Protein AF-0000000078820337 (afdb_homodimer)

Secondary structure (DSSP, 8-state):
-EE-GGGGGGGSEEE-EEEEEE-TT--EEEEEE-SEEE-STT--EEEEEE-SS-HHHHHHHHHSEEEEEE-BGGGHHHHHHHTS---TTS-HHHHHTPPEEPPSSSSS-EETT-SEEEEEEEEEEEE-SS-EEEEEEEEEEEE-TTTB-TT--B-HHHH-B-EEEE-SSEEEEEEEEEEEEEEEGGGGSSSSS-TTS---/-EE-GGGGGGGSEEE-EEEEEE-TT--EEEEEE-SEEE-STT--EEEEEE-SS-HHHHHHHHH-EEEEEE-BGGGHHHHHHHTS---TTS-HHHHHTPPEEPPSSSSS-EETT-SEEEEEEEEEEEE-SS-EEEEEEEEEEEE-TTTB-TT--B-HHHH-B-EEEE-SSEEEEEEEEEEEEEEEGGGGSSSSS-TTS---

Nearest PDB structures (foldseek):
  1eje-assembly1_A-2  TM=9.311E-01  e=1.108E-16  Methanothermobacter thermautotrophicus
  2d5m-assembly1_A-2  TM=8.773E-01  e=3.850E-13  Nitratidesulfovibrio vulgaris str. 'Miyazaki F'
  3fge-assembly1_A-2  TM=8.783E-01  e=2.725E-12  Shewanella frigidimarina NCIMB 400
  3e4v-assembly1_B  TM=7.863E-01  e=1.521E-10  Methylobacillus flagellatus KT
  5zyr-assembly1_B  TM=7.378E-01  e=4.127E-11  Acinetobacter baumannii

Solvent-accessible surface area (backbone atoms only — not comparable to full-atom values): 20440 Å² total; per-residue (Å²): 80,79,51,62,30,41,52,60,58,28,74,42,56,31,31,40,30,37,40,18,21,33,36,97,88,63,48,39,39,41,34,62,45,47,32,48,31,48,38,61,84,69,43,37,36,33,40,33,52,35,65,78,90,36,64,62,54,53,19,30,74,73,65,32,34,34,15,48,23,31,33,26,54,87,43,50,66,40,46,48,54,22,41,33,71,68,60,80,87,52,41,32,37,68,78,36,69,51,49,75,26,86,48,87,90,55,82,28,36,34,52,53,84,33,49,30,38,34,36,26,36,62,72,44,75,51,77,55,96,77,35,29,40,38,32,29,34,38,77,40,27,38,36,39,59,91,36,32,52,98,66,43,36,55,43,44,81,80,47,25,47,24,22,31,38,36,38,74,66,27,37,37,38,16,20,57,34,83,66,86,46,69,47,49,57,69,64,32,40,75,65,90,68,76,75,84,54,74,77,131,81,78,50,64,30,42,53,59,57,27,73,42,55,32,30,40,30,37,40,18,23,34,37,96,88,63,48,40,39,41,35,62,45,46,32,49,32,48,38,63,83,71,43,38,36,33,40,33,52,37,64,78,90,36,64,64,54,53,20,31,72,73,65,31,33,34,14,47,22,30,34,26,54,88,42,50,64,40,46,46,55,24,41,32,71,68,61,80,87,52,42,31,38,69,78,36,71,50,49,75,26,86,46,87,89,57,83,29,34,35,53,53,84,35,49,30,36,33,36,27,37,61,73,44,74,51,77,53,97,76,34,28,39,39,32,28,34,38,77,40,28,37,38,41,59,90,36,32,50,96,68,43,36,55,42,42,81,80,47,26,49,24,23,31,39,38,39,74,66,27,36,35,37,18,21,58,34,81,65,85,45,68,47,49,57,68,66,32,39,74,63,91,67,76,75,82,56,74,76,131

pLDDT: mean 93.09, std 14.71, range [26.23, 99.0]

InterPro domains:
  IPR002563 Flavin reductase like domain [PF01613] (12-146)
  IPR002563 Flavin reductase like domain [SM00903] (12-157)
  IPR012349 FMN-binding split barrel [G3DSA:2.30.110.10] (7-179)

Foldseek 3Di:
DDDDPVCVLQVDWFAKWWKWAAAPVGAIAIAIFGQKDADDPPFQKIKGKFFPPDLSVVRCVHFQKMKIFFAAPVLVQLNVQRHDDDDNNDRSCVSSVWDFAQDDPGHTTDTPRTFKIFIWGWPDWDDDDGIIMTMIGGPDIDGDCVAAPPVGDGVQVVRQTWIWRADDVGIDIGGDDDPVDDDDPCVVPPDNDDVPDPPD/DDDDPVCVLQVDWFAKWWKWAAAPVGAIAIAIFGQKDADDPPFQKIKGKFFPPDLSVVRCVHFQKMKIFFAAPVLVQLNVQRHDDDDNNDRSCVSSVWDFAQDDPGHTTDTPRTFKIFIWGWPDWDDDDGIIMTMIGGPDIDGDCVAAPPVGDGVQVVRQTWIWRADDVGIDIGGDDDPVDDDDPCVVPPDNDPVVPPPD

Structure (mmCIF, N/CA/C/O backbone):
data_AF-0000000078820337-model_v1
#
loop_
_entity.id
_entity.type
_entity.pdbx_description
1 polymer 'Flavin reductase like domain-containing protein'
#
loop_
_atom_site.group_PDB
_atom_site.id
_atom_site.type_symbol
_atom_site.label_atom_id
_atom_site.label_alt_id
_atom_site.label_comp_id
_atom_site.label_asym_id
_atom_site.label_entity_id
_atom_site.label_seq_id
_atom_site.pdbx_PDB_ins_code
_atom_site.Cartn_x
_atom_site.Cartn_y
_atom_site.Cartn_z
_atom_site.occupancy
_atom_site.B_iso_or_equiv
_atom_site.auth_seq_id
_atom_site.auth_comp_id
_atom_site.auth_asym_id
_atom_site.auth_atom_id
_atom_site.pdbx_PDB_model_num
ATOM 1 N N . MET A 1 1 ? -0.952 -4.316 -23.922 1 96.19 1 MET A N 1
ATOM 2 C CA . MET A 1 1 ? -0.194 -3.109 -24.234 1 96.19 1 MET A CA 1
ATOM 3 C C . MET A 1 1 ? 0.92 -2.885 -23.219 1 96.19 1 MET A C 1
ATOM 5 O O . MET A 1 1 ? 0.763 -3.203 -22.031 1 96.19 1 MET A O 1
ATOM 9 N N . LYS A 1 2 ? 1.989 -2.338 -23.719 1 97.56 2 LYS A N 1
ATOM 10 C CA . LYS A 1 2 ? 3.129 -2.082 -22.844 1 97.56 2 LYS A CA 1
ATOM 11 C C . LYS A 1 2 ? 3.121 -0.643 -22.328 1 97.56 2 LYS A C 1
ATOM 13 O O . LYS A 1 2 ? 2.832 0.286 -23.094 1 97.56 2 LYS A O 1
ATOM 18 N N . LEU A 1 3 ? 3.361 -0.486 -21.078 1 97.38 3 LEU A N 1
ATOM 19 C CA . LEU A 1 3 ? 3.605 0.818 -20.484 1 97.38 3 LEU A CA 1
ATOM 20 C C . LEU A 1 3 ? 5.051 0.937 -20 1 97.38 3 LEU A C 1
ATOM 22 O O . LEU A 1 3 ? 5.73 -0.074 -19.812 1 97.38 3 LEU A O 1
ATOM 26 N N . LYS A 1 4 ? 5.492 2.238 -19.859 1 97.06 4 LYS A N 1
ATOM 27 C CA . LYS A 1 4 ? 6.789 2.441 -19.219 1 97.06 4 LYS A CA 1
ATOM 28 C C . LYS A 1 4 ? 6.781 1.9 -17.797 1 97.06 4 LYS A C 1
ATOM 30 O O . LYS A 1 4 ? 5.809 2.08 -17.062 1 97.06 4 LYS A O 1
ATOM 35 N N . PRO A 1 5 ? 7.871 1.256 -17.406 1 98 5 PRO A N 1
ATOM 36 C CA . PRO A 1 5 ? 7.961 0.722 -16.047 1 98 5 PRO A CA 1
ATOM 37 C C . PRO A 1 5 ? 7.73 1.789 -14.977 1 98 5 PRO A C 1
ATOM 39 O O . PRO A 1 5 ? 7.215 1.486 -13.891 1 98 5 PRO A O 1
ATOM 42 N N . SER A 1 6 ? 8.062 2.996 -15.297 1 96.81 6 SER A N 1
ATOM 43 C CA . SER A 1 6 ? 7.902 4.098 -14.352 1 96.81 6 SER A CA 1
ATOM 44 C C . SER A 1 6 ? 6.43 4.395 -14.094 1 96.81 6 SER A C 1
ATOM 46 O O . SER A 1 6 ? 6.094 5.117 -13.156 1 96.81 6 SER A O 1
ATOM 48 N N . LYS A 1 7 ? 5.496 3.791 -14.852 1 97.06 7 LYS A N 1
ATOM 49 C CA . LYS A 1 7 ? 4.062 3.986 -14.672 1 97.06 7 LYS A CA 1
ATOM 50 C C . LYS A 1 7 ? 3.451 2.852 -13.859 1 97.06 7 LYS A C 1
ATOM 52 O O . LYS A 1 7 ? 2.23 2.672 -13.852 1 97.06 7 LYS A O 1
ATOM 57 N N . ARG A 1 8 ? 4.262 2.049 -13.117 1 97.88 8 ARG A N 1
ATOM 58 C CA . ARG A 1 8 ? 3.801 0.884 -12.367 1 97.88 8 ARG A CA 1
ATOM 59 C C . ARG A 1 8 ? 2.779 1.284 -11.305 1 97.88 8 ARG A C 1
ATOM 61 O O . ARG A 1 8 ? 1.923 0.482 -10.93 1 97.88 8 ARG A O 1
ATOM 68 N N . GLU A 1 9 ? 2.85 2.545 -10.836 1 96.69 9 GLU A N 1
ATOM 69 C CA . GLU A 1 9 ? 1.928 3.006 -9.805 1 96.69 9 GLU A CA 1
ATOM 70 C C . GLU A 1 9 ? 0.494 3.051 -10.328 1 96.69 9 GLU A C 1
ATOM 72 O O . GLU A 1 9 ? -0.457 3.072 -9.539 1 96.69 9 GLU A O 1
ATOM 77 N N . GLN A 1 10 ? 0.311 3.064 -11.664 1 97.5 10 GLN A N 1
ATOM 78 C CA . GLN A 1 10 ? -1.001 3.25 -12.273 1 97.5 10 GLN A CA 1
ATOM 79 C C . GLN A 1 10 ? -1.804 1.952 -12.258 1 97.5 10 GLN A C 1
ATOM 81 O O . GLN A 1 10 ? -3.004 1.955 -12.539 1 97.5 10 GLN A O 1
ATOM 86 N N . ILE A 1 11 ? -1.188 0.802 -11.836 1 98.5 11 ILE A N 1
ATOM 87 C CA . ILE A 1 11 ? -1.906 -0.461 -11.961 1 98.5 11 ILE A CA 1
ATOM 88 C C . ILE A 1 11 ? -2.561 -0.813 -10.625 1 98.5 11 ILE A C 1
ATOM 90 O O . ILE A 1 11 ? -3.369 -1.74 -10.547 1 98.5 11 ILE A O 1
ATOM 94 N N . PHE A 1 12 ? -2.264 -0.011 -9.539 1 98 12 PHE A N 1
ATOM 95 C CA . PHE A 1 12 ? -2.734 -0.323 -8.195 1 98 12 PHE A CA 1
ATOM 96 C C . PHE A 1 12 ? -3.891 0.589 -7.801 1 98 12 PHE A C 1
ATOM 98 O O . PHE A 1 12 ? -3.871 1.786 -8.094 1 98 12 PHE A O 1
ATOM 105 N N . PRO A 1 13 ? -4.902 0.045 -7.152 1 98.38 13 PRO A N 1
ATOM 106 C CA . PRO A 1 13 ? -5.664 0.89 -6.23 1 98.38 13 PRO A CA 1
ATOM 107 C C . PRO A 1 13 ? -4.941 1.118 -4.906 1 98.38 13 PRO A C 1
ATOM 109 O O . PRO A 1 13 ? -4.668 0.163 -4.176 1 98.38 13 PRO A O 1
ATOM 112 N N . LEU A 1 14 ? -4.621 2.322 -4.586 1 98.56 14 LEU A N 1
ATOM 113 C CA . LEU A 1 14 ? -3.77 2.598 -3.434 1 98.56 14 LEU A CA 1
ATOM 114 C C . LEU A 1 14 ? -4.551 3.316 -2.34 1 98.56 14 LEU A C 1
ATOM 116 O O . LEU A 1 14 ? -5.48 4.074 -2.629 1 98.56 14 LEU A O 1
ATOM 120 N N . PRO A 1 15 ? -4.191 3.088 -1.1 1 98.62 15 PRO A N 1
ATOM 121 C CA . PRO A 1 15 ? -4.77 3.912 -0.034 1 98.62 15 PRO A CA 1
ATOM 122 C C . PRO A 1 15 ? -4.289 5.359 -0.083 1 98.62 15 PRO A C 1
ATOM 124 O O . PRO A 1 15 ? -3.285 5.66 -0.737 1 98.62 15 PRO A O 1
ATOM 127 N N . VAL A 1 16 ? -5.039 6.223 0.475 1 98.38 16 VAL A N 1
ATOM 128 C CA . VAL A 1 16 ? -4.609 7.594 0.724 1 98.38 16 VAL A CA 1
ATOM 129 C C . VAL A 1 16 ? -4.617 7.875 2.225 1 98.38 16 VAL A C 1
ATOM 131 O O . VAL A 1 16 ? -5.652 7.738 2.883 1 98.38 16 VAL A O 1
ATOM 134 N N . ALA A 1 17 ? -3.502 8.219 2.74 1 98.62 17 ALA A N 1
ATOM 135 C CA . ALA A 1 17 ? -3.367 8.641 4.133 1 98.62 17 ALA A CA 1
ATOM 136 C C . ALA A 1 17 ? -2.869 10.078 4.219 1 98.62 17 ALA A C 1
ATOM 138 O O . ALA A 1 17 ? -2.158 10.555 3.33 1 98.62 17 ALA A O 1
ATOM 139 N N . LEU A 1 18 ? -3.266 10.781 5.234 1 98.56 18 LEU A N 1
ATOM 140 C CA . LEU A 1 18 ? -2.605 12.008 5.648 1 98.56 18 LEU A CA 1
ATOM 141 C C . LEU A 1 18 ? -1.616 11.742 6.781 1 98.56 18 LEU A C 1
ATOM 143 O O . LEU A 1 18 ? -2.002 11.258 7.848 1 98.56 18 LEU A O 1
ATOM 147 N N . VAL A 1 19 ? -0.414 11.977 6.477 1 98.81 19 VAL A N 1
ATOM 148 C CA . VAL A 1 19 ? 0.592 11.836 7.523 1 98.81 19 VAL A CA 1
ATOM 149 C C . VAL A 1 19 ? 0.848 13.188 8.188 1 98.81 19 VAL A C 1
ATOM 151 O O . VAL A 1 19 ? 1.217 14.148 7.512 1 98.81 19 VAL A O 1
ATOM 154 N N . SER A 1 20 ? 0.625 13.258 9.469 1 98.88 20 SER A N 1
ATOM 155 C CA . SER A 1 20 ? 0.834 14.5 10.203 1 98.88 20 SER A CA 1
ATOM 156 C C . SER A 1 20 ? 2.039 14.398 11.133 1 98.88 20 SER A C 1
ATOM 158 O O . SER A 1 20 ? 2.295 13.344 11.711 1 98.88 20 SER A O 1
ATOM 160 N N . THR A 1 21 ? 2.752 15.422 11.227 1 98.75 21 THR A N 1
ATOM 161 C CA . THR A 1 21 ? 3.941 15.562 12.062 1 98.75 21 THR A CA 1
ATOM 162 C C . THR A 1 21 ? 3.994 16.953 12.695 1 98.75 21 THR A C 1
ATOM 164 O O . THR A 1 21 ? 3.139 17.797 12.422 1 98.75 21 THR A O 1
ATOM 167 N N . VAL A 1 22 ? 4.926 17.141 13.602 1 98.38 22 VAL A N 1
ATOM 168 C CA . VAL A 1 22 ? 5.23 18.438 14.188 1 98.38 22 VAL A CA 1
ATOM 169 C C . VAL A 1 22 ? 6.742 18.656 14.227 1 98.38 22 VAL A C 1
ATOM 171 O O . VAL A 1 22 ? 7.5 17.719 14.516 1 98.38 22 VAL A O 1
ATOM 174 N N . SER A 1 23 ? 7.168 19.844 13.828 1 97.88 23 SER A N 1
ATOM 175 C CA . SER A 1 23 ? 8.586 20.156 13.906 1 97.88 23 SER A CA 1
ATOM 176 C C . SER A 1 23 ? 9.023 20.406 15.352 1 97.88 23 SER A C 1
ATOM 178 O O . SER A 1 23 ? 8.18 20.484 16.25 1 97.88 23 SER A O 1
ATOM 180 N N . ASN A 1 24 ? 10.344 20.5 15.555 1 96.94 24 ASN A N 1
ATOM 181 C CA . ASN A 1 24 ? 10.859 20.812 16.891 1 96.94 24 ASN A CA 1
ATOM 182 C C . ASN A 1 24 ? 10.398 22.188 17.344 1 96.94 24 ASN A C 1
ATOM 184 O O . ASN A 1 24 ? 10.32 22.453 18.547 1 96.94 24 ASN A O 1
ATOM 188 N N . GLU A 1 25 ? 10.062 23.094 16.422 1 96.56 25 GLU A N 1
ATOM 189 C CA . GLU A 1 25 ? 9.602 24.438 16.734 1 96.56 25 GLU A CA 1
ATOM 190 C C . GLU A 1 25 ? 8.086 24.453 16.969 1 96.56 25 GLU A C 1
ATOM 192 O O . GLU A 1 25 ? 7.512 25.516 17.25 1 96.56 25 GLU A O 1
ATOM 197 N N . GLY A 1 26 ? 7.473 23.312 16.766 1 96.88 26 GLY A N 1
ATOM 198 C CA . GLY A 1 26 ? 6.055 23.203 17.047 1 96.88 26 GLY A CA 1
ATOM 199 C C . GLY A 1 26 ? 5.176 23.469 15.844 1 96.88 26 GLY A C 1
ATOM 200 O O . GLY A 1 26 ? 3.959 23.625 15.977 1 96.88 26 GLY A O 1
ATOM 201 N N . ILE A 1 27 ? 5.766 23.578 14.68 1 97.25 27 ILE A N 1
ATOM 202 C CA . ILE A 1 27 ? 5 23.812 13.461 1 97.25 27 ILE A CA 1
ATOM 203 C C . ILE A 1 27 ? 4.406 22.484 12.969 1 97.25 27 ILE A C 1
ATOM 205 O O . ILE A 1 27 ? 5.133 21.531 12.719 1 97.25 27 ILE A O 1
ATOM 209 N N . ARG A 1 28 ? 3.064 22.453 12.805 1 98.06 28 ARG A N 1
ATOM 210 C CA . ARG A 1 28 ? 2.385 21.25 12.359 1 98.06 28 ARG A CA 1
ATOM 211 C C . ARG A 1 28 ? 2.488 21.094 10.844 1 98.06 28 ARG A C 1
ATOM 213 O O . ARG A 1 28 ? 2.492 22.078 10.109 1 98.06 28 ARG A O 1
ATOM 220 N N . ASN A 1 29 ? 2.658 19.875 10.438 1 97.94 29 ASN A N 1
ATOM 221 C CA . ASN A 1 29 ? 2.715 19.5 9.031 1 97.94 29 ASN A CA 1
ATOM 222 C C . ASN A 1 29 ? 1.744 18.359 8.719 1 97.94 29 ASN A C 1
ATOM 224 O O . ASN A 1 29 ? 1.524 17.484 9.555 1 97.94 29 ASN A O 1
ATOM 228 N N . ALA A 1 30 ? 1.043 18.406 7.609 1 98.06 30 ALA A N 1
ATOM 229 C CA . ALA A 1 30 ? 0.206 17.328 7.07 1 98.06 30 ALA A CA 1
ATOM 230 C C . ALA A 1 30 ? 0.429 17.156 5.57 1 98.06 30 ALA A C 1
ATOM 232 O O . ALA A 1 30 ? 0.452 18.141 4.824 1 98.06 30 ALA A O 1
ATOM 233 N N . ALA A 1 31 ? 0.631 15.961 5.164 1 97.25 31 ALA A N 1
ATOM 234 C CA . ALA A 1 31 ? 0.838 15.672 3.746 1 97.25 31 ALA A CA 1
ATOM 235 C C . ALA A 1 31 ? 0.221 14.336 3.359 1 97.25 31 ALA A C 1
ATOM 237 O O . ALA A 1 31 ? 0.233 13.391 4.152 1 97.25 31 ALA A O 1
ATOM 238 N N . PRO A 1 32 ? -0.291 14.266 2.193 1 97 32 PRO A N 1
ATOM 239 C CA . PRO A 1 32 ? -0.89 13 1.752 1 97 32 PRO A CA 1
ATOM 240 C C . PRO A 1 32 ? 0.152 11.984 1.294 1 97 32 PRO A C 1
ATOM 242 O O . PRO A 1 32 ? 1.18 12.359 0.725 1 97 32 PRO A O 1
ATOM 245 N N . TRP A 1 33 ? -0.129 10.727 1.542 1 96.94 33 TRP A N 1
ATOM 246 C CA . TRP A 1 33 ? 0.704 9.586 1.153 1 96.94 33 TRP A CA 1
ATOM 247 C C . TRP A 1 33 ? -0.147 8.461 0.587 1 96.94 33 TRP A C 1
ATOM 249 O O . TRP A 1 33 ? -1.182 8.109 1.157 1 96.94 33 TRP A O 1
ATOM 259 N N . SER A 1 34 ? 0.338 7.902 -0.526 1 97.62 34 SER A N 1
ATOM 260 C CA . SER A 1 34 ? -0.266 6.68 -1.038 1 97.62 34 SER A CA 1
ATOM 261 C C . SER A 1 34 ? 0.734 5.527 -1.038 1 97.62 34 SER A C 1
ATOM 263 O O . SER A 1 34 ? 0.345 4.359 -1.117 1 97.62 34 SER A O 1
ATOM 265 N N . ASN A 1 35 ? 1.981 5.809 -1.016 1 97.94 35 ASN A N 1
ATOM 266 C CA . ASN A 1 35 ? 3.035 4.801 -0.961 1 97.94 35 ASN A CA 1
ATOM 267 C C . ASN A 1 35 ? 3.285 4.328 0.469 1 97.94 35 ASN A C 1
ATOM 269 O O . ASN A 1 35 ? 4.363 4.555 1.022 1 97.94 35 ASN A O 1
ATOM 273 N N . ILE A 1 36 ? 2.307 3.688 0.977 1 98.69 36 ILE A N 1
ATOM 274 C CA . ILE A 1 36 ? 2.279 3.25 2.367 1 98.69 36 ILE A CA 1
ATOM 275 C C . ILE A 1 36 ? 1.596 1.888 2.467 1 98.69 36 ILE A C 1
ATOM 277 O O . ILE A 1 36 ? 0.615 1.627 1.767 1 98.69 36 ILE A O 1
ATOM 281 N N . THR A 1 37 ? 2.111 1.024 3.307 1 98.75 37 THR A N 1
ATOM 282 C CA . THR A 1 37 ? 1.474 -0.265 3.547 1 98.75 37 THR A CA 1
ATOM 283 C C . THR A 1 37 ? 1.854 -0.807 4.922 1 98.75 37 THR A C 1
ATOM 285 O O . THR A 1 37 ? 2.941 -0.525 5.43 1 98.75 37 THR A O 1
ATOM 288 N N . PRO A 1 38 ? 0.911 -1.535 5.594 1 98.56 38 PRO A N 1
ATOM 289 C CA . PRO A 1 38 ? 1.304 -2.242 6.812 1 98.56 38 PRO A CA 1
ATOM 290 C C . PRO A 1 38 ? 2.312 -3.357 6.551 1 98.56 38 PRO A C 1
ATOM 292 O O . PRO A 1 38 ? 2.453 -3.814 5.414 1 98.56 38 PRO A O 1
ATOM 295 N N . ILE A 1 39 ? 3.066 -3.703 7.605 1 98.31 39 ILE A N 1
ATOM 296 C CA . ILE A 1 39 ? 4.004 -4.82 7.52 1 98.31 39 ILE A CA 1
ATOM 297 C C . ILE A 1 39 ? 3.441 -6.027 8.266 1 98.31 39 ILE A C 1
ATOM 299 O O . ILE A 1 39 ? 3.516 -6.094 9.492 1 98.31 39 ILE A O 1
ATOM 303 N N . LEU A 1 40 ? 2.871 -6.957 7.66 1 94.19 40 LEU A N 1
ATOM 304 C CA . LEU A 1 40 ? 2.404 -8.273 8.07 1 94.19 40 LEU A CA 1
ATOM 305 C C . LEU A 1 40 ? 1.571 -8.188 9.344 1 94.19 40 LEU A C 1
ATOM 307 O O . LEU A 1 40 ? 1.803 -7.309 10.18 1 94.19 40 LEU A O 1
ATOM 311 N N . ARG A 1 41 ? 0.633 -8.977 9.422 1 88.25 41 ARG A N 1
ATOM 312 C CA . ARG A 1 41 ? -0.046 -9.258 10.688 1 88.25 41 ARG A CA 1
ATOM 313 C C . ARG A 1 41 ? 0.699 -10.328 11.484 1 88.25 41 ARG A C 1
ATOM 315 O O . ARG A 1 41 ? 1.287 -11.242 10.906 1 88.25 41 ARG A O 1
ATOM 322 N N . PRO A 1 42 ? 0.712 -10.289 12.789 1 90.75 42 PRO A N 1
ATOM 323 C CA . PRO A 1 42 ? 0.108 -9.289 13.672 1 90.75 42 PRO A CA 1
ATOM 324 C C . PRO A 1 42 ? 1.111 -8.242 14.148 1 90.75 42 PRO A C 1
ATOM 326 O O . PRO A 1 42 ? 1.062 -7.812 15.305 1 90.75 42 PRO A O 1
ATOM 329 N N . LEU A 1 43 ? 2.098 -7.973 13.305 1 94.38 43 LEU A N 1
ATOM 330 C CA . LEU A 1 43 ? 3.107 -6.996 13.695 1 94.38 43 LEU A CA 1
ATOM 331 C C . LEU A 1 43 ? 2.49 -5.609 13.844 1 94.38 43 LEU A C 1
ATOM 333 O O . LEU A 1 43 ? 1.287 -5.434 13.641 1 94.38 43 LEU A O 1
ATOM 337 N N . GLU A 1 44 ? 3.268 -4.672 14.289 1 98.5 44 GLU A N 1
ATOM 338 C CA . GLU A 1 44 ? 2.756 -3.34 14.594 1 98.5 44 GLU A CA 1
ATOM 339 C C . GLU A 1 44 ? 3.396 -2.283 13.695 1 98.5 44 GLU A C 1
ATOM 341 O O . GLU A 1 44 ? 3.248 -1.084 13.938 1 98.5 44 GLU A O 1
ATOM 346 N N . GLU A 1 45 ? 4.102 -2.705 12.688 1 98.69 45 GLU A N 1
ATOM 347 C CA . GLU A 1 45 ? 4.914 -1.78 11.906 1 98.69 45 GLU A CA 1
ATOM 348 C C . GLU A 1 45 ? 4.258 -1.465 10.562 1 98.69 45 GLU A C 1
ATOM 350 O O . GLU A 1 45 ? 3.418 -2.23 10.086 1 98.69 45 GLU A O 1
ATOM 355 N N . VAL A 1 46 ? 4.594 -0.355 10.039 1 98.81 46 VAL A N 1
ATOM 356 C CA . VAL A 1 46 ? 4.227 0.123 8.711 1 98.81 46 VAL A CA 1
ATOM 357 C C . VAL A 1 46 ? 5.48 0.576 7.965 1 98.81 46 VAL A C 1
ATOM 359 O O . VAL A 1 46 ? 6.523 0.818 8.578 1 98.81 46 VAL A O 1
ATOM 362 N N . VAL A 1 47 ? 5.375 0.614 6.66 1 98.88 47 VAL A N 1
ATOM 363 C CA . VAL A 1 47 ? 6.445 1.186 5.848 1 98.88 47 VAL A CA 1
ATOM 364 C C . VAL A 1 47 ? 5.863 2.205 4.871 1 98.88 47 VAL A C 1
ATOM 366 O O . VAL A 1 47 ? 4.797 1.984 4.293 1 98.88 47 VAL A O 1
ATOM 369 N N . LEU A 1 48 ? 6.438 3.344 4.75 1 98.38 48 LEU A N 1
ATOM 370 C CA . LEU A 1 48 ? 6.078 4.352 3.758 1 98.38 48 LEU A CA 1
ATOM 371 C C . LEU A 1 48 ? 7.305 4.797 2.967 1 98.38 48 LEU A C 1
ATOM 373 O O . LEU A 1 48 ? 8.406 4.875 3.514 1 98.38 48 LEU A O 1
ATOM 377 N N . ALA A 1 49 ? 7.148 5.031 1.694 1 98.62 49 ALA A N 1
ATOM 378 C CA . ALA A 1 49 ? 8.195 5.57 0.834 1 98.62 49 ALA A CA 1
ATOM 379 C C . ALA A 1 49 ? 8.109 7.094 0.751 1 98.62 49 ALA A C 1
ATOM 381 O O . ALA A 1 49 ? 7.031 7.645 0.522 1 98.62 49 ALA A O 1
ATOM 382 N N . SER A 1 50 ? 9.258 7.746 0.923 1 97.88 50 SER A N 1
ATOM 383 C CA . SER A 1 50 ? 9.281 9.203 0.937 1 97.88 50 SER A CA 1
ATOM 384 C C . SER A 1 50 ? 10.312 9.75 -0.042 1 97.88 50 SER A C 1
ATOM 386 O O . SER A 1 50 ? 11.422 9.219 -0.145 1 97.88 50 SER A O 1
ATOM 388 N N . TRP A 1 51 ? 9.852 10.828 -0.709 1 96 51 TRP A N 1
ATOM 389 C CA . TRP A 1 51 ? 10.852 11.703 -1.325 1 96 51 TRP A CA 1
ATOM 390 C C . TRP A 1 51 ? 11.773 12.305 -0.271 1 96 51 TRP A C 1
ATOM 392 O O . TRP A 1 51 ? 11.367 12.492 0.88 1 96 51 TRP A O 1
ATOM 402 N N . LEU A 1 52 ? 12.984 12.641 -0.663 1 95.25 52 LEU A N 1
ATOM 403 C CA . LEU A 1 52 ? 14.016 13.031 0.292 1 95.25 52 LEU A CA 1
ATOM 404 C C . LEU A 1 52 ? 13.805 14.469 0.763 1 95.25 52 LEU A C 1
ATOM 406 O O . LEU A 1 52 ? 14.312 14.859 1.817 1 95.25 52 LEU A O 1
ATOM 410 N N . LYS A 1 53 ? 13.117 15.266 -0.026 1 91.38 53 LYS A N 1
ATOM 411 C CA . LYS A 1 53 ? 12.969 16.688 0.281 1 91.38 53 LYS A CA 1
ATOM 412 C C . LYS A 1 53 ? 11.562 17 0.772 1 91.38 53 LYS A C 1
ATOM 414 O O . LYS A 1 53 ? 10.852 17.797 0.165 1 91.38 53 LYS A O 1
ATOM 419 N N . ARG A 1 54 ? 11.055 16.312 1.743 1 92.56 54 ARG A N 1
ATOM 420 C CA . ARG A 1 54 ? 9.742 16.562 2.33 1 92.56 54 ARG A CA 1
ATOM 421 C C . ARG A 1 54 ? 9.867 17.062 3.766 1 92.56 54 ARG A C 1
ATOM 423 O O . ARG A 1 54 ? 10.703 16.562 4.527 1 92.56 54 ARG A O 1
ATOM 430 N N . ASP A 1 55 ? 9.016 18.047 4.094 1 95.62 55 ASP A N 1
ATOM 431 C CA . ASP A 1 55 ? 8.945 18.516 5.477 1 95.62 55 ASP A CA 1
ATOM 432 C C . ASP A 1 55 ? 8.555 17.375 6.414 1 95.62 55 ASP A C 1
ATOM 434 O O . ASP A 1 55 ? 9.055 17.281 7.535 1 95.62 55 ASP A O 1
ATOM 438 N N . THR A 1 56 ? 7.641 16.547 6.012 1 97.5 56 THR A N 1
ATOM 439 C CA . THR A 1 56 ? 7.223 15.391 6.789 1 97.5 56 THR A CA 1
ATOM 440 C C . THR A 1 56 ? 8.422 14.539 7.184 1 97.5 56 THR A C 1
ATOM 442 O O . THR A 1 56 ? 8.578 14.18 8.352 1 97.5 56 THR A O 1
ATOM 445 N N . LEU A 1 57 ? 9.273 14.219 6.176 1 98 57 LEU A N 1
ATOM 446 C CA . LEU A 1 57 ? 10.453 13.406 6.445 1 98 57 LEU A CA 1
ATOM 447 C C . LEU A 1 57 ? 11.398 14.117 7.41 1 98 57 LEU A C 1
ATOM 449 O O . LEU A 1 57 ? 11.914 13.5 8.344 1 98 57 LEU A O 1
ATOM 453 N N . THR A 1 58 ? 11.625 15.383 7.191 1 98 58 THR A N 1
ATOM 454 C CA . THR A 1 58 ? 12.477 16.172 8.078 1 98 58 THR A CA 1
ATOM 455 C C . THR A 1 58 ? 11.969 16.094 9.516 1 98 58 THR A C 1
ATOM 457 O O . THR A 1 58 ? 12.742 15.836 10.445 1 98 58 THR A O 1
ATOM 460 N N . ASN A 1 59 ? 10.68 16.328 9.688 1 98.62 59 ASN A N 1
ATOM 461 C CA . ASN A 1 59 ? 10.078 16.266 11.016 1 98.62 59 ASN A CA 1
ATOM 462 C C . ASN A 1 59 ? 10.25 14.875 11.641 1 98.62 59 ASN A C 1
ATOM 464 O O . ASN A 1 59 ? 10.562 14.766 12.828 1 98.62 59 ASN A O 1
ATOM 468 N N . ILE A 1 60 ? 10 13.812 10.844 1 98.75 60 ILE A N 1
ATOM 469 C CA . ILE A 1 60 ? 10.125 12.453 11.352 1 98.75 60 ILE A CA 1
ATOM 470 C C . ILE A 1 60 ? 11.562 12.203 11.805 1 98.75 60 ILE A C 1
ATOM 472 O O . ILE A 1 60 ? 11.789 11.594 12.852 1 98.75 60 ILE A O 1
ATOM 476 N N . ARG A 1 61 ? 12.531 12.633 11.016 1 98.31 61 ARG A N 1
ATOM 477 C CA . ARG A 1 61 ? 13.938 12.492 11.375 1 98.31 61 ARG A CA 1
ATOM 478 C C . ARG A 1 61 ? 14.242 13.18 12.695 1 98.31 61 ARG A C 1
ATOM 480 O O . ARG A 1 61 ? 14.977 12.641 13.531 1 98.31 61 ARG A O 1
ATOM 487 N N . GLU A 1 62 ? 13.672 14.336 12.891 1 98.12 62 GLU A N 1
ATOM 488 C CA . GLU A 1 62 ? 13.984 15.172 14.039 1 98.12 62 GLU A CA 1
ATOM 489 C C . GLU A 1 62 ? 13.258 14.695 15.297 1 98.12 62 GLU A C 1
ATOM 491 O O . GLU A 1 62 ? 13.828 14.703 16.391 1 98.12 62 GLU A O 1
ATOM 496 N N . THR A 1 63 ? 12.031 14.305 15.18 1 98.5 63 THR A N 1
ATOM 497 C CA . THR A 1 63 ? 11.203 14.062 16.359 1 98.5 63 THR A CA 1
ATOM 498 C C . THR A 1 63 ? 11 12.57 16.578 1 98.5 63 THR A C 1
ATOM 500 O O . THR A 1 63 ? 10.641 12.141 17.672 1 98.5 63 THR A O 1
ATOM 503 N N . GLY A 1 64 ? 11.109 11.797 15.484 1 98.75 64 GLY A N 1
ATOM 504 C CA . GLY A 1 64 ? 10.867 10.367 15.547 1 98.75 64 GLY A CA 1
ATOM 505 C C . GLY A 1 64 ? 9.391 10.016 15.609 1 98.75 64 GLY A C 1
ATOM 506 O O . GLY A 1 64 ? 9.031 8.883 15.945 1 98.75 64 GLY A O 1
ATOM 507 N N . GLU A 1 65 ? 8.531 11 15.32 1 98.88 65 GLU A N 1
ATOM 508 C CA . GLU A 1 65 ? 7.102 10.797 15.555 1 98.88 65 GLU A CA 1
ATOM 509 C C . GLU A 1 65 ? 6.277 11.211 14.336 1 98.88 65 GLU A C 1
ATOM 511 O O . GLU A 1 65 ? 6.594 12.195 13.672 1 98.88 65 GLU A O 1
ATOM 516 N N . PHE A 1 66 ? 5.215 10.492 14.047 1 98.94 66 PHE A N 1
ATOM 517 C CA . PHE A 1 66 ? 4.23 10.891 13.047 1 98.94 66 PHE A CA 1
ATOM 518 C C . PHE A 1 66 ? 2.904 10.172 13.273 1 98.94 66 PHE A C 1
ATOM 520 O O . PHE A 1 66 ? 2.852 9.172 13.984 1 98.94 66 PHE A O 1
ATOM 527 N N . VAL A 1 67 ? 1.864 10.703 12.797 1 98.94 67 VAL A N 1
ATOM 528 C CA . VAL A 1 67 ? 0.548 10.07 12.859 1 98.94 67 VAL A CA 1
ATOM 529 C C . VAL A 1 67 ? 0.072 9.734 11.445 1 98.94 67 VAL A C 1
ATOM 531 O O . VAL A 1 67 ? 0.176 10.555 10.539 1 98.94 67 VAL A O 1
ATOM 534 N N . ILE A 1 68 ? -0.363 8.547 11.211 1 98.94 68 ILE A N 1
ATOM 535 C CA . ILE A 1 68 ? -1.072 8.164 9.992 1 98.94 68 ILE A CA 1
ATOM 536 C C . ILE A 1 68 ? -2.574 8.352 10.195 1 98.94 68 ILE A C 1
ATOM 538 O O . ILE A 1 68 ? -3.186 7.688 11.031 1 98.94 68 ILE A O 1
ATOM 542 N N . ASN A 1 69 ? -3.141 9.297 9.484 1 98.94 69 ASN A N 1
ATOM 543 C CA . ASN A 1 69 ? -4.574 9.57 9.5 1 98.94 69 ASN A CA 1
ATOM 544 C C . ASN A 1 69 ? -5.27 9.023 8.258 1 98.94 69 ASN A C 1
ATOM 546 O O . ASN A 1 69 ? -4.805 9.242 7.137 1 98.94 69 ASN A O 1
ATOM 550 N N . ILE A 1 70 ? -6.375 8.32 8.438 1 98.94 70 ILE A N 1
ATOM 551 C CA . ILE A 1 70 ? -7.141 7.809 7.305 1 98.94 70 ILE A CA 1
ATOM 552 C C . ILE A 1 70 ? -8.328 8.727 7.027 1 98.94 70 ILE A C 1
ATOM 554 O O . ILE A 1 70 ? -9.32 8.703 7.758 1 98.94 70 ILE A O 1
ATOM 558 N N . PRO A 1 71 ? -8.219 9.5 5.965 1 98.81 71 PRO A N 1
ATOM 559 C CA . PRO A 1 71 ? -9.328 10.406 5.672 1 98.81 71 PRO A CA 1
ATOM 560 C C . PRO A 1 71 ? -10.469 9.727 4.914 1 98.81 71 PRO A C 1
ATOM 562 O O . PRO A 1 71 ? -10.219 8.836 4.094 1 98.81 71 PRO A O 1
ATOM 565 N N . PRO A 1 72 ? -11.711 10.148 5.191 1 98.75 72 PRO A N 1
ATOM 566 C CA . PRO A 1 72 ? -12.805 9.789 4.285 1 98.75 72 PRO A CA 1
ATOM 567 C C . PRO A 1 72 ? -12.773 10.57 2.977 1 98.75 72 PRO A C 1
ATOM 569 O O . PRO A 1 72 ? -12.094 11.602 2.885 1 98.75 72 PRO A O 1
ATOM 572 N N . VAL A 1 73 ? -13.539 10.172 1.986 1 98.19 73 VAL A N 1
ATOM 573 C CA . VAL A 1 73 ? -13.539 10.805 0.671 1 98.19 73 VAL A CA 1
ATOM 574 C C . VAL A 1 73 ? -14.039 12.242 0.79 1 98.19 73 VAL A C 1
ATOM 576 O O . VAL A 1 73 ? -13.703 13.094 -0.038 1 98.19 73 VAL A O 1
ATOM 579 N N . GLU A 1 74 ? -14.742 12.555 1.792 1 97.5 74 GLU A N 1
ATOM 580 C CA . GLU A 1 74 ? -15.297 13.891 1.993 1 97.5 74 GLU A CA 1
ATOM 581 C C . GLU A 1 74 ? -14.203 14.906 2.299 1 97.5 74 GLU A C 1
ATOM 583 O O . GLU A 1 74 ? -14.422 16.109 2.203 1 97.5 74 GLU A O 1
ATOM 588 N N . MET A 1 75 ? -13.047 14.43 2.588 1 97.81 75 MET A N 1
ATOM 589 C CA . MET A 1 75 ? -11.953 15.32 2.965 1 97.81 75 MET A CA 1
ATOM 590 C C . MET A 1 75 ? -11.023 15.562 1.782 1 97.81 75 MET A C 1
ATOM 592 O O . MET A 1 75 ? -9.898 16.047 1.96 1 97.81 75 MET A O 1
ATOM 596 N N . VAL A 1 76 ? -11.461 15.281 0.556 1 97 76 VAL A N 1
ATOM 597 C CA . VAL A 1 76 ? -10.625 15.375 -0.64 1 97 76 VAL A CA 1
ATOM 598 C C . VAL A 1 76 ? -10.062 16.781 -0.764 1 97 76 VAL A C 1
ATOM 600 O O . VAL A 1 76 ? -8.883 16.969 -1.079 1 97 76 VAL A O 1
ATOM 603 N N . GLU A 1 77 ? -10.836 17.797 -0.49 1 95.25 77 GLU A N 1
ATOM 604 C CA . GLU A 1 77 ? -10.367 19.172 -0.619 1 95.25 77 GLU A CA 1
ATOM 605 C C . GLU A 1 77 ? -9.227 19.453 0.348 1 95.25 77 GLU A C 1
ATOM 607 O O . GLU A 1 77 ? -8.219 20.047 -0.037 1 95.25 77 GLU A O 1
ATOM 612 N N . ALA A 1 78 ? -9.398 19.062 1.548 1 96.25 78 ALA A N 1
ATOM 613 C CA . ALA A 1 78 ? -8.344 19.266 2.547 1 96.25 78 ALA A CA 1
ATOM 614 C C . ALA A 1 78 ? -7.074 18.516 2.158 1 96.25 78 ALA A C 1
ATOM 616 O O . ALA A 1 78 ? -5.969 19.031 2.314 1 96.25 78 ALA A O 1
ATOM 617 N N . VAL A 1 79 ? -7.262 17.281 1.645 1 96 79 VAL A N 1
ATOM 618 C CA . VAL A 1 79 ? -6.133 16.469 1.215 1 96 79 VAL A CA 1
ATOM 619 C C . VAL A 1 79 ? -5.371 17.172 0.099 1 96 79 VAL A C 1
ATOM 621 O O . VAL A 1 79 ? -4.141 17.234 0.119 1 96 79 VAL A O 1
ATOM 624 N N . MET A 1 80 ? -6.047 17.766 -0.794 1 94.44 80 MET A N 1
ATOM 625 C CA . MET A 1 80 ? -5.434 18.453 -1.921 1 94.44 80 MET A CA 1
ATOM 626 C C . MET A 1 80 ? -4.703 19.719 -1.453 1 94.44 80 MET A C 1
ATOM 628 O O . MET A 1 80 ? -3.621 20.031 -1.949 1 94.44 80 MET A O 1
ATOM 632 N N . VAL A 1 81 ? -5.285 20.438 -0.521 1 94.31 81 VAL A N 1
ATOM 633 C CA . VAL A 1 81 ? -4.621 21.609 0.033 1 94.31 81 VAL A CA 1
ATOM 634 C C . VAL A 1 81 ? -3.303 21.203 0.688 1 94.31 81 VAL A C 1
ATOM 636 O O . VAL A 1 81 ? -2.279 21.859 0.512 1 94.31 81 VAL A O 1
ATOM 639 N N . CYS A 1 82 ? -3.289 20.062 1.365 1 94.56 82 CYS A N 1
ATOM 640 C CA . CYS A 1 82 ? -2.107 19.594 2.07 1 94.56 82 CYS A CA 1
ATOM 641 C C . CYS A 1 82 ? -1.051 19.094 1.088 1 94.56 82 CYS A C 1
ATOM 643 O O . CYS A 1 82 ? 0.113 18.922 1.455 1 94.56 82 CYS A O 1
ATOM 645 N N . SER A 1 83 ? -1.437 18.797 -0.11 1 92.06 83 SER A N 1
ATOM 646 C CA . SER A 1 83 ? -0.524 18.219 -1.086 1 92.06 83 SER A CA 1
ATOM 647 C C . SER A 1 83 ? 0.35 19.281 -1.736 1 92.06 83 SER A C 1
ATOM 649 O O . SER A 1 83 ? 1.309 18.953 -2.441 1 92.06 83 SER A O 1
ATOM 651 N N . ARG A 1 84 ? 0.069 20.484 -1.421 1 89 84 ARG A N 1
ATOM 652 C CA . ARG A 1 84 ? 0.82 21.578 -2.031 1 89 84 ARG A CA 1
ATOM 653 C C . ARG A 1 84 ? 2.199 21.703 -1.397 1 89 84 ARG A C 1
ATOM 655 O O . ARG A 1 84 ? 2.4 21.328 -0.244 1 89 84 ARG A O 1
ATOM 662 N N . ASN A 1 85 ? 3.125 22.141 -2.154 1 87.88 85 ASN A N 1
ATOM 663 C CA . ASN A 1 85 ? 4.504 22.281 -1.698 1 87.88 85 ASN A CA 1
ATOM 664 C C . ASN A 1 85 ? 4.703 23.547 -0.872 1 87.88 85 ASN A C 1
ATOM 666 O O . ASN A 1 85 ? 5.371 24.484 -1.314 1 87.88 85 ASN A O 1
ATOM 670 N N . TYR A 1 86 ? 4.387 23.562 0.34 1 89.12 86 TYR A N 1
ATOM 671 C CA . TYR A 1 86 ? 4.551 24.703 1.24 1 89.12 86 TYR A CA 1
ATOM 672 C C . TYR A 1 86 ? 5.957 24.734 1.822 1 89.12 86 TYR A C 1
ATOM 674 O O . TYR A 1 86 ? 6.582 23.688 2.021 1 89.12 86 TYR A O 1
ATOM 682 N N . PRO A 1 87 ? 6.422 25.922 2.074 1 91.5 87 PRO A N 1
ATOM 683 C CA . PRO A 1 87 ? 7.664 26 2.848 1 91.5 87 PRO A CA 1
ATOM 684 C C . PRO A 1 87 ? 7.52 25.438 4.258 1 91.5 87 PRO A C 1
ATOM 686 O O . PRO A 1 87 ? 6.398 25.297 4.758 1 91.5 87 PRO A O 1
ATOM 689 N N . PRO A 1 88 ? 8.641 25.078 4.887 1 91.69 88 PRO A N 1
ATOM 690 C CA . PRO A 1 88 ? 8.609 24.391 6.176 1 91.69 88 PRO A CA 1
ATOM 691 C C . PRO A 1 88 ? 7.965 25.219 7.281 1 91.69 88 PRO A C 1
ATOM 693 O O . PRO A 1 88 ? 7.535 24.672 8.297 1 91.69 88 PRO A O 1
ATOM 696 N N . GLU A 1 89 ? 7.883 26.5 7.105 1 92.75 89 GLU A N 1
ATOM 697 C CA . GLU A 1 89 ? 7.359 27.375 8.148 1 92.75 89 GLU A CA 1
ATOM 698 C C . GLU A 1 89 ? 5.836 27.453 8.086 1 92.75 89 GLU A C 1
ATOM 700 O O . GLU A 1 89 ? 5.203 27.984 9 1 92.75 89 GLU A O 1
ATOM 705 N N . VAL A 1 90 ? 5.262 26.922 7.02 1 92.31 90 VAL A N 1
ATOM 706 C CA . VAL A 1 90 ? 3.812 26.984 6.844 1 92.31 90 VAL A CA 1
ATOM 707 C C . VAL A 1 90 ? 3.156 25.812 7.582 1 92.31 90 VAL A C 1
ATOM 709 O O . VAL A 1 90 ? 3.641 24.688 7.523 1 92.31 90 VAL A O 1
ATOM 712 N N . ASP A 1 91 ? 2.076 26.125 8.297 1 95.12 91 ASP A N 1
ATOM 713 C CA . ASP A 1 91 ? 1.238 25.156 8.992 1 95.12 91 ASP A CA 1
ATOM 714 C C . ASP A 1 91 ? 0.121 24.641 8.078 1 95.12 91 ASP A C 1
ATOM 716 O O . ASP A 1 91 ? -0.863 25.344 7.848 1 95.12 91 ASP A O 1
ATOM 720 N N . GLU A 1 92 ? 0.216 23.406 7.645 1 94 92 GLU A N 1
ATOM 721 C CA . GLU A 1 92 ? -0.746 22.859 6.691 1 94 92 GLU A CA 1
ATOM 722 C C . GLU A 1 92 ? -2.107 22.641 7.344 1 94 92 GLU A C 1
ATOM 724 O O . GLU A 1 92 ? -3.131 22.609 6.656 1 94 92 GLU A O 1
ATOM 729 N N . PHE A 1 93 ? -2.182 22.484 8.688 1 96.44 93 PHE A N 1
ATOM 730 C CA . PHE A 1 93 ? -3.467 22.406 9.375 1 96.44 93 PHE A CA 1
ATOM 731 C C . PHE A 1 93 ? -4.266 23.688 9.172 1 96.44 93 PHE A C 1
ATOM 733 O O . PHE A 1 93 ? -5.457 23.656 8.867 1 96.44 93 PHE A O 1
ATOM 740 N N . GLU A 1 94 ? -3.561 24.781 9.359 1 95.75 94 GLU A N 1
ATOM 741 C CA . GLU A 1 94 ? -4.211 26.078 9.188 1 95.75 94 GLU A CA 1
ATOM 742 C C . GLU A 1 94 ? -4.633 26.297 7.738 1 95.75 94 GLU A C 1
ATOM 744 O O . GLU A 1 94 ? -5.754 26.734 7.473 1 95.75 94 GLU A O 1
ATOM 749 N N . MET A 1 95 ? -3.74 26 6.789 1 94.69 95 MET A N 1
ATOM 750 C CA . MET A 1 95 ? -4.008 26.219 5.371 1 94.69 95 MET A CA 1
ATOM 751 C C . MET A 1 95 ? -5.215 25.391 4.91 1 94.69 95 MET A C 1
ATOM 753 O O . MET A 1 95 ? -6.012 25.859 4.098 1 94.69 95 MET A O 1
ATOM 757 N N . ALA A 1 96 ? -5.344 24.141 5.48 1 96.12 96 ALA A N 1
ATOM 758 C CA . ALA A 1 96 ? -6.383 23.219 5.027 1 96.12 96 ALA A CA 1
ATOM 759 C C . ALA A 1 96 ? -7.617 23.297 5.922 1 96.12 96 ALA A C 1
ATOM 761 O O . ALA A 1 96 ? -8.594 22.578 5.707 1 96.12 96 ALA A O 1
ATOM 762 N N . GLY A 1 97 ? -7.578 24.172 6.949 1 96.94 97 GLY A N 1
ATOM 763 C CA . GLY A 1 97 ? -8.703 24.281 7.863 1 96.94 97 GLY A CA 1
ATOM 764 C C . GLY A 1 97 ? -8.914 23.031 8.703 1 96.94 97 GLY A C 1
ATOM 765 O O . GLY A 1 97 ? -10.047 22.641 8.969 1 96.94 97 GLY A O 1
ATOM 766 N N . LEU A 1 98 ? -7.867 22.391 8.992 1 97.88 98 LEU A N 1
ATOM 767 C CA . LEU A 1 98 ? -7.934 21.141 9.758 1 97.88 98 LEU A CA 1
ATOM 768 C C . LEU A 1 98 ? -7.793 21.422 11.25 1 97.88 98 LEU A C 1
ATOM 770 O O . LEU A 1 98 ? -7.027 22.297 11.656 1 97.88 98 LEU A O 1
ATOM 774 N N . LYS A 1 99 ? -8.539 20.703 12.023 1 98.19 99 LYS A N 1
ATOM 775 C CA . LYS A 1 99 ? -8.383 20.703 13.477 1 98.19 99 LYS A CA 1
ATOM 776 C C . LYS A 1 99 ? -7.547 19.516 13.945 1 98.19 99 LYS A C 1
ATOM 778 O O . LYS A 1 99 ? -7.629 18.438 13.375 1 98.19 99 LYS A O 1
ATOM 783 N N . SER A 1 100 ? -6.801 19.766 15.008 1 98.44 100 SER A N 1
ATOM 784 C CA . SER A 1 100 ? -5.957 18.703 15.562 1 98.44 100 SER A CA 1
ATOM 785 C C . SER A 1 100 ? -6.785 17.688 16.344 1 98.44 100 SER A C 1
ATOM 787 O O . SER A 1 100 ? -7.734 18.047 17.031 1 98.44 100 SER A O 1
ATOM 789 N N . HIS A 1 101 ? -6.504 16.469 16.141 1 98.44 101 HIS A N 1
ATOM 790 C CA . HIS A 1 101 ? -6.883 15.383 17.031 1 98.44 101 HIS A CA 1
ATOM 791 C C . HIS A 1 101 ? -5.762 15.047 18.016 1 98.44 101 HIS A C 1
ATOM 793 O O . HIS A 1 101 ? -4.664 14.672 17.594 1 98.44 101 HIS A O 1
ATOM 799 N N . ILE A 1 102 ? -5.984 15.164 19.25 1 97.88 102 ILE A N 1
ATOM 800 C CA . ILE A 1 102 ? -4.93 15.047 20.25 1 97.88 102 ILE A CA 1
ATOM 801 C C . ILE A 1 102 ? -4.406 13.617 20.281 1 97.88 102 ILE A C 1
ATOM 803 O O . ILE A 1 102 ? -5.188 12.664 20.344 1 97.88 102 ILE A O 1
ATOM 807 N N . SER A 1 103 ? -3.074 13.5 20.234 1 98.5 103 SER A N 1
ATOM 808 C CA . SER A 1 103 ? -2.414 12.203 20.375 1 98.5 103 SER A CA 1
ATOM 809 C C . SER A 1 103 ? -2.166 11.867 21.844 1 98.5 103 SER A C 1
ATOM 811 O O . SER A 1 103 ? -2.066 12.766 22.688 1 98.5 103 SER A O 1
ATOM 813 N N . GLU A 1 104 ? -2.033 10.641 22.125 1 98.44 104 GLU A N 1
ATOM 814 C CA . GLU A 1 104 ? -1.859 10.203 23.516 1 98.44 104 GLU A CA 1
ATOM 815 C C . GLU A 1 104 ? -0.407 9.828 23.797 1 98.44 104 GLU A C 1
ATOM 817 O O . GLU A 1 104 ? 0.122 10.125 24.859 1 98.44 104 GLU A O 1
ATOM 822 N N . GLU A 1 105 ? 0.274 9.164 22.906 1 98.62 105 GLU A N 1
ATOM 823 C CA . GLU A 1 105 ? 1.57 8.547 23.172 1 98.62 105 GLU A CA 1
ATOM 824 C C . GLU A 1 105 ? 2.707 9.375 22.578 1 98.62 105 GLU A C 1
ATOM 826 O O . GLU A 1 105 ? 3.875 9.172 22.906 1 98.62 105 GLU A O 1
ATOM 831 N N . ILE A 1 106 ? 2.393 10.266 21.656 1 98.69 106 ILE A N 1
ATOM 832 C CA . ILE A 1 106 ? 3.41 11.078 21 1 98.69 106 ILE A CA 1
ATOM 833 C C . ILE A 1 106 ? 2.945 12.531 20.938 1 98.69 106 ILE A C 1
ATOM 835 O O . ILE A 1 106 ? 1.825 12.852 21.344 1 98.69 106 ILE A O 1
ATOM 839 N N . ARG A 1 107 ? 3.783 13.445 20.422 1 98.38 107 ARG A N 1
ATOM 840 C CA . ARG A 1 107 ? 3.49 14.875 20.391 1 98.38 107 ARG A CA 1
ATOM 841 C C . ARG A 1 107 ? 2.715 15.258 19.141 1 98.38 107 ARG A C 1
ATOM 843 O O . ARG A 1 107 ? 1.838 16.125 19.188 1 98.38 107 ARG A O 1
ATOM 850 N N . ALA A 1 108 ? 3.119 14.625 18 1 98.69 108 ALA A N 1
ATOM 851 C CA . ALA A 1 108 ? 2.465 14.961 16.734 1 98.69 108 ALA A CA 1
ATOM 852 C C . ALA A 1 108 ? 0.957 14.742 16.828 1 98.69 108 ALA A C 1
ATOM 854 O O . ALA A 1 108 ? 0.5 13.68 17.25 1 98.69 108 ALA A O 1
ATOM 855 N N . PRO A 1 109 ? 0.184 15.68 16.453 1 98.75 109 PRO A N 1
ATOM 856 C CA . PRO A 1 109 ? -1.271 15.516 16.5 1 98.75 109 PRO A CA 1
ATOM 857 C C . PRO A 1 109 ? -1.82 14.742 15.305 1 98.75 109 PRO A C 1
ATOM 859 O O . PRO A 1 109 ? -1.212 14.75 14.227 1 98.75 109 PRO A O 1
ATOM 862 N N . GLY A 1 110 ? -2.939 14.078 15.539 1 98.81 110 GLY A N 1
ATOM 863 C CA . GLY A 1 110 ? -3.74 13.617 14.422 1 98.81 110 GLY A CA 1
ATOM 864 C C . GLY A 1 110 ? -4.59 14.703 13.797 1 98.81 110 GLY A C 1
ATOM 865 O O . GLY A 1 110 ? -4.398 15.891 14.094 1 98.81 110 GLY A O 1
ATOM 866 N N . ILE A 1 111 ? -5.453 14.297 12.938 1 98.88 111 ILE A N 1
ATOM 867 C CA . ILE A 1 111 ? -6.316 15.234 12.219 1 98.88 111 ILE A CA 1
ATOM 868 C C . ILE A 1 111 ? -7.781 14.891 12.484 1 98.88 111 ILE A C 1
ATOM 870 O O . ILE A 1 111 ? -8.234 13.789 12.156 1 98.88 111 ILE A O 1
ATOM 874 N N . GLU A 1 112 ? -8.531 15.852 13.008 1 98.56 112 GLU A N 1
ATOM 875 C CA . GLU A 1 112 ? -9.961 15.641 13.258 1 98.56 112 GLU A CA 1
ATOM 876 C C . GLU A 1 112 ? -10.711 15.367 11.961 1 98.56 112 GLU A C 1
ATOM 878 O O . GLU A 1 112 ? -10.383 15.938 10.914 1 98.56 112 GLU A O 1
ATOM 883 N N . GLY A 1 113 ? -11.703 14.547 12.086 1 98.38 113 GLY A N 1
ATOM 884 C CA . GLY A 1 113 ? -12.5 14.227 10.914 1 98.38 113 GLY A CA 1
ATOM 885 C C . GLY A 1 113 ? -12.055 12.961 10.211 1 98.38 113 GLY A C 1
ATOM 886 O O . GLY A 1 113 ? -12.789 12.398 9.398 1 98.38 113 GLY A O 1
ATOM 887 N N . CYS A 1 114 ? -10.836 12.523 10.508 1 98.81 114 CYS A N 1
ATOM 888 C CA . CYS A 1 114 ? -10.359 11.266 9.938 1 98.81 114 CYS A CA 1
ATOM 889 C C . CYS A 1 114 ? -11.016 10.07 10.617 1 98.81 114 CYS A C 1
ATOM 891 O O . CYS A 1 114 ? -11.617 10.211 11.68 1 98.81 114 CYS A O 1
ATOM 893 N N . LEU A 1 115 ? -10.914 8.977 9.977 1 98.88 115 LEU A N 1
ATOM 894 C CA . LEU A 1 115 ? -11.586 7.746 10.398 1 98.88 115 LEU A CA 1
ATOM 895 C C . LEU A 1 115 ? -10.742 7 11.43 1 98.88 115 LEU A C 1
ATOM 897 O O . LEU A 1 115 ? -11.273 6.227 12.227 1 98.88 115 LEU A O 1
ATOM 901 N N . ALA A 1 116 ? -9.492 7.176 11.391 1 98.94 116 ALA A N 1
ATOM 902 C CA . ALA A 1 116 ? -8.531 6.477 12.25 1 98.94 116 ALA A CA 1
ATOM 903 C C . ALA A 1 116 ? -7.262 7.297 12.43 1 98.94 116 ALA A C 1
ATOM 905 O O . ALA A 1 116 ? -6.906 8.102 11.562 1 98.94 116 ALA A O 1
ATOM 906 N N . TRP A 1 117 ? -6.598 7.09 13.508 1 98.94 117 TRP A N 1
ATOM 907 C CA . TRP A 1 117 ? -5.359 7.762 13.883 1 98.94 117 TRP A CA 1
ATOM 908 C C . TRP A 1 117 ? -4.344 6.762 14.438 1 98.94 117 TRP A C 1
ATOM 910 O O . TRP A 1 117 ? -4.496 6.27 15.555 1 98.94 117 TRP A O 1
ATOM 920 N N . ALA A 1 118 ? -3.342 6.457 13.664 1 98.94 118 ALA A N 1
ATOM 921 C CA . ALA A 1 118 ? -2.252 5.602 14.125 1 98.94 118 ALA A CA 1
ATOM 922 C C . ALA A 1 118 ? -1.037 6.43 14.531 1 98.94 118 ALA A C 1
ATOM 924 O O . ALA A 1 118 ? -0.34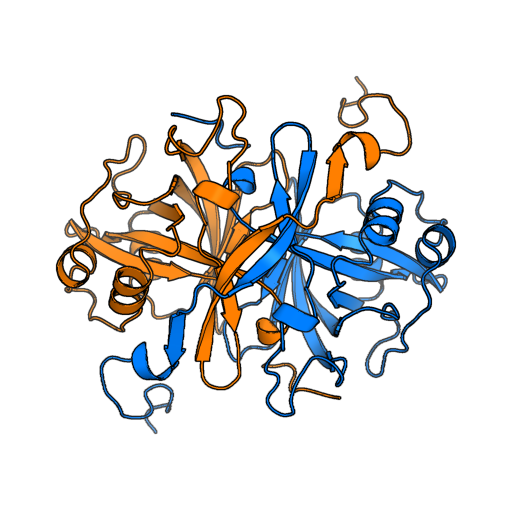9 6.996 13.68 1 98.94 118 ALA A O 1
ATOM 925 N N . GLU A 1 119 ? -0.823 6.555 15.805 1 99 119 GLU A N 1
ATOM 926 C CA . GLU A 1 119 ? 0.389 7.191 16.312 1 99 119 GLU A CA 1
ATOM 927 C C . GLU A 1 119 ? 1.605 6.289 16.125 1 99 119 GLU A C 1
ATOM 929 O O . GLU A 1 119 ? 1.595 5.129 16.547 1 99 119 GLU A O 1
ATOM 934 N N . CYS A 1 120 ? 2.631 6.871 15.508 1 98.94 120 CYS A N 1
ATOM 935 C CA . CYS A 1 120 ? 3.785 6.047 15.164 1 98.94 120 CYS A CA 1
ATOM 936 C C . CYS A 1 120 ? 5.074 6.664 15.688 1 98.94 120 CYS A C 1
ATOM 938 O O . CYS A 1 120 ? 5.207 7.887 15.734 1 98.94 120 CYS A O 1
ATOM 940 N N . THR A 1 121 ? 5.973 5.793 16.047 1 98.94 121 THR A N 1
ATOM 941 C CA . THR A 1 121 ? 7.359 6.172 16.297 1 98.94 121 THR A CA 1
ATOM 942 C C . THR A 1 121 ? 8.281 5.578 15.242 1 98.94 121 THR A C 1
ATOM 944 O O . THR A 1 121 ? 8.023 4.492 14.719 1 98.94 121 THR A O 1
ATOM 947 N N . LEU A 1 122 ? 9.305 6.324 14.938 1 98.88 122 LEU A N 1
ATOM 948 C CA . LEU A 1 122 ? 10.266 5.875 13.938 1 98.88 122 LEU A CA 1
ATOM 949 C C . LEU A 1 122 ? 11.062 4.68 14.445 1 98.88 122 LEU A C 1
ATOM 951 O O . LEU A 1 122 ? 11.695 4.754 15.5 1 98.88 122 LEU A O 1
ATOM 955 N N . VAL A 1 123 ? 11.023 3.604 13.75 1 98.69 123 VAL A N 1
ATOM 956 C CA . VAL A 1 123 ? 11.859 2.443 14.047 1 98.69 123 VAL A CA 1
ATOM 957 C C . VAL A 1 123 ? 13.18 2.549 13.289 1 98.69 123 VAL A C 1
ATOM 959 O O . VAL A 1 123 ? 14.25 2.33 13.859 1 98.69 123 VAL A O 1
ATOM 962 N N . GLU A 1 124 ? 12.984 2.832 11.945 1 98.19 124 GLU A N 1
ATOM 963 C CA . GLU A 1 124 ? 14.172 2.902 11.102 1 98.19 124 GLU A CA 1
ATOM 964 C C . GLU A 1 124 ? 13.891 3.672 9.812 1 98.19 124 GLU A C 1
ATOM 966 O O . GLU A 1 124 ? 12.781 3.594 9.273 1 98.19 124 GLU A O 1
ATOM 971 N N . GLU A 1 125 ? 14.875 4.488 9.414 1 98.62 125 GLU A N 1
ATOM 972 C CA . GLU A 1 125 ? 14.906 5.016 8.055 1 98.62 125 GLU A CA 1
ATOM 973 C C . GLU A 1 125 ? 15.883 4.242 7.18 1 98.62 125 GLU A C 1
ATOM 975 O O . GLU A 1 125 ? 17.047 4.066 7.543 1 98.62 125 GLU A O 1
ATOM 980 N N . ILE A 1 126 ? 15.453 3.713 6.117 1 98.56 126 ILE A N 1
ATOM 981 C CA . ILE A 1 126 ? 16.297 3.08 5.113 1 98.56 126 ILE A CA 1
ATOM 982 C C . ILE A 1 126 ? 16.5 4.035 3.938 1 98.56 126 ILE A C 1
ATOM 984 O O . ILE A 1 126 ? 15.695 4.07 3.008 1 98.56 126 ILE A O 1
ATOM 988 N N . LEU A 1 127 ? 17.641 4.777 4.027 1 98.12 127 LEU A N 1
ATOM 989 C CA . LEU A 1 127 ? 17.938 5.836 3.07 1 98.12 127 LEU A CA 1
ATOM 990 C C . LEU A 1 127 ? 18.562 5.266 1.8 1 98.12 127 LEU A C 1
ATOM 992 O O . LEU A 1 127 ? 19.438 4.406 1.866 1 98.12 127 LEU A O 1
ATOM 996 N N . ARG A 1 128 ? 17.984 5.59 0.694 1 97.75 128 ARG A N 1
ATOM 997 C CA . ARG A 1 128 ? 18.562 5.32 -0.617 1 97.75 128 ARG A CA 1
ATOM 998 C C . ARG A 1 128 ? 18.828 6.617 -1.375 1 97.75 128 ARG A C 1
ATOM 1000 O O . ARG A 1 128 ? 18.594 7.707 -0.852 1 97.75 128 ARG A O 1
ATOM 1007 N N . GLU A 1 129 ? 19.359 6.531 -2.574 1 96.5 129 GLU A N 1
ATOM 1008 C CA . GLU A 1 129 ? 19.781 7.691 -3.342 1 96.5 129 GLU A CA 1
ATOM 1009 C C . GLU A 1 129 ? 18.609 8.609 -3.672 1 96.5 129 GLU A C 1
ATOM 1011 O O . GLU A 1 129 ? 18.703 9.828 -3.541 1 96.5 129 GLU A O 1
ATOM 1016 N N . LYS A 1 130 ? 17.5 7.996 -3.998 1 95.62 130 LYS A N 1
ATOM 1017 C CA . LYS A 1 130 ? 16.406 8.789 -4.562 1 95.62 130 LYS A CA 1
ATOM 1018 C C . LYS A 1 130 ? 15.203 8.82 -3.627 1 95.62 130 LYS A C 1
ATOM 1020 O O . LYS A 1 130 ? 14.273 9.602 -3.836 1 95.62 130 LYS A O 1
ATOM 1025 N N . PHE A 1 131 ? 15.227 8.008 -2.658 1 97.69 131 PHE A N 1
ATOM 1026 C CA . PHE A 1 131 ? 14.07 7.902 -1.776 1 97.69 131 PHE A CA 1
ATOM 1027 C C . PHE A 1 131 ? 14.484 7.383 -0.404 1 97.69 131 PHE A C 1
ATOM 1029 O O . PHE A 1 131 ? 15.617 6.945 -0.215 1 97.69 131 PHE A O 1
ATOM 1036 N N . SER A 1 132 ? 13.594 7.48 0.574 1 98.19 132 SER A N 1
ATOM 1037 C CA . SER A 1 132 ? 13.727 6.871 1.896 1 98.19 132 SER A CA 1
ATOM 1038 C C . SER A 1 132 ? 12.523 5.988 2.217 1 98.19 132 SER A C 1
ATOM 1040 O O . SER A 1 132 ? 11.383 6.352 1.918 1 98.19 132 SER A O 1
ATOM 1042 N N . LEU A 1 133 ? 12.82 4.773 2.688 1 98.75 133 LEU A N 1
ATOM 1043 C CA . LEU A 1 133 ? 11.773 3.988 3.33 1 98.75 133 LEU A CA 1
ATOM 1044 C C . LEU A 1 133 ? 11.75 4.234 4.836 1 98.75 133 LEU A C 1
ATOM 1046 O O . LEU A 1 133 ? 12.789 4.133 5.5 1 98.75 133 LEU A O 1
ATOM 1050 N N . ILE A 1 134 ? 10.578 4.617 5.352 1 98.88 134 ILE A N 1
ATOM 1051 C CA . ILE A 1 134 ? 10.383 4.848 6.777 1 98.88 134 ILE A CA 1
ATOM 1052 C C . ILE A 1 134 ? 9.617 3.678 7.391 1 98.88 134 ILE A C 1
ATOM 1054 O O . ILE A 1 134 ? 8.484 3.398 6.996 1 98.88 134 ILE A O 1
ATOM 1058 N N . ILE A 1 135 ? 10.258 2.996 8.266 1 98.88 135 ILE A N 1
ATOM 1059 C CA . ILE A 1 135 ? 9.555 1.991 9.055 1 98.88 135 ILE A CA 1
ATOM 1060 C C . ILE A 1 135 ? 9.109 2.6 10.383 1 98.88 135 ILE A C 1
ATOM 1062 O O . ILE A 1 135 ? 9.938 3.084 11.164 1 98.88 135 ILE A O 1
ATOM 1066 N N . GLY A 1 136 ? 7.863 2.631 10.562 1 98.81 136 GLY A N 1
ATOM 1067 C CA . GLY A 1 136 ? 7.289 3.107 11.812 1 98.81 136 GLY A CA 1
ATOM 1068 C C . GLY A 1 136 ? 6.605 2.014 12.609 1 98.81 136 GLY A C 1
ATOM 1069 O O . GLY A 1 136 ? 6.074 1.061 12.039 1 98.81 136 GLY A O 1
ATOM 1070 N N . LYS A 1 137 ? 6.621 2.184 13.898 1 98.88 137 LYS A N 1
ATOM 1071 C CA . LYS A 1 137 ? 5.859 1.328 14.805 1 98.88 137 LYS A CA 1
ATOM 1072 C C . LYS A 1 137 ? 4.621 2.051 15.336 1 98.88 137 LYS A C 1
ATOM 1074 O O . LYS A 1 137 ? 4.723 3.162 15.859 1 98.88 137 LYS A O 1
ATOM 1079 N N . VAL A 1 138 ? 3.48 1.426 15.164 1 98.94 138 VAL A N 1
ATOM 1080 C CA . VAL A 1 138 ? 2.262 1.982 15.734 1 98.94 138 VAL A CA 1
ATOM 1081 C C . VAL A 1 138 ? 2.256 1.762 17.25 1 98.94 138 VAL A C 1
ATOM 1083 O O . VAL A 1 138 ? 2.305 0.622 17.719 1 98.94 138 VAL A O 1
ATOM 1086 N N . VAL A 1 139 ? 2.15 2.855 17.969 1 98.88 139 VAL A N 1
ATOM 1087 C CA . VAL A 1 139 ? 2.234 2.75 19.422 1 98.88 139 VAL A CA 1
ATOM 1088 C C . VAL A 1 139 ? 0.866 3.025 20.031 1 98.88 139 VAL A C 1
ATOM 1090 O O . VAL A 1 139 ? 0.631 2.705 21.203 1 98.88 139 VAL A O 1
ATOM 1093 N N . ASN A 1 140 ? 0.056 3.625 19.359 1 98.88 140 ASN A N 1
ATOM 1094 C CA . ASN A 1 140 ? -1.342 3.85 19.719 1 98.88 140 ASN A CA 1
ATOM 1095 C C . ASN A 1 140 ? -2.234 3.883 18.469 1 98.88 140 ASN A C 1
ATOM 1097 O O . ASN A 1 140 ? -1.879 4.492 17.469 1 98.88 140 ASN A O 1
ATOM 1101 N N . LEU A 1 141 ? -3.33 3.24 18.531 1 98.81 141 LEU A N 1
ATOM 1102 C CA . LEU A 1 141 ? -4.273 3.184 17.422 1 98.81 141 LEU A CA 1
ATOM 1103 C C . LEU A 1 141 ? -5.684 3.525 17.891 1 98.81 141 LEU A C 1
ATOM 1105 O O . LEU A 1 141 ? -6.273 2.795 18.688 1 98.81 141 LEU A O 1
ATOM 1109 N N . GLU A 1 142 ? -6.176 4.621 17.406 1 98.75 142 GLU A N 1
ATOM 1110 C CA . GLU A 1 142 ? -7.543 5.047 17.672 1 98.75 142 GLU A CA 1
ATOM 1111 C C . GLU A 1 142 ? -8.375 5.07 16.391 1 98.75 142 GLU A C 1
ATOM 1113 O O . GLU A 1 142 ? -7.863 5.418 15.32 1 98.75 142 GLU A O 1
ATOM 1118 N N . VAL A 1 143 ? -9.648 4.699 16.516 1 98.75 143 VAL A N 1
ATOM 1119 C CA . VAL A 1 143 ? -10.539 4.719 15.367 1 98.75 143 VAL A CA 1
ATOM 1120 C C . VAL A 1 143 ? -11.859 5.379 15.742 1 98.75 143 VAL A C 1
ATOM 1122 O O . VAL A 1 143 ? -12.219 5.438 16.922 1 98.75 143 VAL A O 1
ATOM 1125 N N . ASP A 1 144 ? -12.523 5.98 14.789 1 98.62 144 ASP A N 1
ATOM 1126 C CA . ASP A 1 144 ? -13.836 6.578 15 1 98.62 144 ASP A CA 1
ATOM 1127 C C . ASP A 1 144 ? -14.906 5.504 15.211 1 98.62 144 ASP A C 1
ATOM 1129 O O . ASP A 1 144 ? -15.258 4.781 14.273 1 98.62 144 ASP A O 1
ATOM 1133 N N . GLU A 1 145 ? -15.445 5.461 16.281 1 97.88 145 GLU A N 1
ATOM 1134 C CA . GLU A 1 145 ? -16.375 4.414 16.688 1 97.88 145 GLU A CA 1
ATOM 1135 C C . GLU A 1 145 ? -17.641 4.441 15.852 1 97.88 145 GLU A C 1
ATOM 1137 O O . GLU A 1 145 ? -18.422 3.479 15.852 1 97.88 145 GLU A O 1
ATOM 1142 N N . LYS A 1 146 ? -17.891 5.504 15.203 1 98.19 146 LYS A N 1
ATOM 1143 C CA . LYS A 1 146 ? -19.047 5.582 14.328 1 98.19 146 LYS A CA 1
ATOM 1144 C C . LYS A 1 146 ? -18.906 4.629 13.141 1 98.19 146 LYS A C 1
ATOM 1146 O O . LYS A 1 146 ? -19.906 4.242 12.531 1 98.19 146 LYS A O 1
ATOM 1151 N N . PHE A 1 147 ? -17.641 4.258 12.805 1 98.38 147 PHE A N 1
ATOM 1152 C CA . PHE A 1 147 ? -17.422 3.533 11.562 1 98.38 147 PHE A CA 1
ATOM 1153 C C . PHE A 1 147 ? -16.766 2.188 11.828 1 98.38 147 PHE A C 1
ATOM 1155 O O . PHE A 1 147 ? -16.594 1.376 10.914 1 98.38 147 PHE A O 1
ATOM 1162 N N . PHE A 1 148 ? -16.281 1.964 13.055 1 98 148 PHE A N 1
ATOM 1163 C CA . PHE A 1 148 ? -15.633 0.715 13.43 1 98 148 PHE A CA 1
ATOM 1164 C C . PHE A 1 148 ? -16.391 0.021 14.555 1 98 148 PHE A C 1
ATOM 1166 O O . PHE A 1 148 ? -16.938 0.681 15.445 1 98 148 PHE A O 1
ATOM 1173 N N . ASP A 1 149 ? -16.359 -1.292 14.555 1 96.25 149 ASP A N 1
ATOM 1174 C CA . ASP A 1 149 ? -16.891 -2.016 15.703 1 96.25 149 ASP A CA 1
ATOM 1175 C C . ASP A 1 149 ? -15.781 -2.359 16.703 1 96.25 149 ASP A C 1
ATOM 1177 O O . ASP A 1 149 ? -14.625 -1.985 16.5 1 96.25 149 ASP A O 1
ATOM 1181 N N . GLU A 1 150 ? -16.094 -3.061 17.719 1 94.25 150 GLU A N 1
ATOM 1182 C CA . GLU A 1 150 ? -15.172 -3.311 18.812 1 94.25 150 GLU A CA 1
ATOM 1183 C C . GLU A 1 150 ? -14.016 -4.199 18.391 1 94.25 150 GLU A C 1
ATOM 1185 O O . GLU A 1 150 ? -12.945 -4.184 19 1 94.25 150 GLU A O 1
ATOM 1190 N N . GLU A 1 151 ? -14.25 -4.922 17.344 1 93.56 151 GLU A N 1
ATOM 1191 C CA . GLU A 1 151 ? -13.211 -5.82 16.844 1 93.56 151 GLU A CA 1
ATOM 1192 C C . GLU A 1 151 ? -12.359 -5.145 15.773 1 93.56 151 GLU A C 1
ATOM 1194 O O . GLU A 1 151 ? -11.383 -5.723 15.297 1 93.56 151 GLU A O 1
ATOM 1199 N N . GLY A 1 152 ? -12.633 -3.934 15.445 1 95.19 152 GLY A N 1
ATOM 1200 C CA . GLY A 1 152 ? -11.844 -3.17 14.484 1 95.19 152 GLY A CA 1
ATOM 1201 C C . GLY A 1 152 ? -12.305 -3.354 13.055 1 95.19 152 GLY A C 1
ATOM 1202 O O . GLY A 1 152 ? -11.578 -3.021 12.117 1 95.19 152 GLY A O 1
ATOM 1203 N N . GLN A 1 153 ? -13.492 -3.979 12.938 1 95.75 153 GLN A N 1
ATOM 1204 C CA . GLN A 1 153 ? -14.07 -4.078 11.602 1 95.75 153 GLN A CA 1
ATOM 1205 C C . GLN A 1 153 ? -14.633 -2.736 11.141 1 95.75 153 GLN A C 1
ATOM 1207 O O . GLN A 1 153 ? -15.477 -2.146 11.812 1 95.75 153 GLN A O 1
ATOM 1212 N N . MET A 1 154 ? -14.172 -2.287 10.016 1 98.06 154 MET A N 1
ATOM 1213 C CA . MET A 1 154 ? -14.617 -1.013 9.461 1 98.06 154 MET A CA 1
ATOM 1214 C C . MET A 1 154 ? -15.891 -1.192 8.641 1 98.06 154 MET A C 1
ATOM 1216 O O . MET A 1 154 ? -15.969 -2.1 7.809 1 98.06 154 MET A O 1
ATOM 1220 N N . ASP A 1 155 ? -16.906 -0.424 8.898 1 97.88 155 ASP A N 1
ATOM 1221 C CA . ASP A 1 155 ? -18.016 -0.259 7.949 1 97.88 155 ASP A CA 1
ATOM 1222 C C . ASP A 1 155 ? -17.609 0.667 6.805 1 97.88 155 ASP A C 1
ATOM 1224 O O . ASP A 1 155 ? -17.984 1.842 6.789 1 97.88 155 ASP A O 1
ATOM 1228 N N . PHE A 1 156 ? -16.906 0.084 5.805 1 98.06 156 PHE A N 1
ATOM 1229 C CA . PHE A 1 156 ? -16.25 0.905 4.793 1 98.06 156 PHE A CA 1
ATOM 1230 C C . PHE A 1 156 ? -17.281 1.496 3.832 1 98.06 156 PHE A C 1
ATOM 1232 O O . PHE A 1 156 ? -16.984 2.459 3.119 1 98.06 156 PHE A O 1
ATOM 1239 N N . GLU A 1 157 ? -18.438 0.93 3.695 1 97.25 157 GLU A N 1
ATOM 1240 C CA . GLU A 1 157 ? -19.469 1.52 2.848 1 97.25 157 GLU A CA 1
ATOM 1241 C C . GLU A 1 157 ? -19.969 2.846 3.422 1 97.25 157 GLU A C 1
ATOM 1243 O O . GLU A 1 157 ? -20.297 3.768 2.672 1 97.25 157 GLU A O 1
ATOM 1248 N N . LYS A 1 158 ? -20.016 2.912 4.746 1 97.81 158 LYS A N 1
ATOM 1249 C CA . LYS A 1 158 ? -20.406 4.145 5.422 1 97.81 158 LYS A CA 1
ATOM 1250 C C . LYS A 1 158 ? -19.219 5.082 5.586 1 97.81 158 LYS A C 1
ATOM 1252 O O . LYS A 1 158 ? -19.344 6.297 5.395 1 97.81 158 LYS A O 1
ATOM 1257 N N . ALA A 1 159 ? -18.047 4.555 5.934 1 98.56 159 ALA A N 1
ATOM 1258 C CA . ALA A 1 159 ? -16.844 5.332 6.262 1 98.56 159 ALA A CA 1
ATOM 1259 C C . ALA A 1 159 ? -16.25 5.965 5.012 1 98.56 159 ALA A C 1
ATOM 1261 O O . ALA A 1 159 ? -15.648 7.043 5.078 1 98.56 159 ALA A O 1
ATOM 1262 N N . LYS A 1 160 ? -16.281 5.215 3.912 1 98.5 160 LYS A N 1
ATOM 1263 C CA . LYS A 1 160 ? -15.734 5.621 2.623 1 98.5 160 LYS A CA 1
ATOM 1264 C C . LYS A 1 160 ? -14.281 6.074 2.766 1 98.5 160 LYS A C 1
ATOM 1266 O O . LYS A 1 160 ? -13.93 7.184 2.354 1 98.5 160 LYS A O 1
ATOM 1271 N N . PRO A 1 161 ? -13.445 5.164 3.32 1 98.81 161 PRO A N 1
ATOM 1272 C CA . PRO A 1 161 ? -12.031 5.539 3.404 1 98.81 161 PRO A CA 1
ATOM 1273 C C . PRO A 1 161 ? -11.438 5.891 2.045 1 98.81 161 PRO A C 1
ATOM 1275 O O . PRO A 1 161 ? -11.68 5.191 1.058 1 98.81 161 PRO A O 1
ATOM 1278 N N . MET A 1 162 ? -10.664 6.918 1.995 1 98.69 162 MET A N 1
ATOM 1279 C CA . MET A 1 162 ? -10.156 7.461 0.739 1 98.69 162 MET A CA 1
ATOM 1280 C C . MET A 1 162 ? -9.078 6.559 0.148 1 98.69 162 MET A C 1
ATOM 1282 O O . MET A 1 162 ? -8.211 6.062 0.87 1 98.69 162 MET A O 1
ATOM 1286 N N . SER A 1 163 ? -9.148 6.242 -1.047 1 98.69 163 SER A N 1
ATOM 1287 C CA . SER A 1 163 ? -8.164 5.586 -1.899 1 98.69 163 SER A CA 1
ATOM 1288 C C . SER A 1 163 ? -8.023 6.305 -3.238 1 98.69 163 SER A C 1
ATOM 1290 O O . SER A 1 163 ? -8.672 7.332 -3.467 1 98.69 163 SER A O 1
ATOM 1292 N N . CYS A 1 164 ? -7.074 5.824 -4.082 1 98.44 164 CYS A N 1
ATOM 1293 C CA . CYS A 1 164 ? -6.918 6.5 -5.367 1 98.44 164 CYS A CA 1
ATOM 1294 C C . CYS A 1 164 ? -6.406 5.539 -6.434 1 98.44 164 CYS A C 1
ATOM 1296 O O . CYS A 1 164 ? -5.859 4.484 -6.113 1 98.44 164 CYS A O 1
ATOM 1298 N N . VAL A 1 165 ? -6.711 5.879 -7.582 1 98.12 165 VAL A N 1
ATOM 1299 C CA . VAL A 1 165 ? -6.121 5.289 -8.781 1 98.12 165 VAL A CA 1
ATOM 1300 C C . VAL A 1 165 ? -5.391 6.363 -9.578 1 98.12 165 VAL A C 1
ATOM 1302 O O . VAL A 1 165 ? -5.984 7.371 -9.969 1 98.12 165 VAL A O 1
ATOM 1305 N N . LEU A 1 166 ? -4.066 6.082 -9.734 1 96.38 166 LEU A N 1
ATOM 1306 C CA . LEU A 1 166 ? -3.242 7.078 -10.414 1 96.38 166 LEU A CA 1
ATOM 1307 C C . LEU A 1 166 ? -3.326 6.91 -11.922 1 96.38 166 LEU A C 1
ATOM 1309 O O . LEU A 1 166 ? -3.564 5.805 -12.422 1 96.38 166 LEU A O 1
ATOM 1313 N N . GLY A 1 167 ? -3.168 7.996 -12.602 1 92.81 167 GLY A N 1
ATOM 1314 C CA . GLY A 1 167 ? -3.102 8.039 -14.055 1 92.81 167 GLY A CA 1
ATOM 1315 C C . GLY A 1 167 ? -1.979 8.914 -14.57 1 92.81 167 GLY A C 1
ATOM 1316 O O . GLY A 1 167 ? -1.094 9.312 -13.812 1 92.81 167 GLY A O 1
ATOM 1317 N N . SER A 1 168 ? -1.96 9.109 -15.859 1 88.31 168 SER A N 1
ATOM 1318 C CA . SER A 1 168 ? -0.875 9.844 -16.5 1 88.31 168 SER A CA 1
ATOM 1319 C C . SER A 1 168 ? -0.945 11.328 -16.172 1 88.31 168 SER A C 1
ATOM 1321 O O . SER A 1 168 ? 0.087 11.984 -16.016 1 88.31 168 SER A O 1
ATOM 1323 N N . LYS A 1 169 ? -2.102 11.891 -16.016 1 88.19 169 LYS A N 1
ATOM 1324 C CA . LYS A 1 169 ? -2.258 13.336 -15.836 1 88.19 169 LYS A CA 1
ATOM 1325 C C . LYS A 1 169 ? -2.637 13.68 -14.398 1 88.19 169 LYS A C 1
ATOM 1327 O O . LYS A 1 169 ? -2.609 14.844 -14.008 1 88.19 169 LYS A O 1
ATOM 1332 N N . GLY A 1 170 ? -3.021 12.695 -13.727 1 92.75 170 GLY A N 1
ATOM 1333 C CA . GLY A 1 170 ? -3.488 12.898 -12.367 1 92.75 170 GLY A CA 1
ATOM 1334 C C . GLY A 1 170 ? -4.035 11.633 -11.727 1 92.75 170 GLY A C 1
ATOM 1335 O O . GLY A 1 170 ? -3.715 10.523 -12.164 1 92.75 170 GLY A O 1
ATOM 1336 N N . LEU A 1 171 ? -4.742 11.906 -10.656 1 94.19 171 LEU A N 1
ATOM 1337 C CA . LEU A 1 171 ? -5.297 10.758 -9.953 1 94.19 171 LEU A CA 1
ATOM 1338 C C . LEU A 1 171 ? -6.797 10.93 -9.734 1 94.19 171 LEU A C 1
ATOM 1340 O O . LEU A 1 171 ? -7.316 12.039 -9.812 1 94.19 171 LEU A O 1
ATOM 1344 N N . THR A 1 172 ? -7.473 9.836 -9.648 1 97.25 172 THR A N 1
ATOM 1345 C CA . THR A 1 172 ? -8.883 9.789 -9.266 1 97.25 172 THR A CA 1
ATOM 1346 C C . THR A 1 172 ? -9.039 9.281 -7.84 1 97.25 172 THR A C 1
ATOM 1348 O O . THR A 1 172 ? -8.469 8.25 -7.473 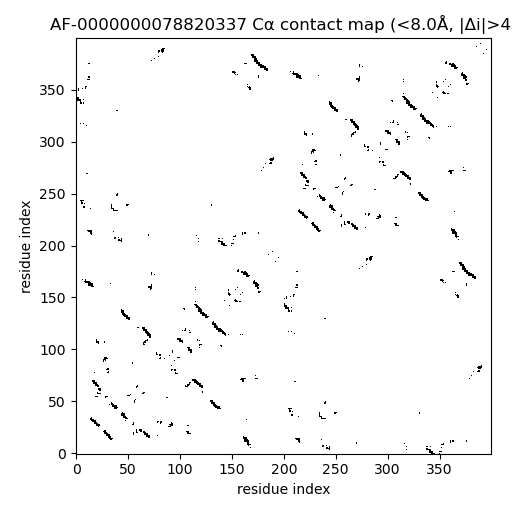1 97.25 172 THR A O 1
ATOM 1351 N N . PHE A 1 173 ? -9.789 10.078 -7.035 1 98.12 173 PHE A N 1
ATOM 1352 C CA . PHE A 1 173 ? -10.078 9.641 -5.676 1 98.12 173 PHE A CA 1
ATOM 1353 C C . PHE A 1 173 ? -11.211 8.617 -5.668 1 98.12 173 PHE A C 1
ATOM 1355 O O . PHE A 1 173 ? -12.195 8.773 -6.395 1 98.12 173 PHE A O 1
ATOM 1362 N N . THR A 1 174 ? -11 7.57 -4.914 1 98.62 174 THR A N 1
ATOM 1363 C CA . THR A 1 174 ? -11.945 6.457 -4.875 1 98.62 174 THR A CA 1
ATOM 1364 C C . THR A 1 174 ? -12.211 6.023 -3.436 1 98.62 174 THR A C 1
ATOM 1366 O O . THR A 1 174 ? -11.594 6.543 -2.502 1 98.62 174 THR A O 1
ATOM 1369 N N . CYS A 1 175 ? -13.125 5.148 -3.225 1 98.56 175 CYS A N 1
ATOM 1370 C CA . CYS A 1 175 ? -13.375 4.426 -1.982 1 98.56 175 CYS A CA 1
ATOM 1371 C C . CYS A 1 175 ? -13.758 2.977 -2.262 1 98.56 175 CYS A C 1
ATOM 1373 O O . CYS A 1 175 ? -14.148 2.639 -3.383 1 98.56 175 CYS A O 1
ATOM 1375 N N . PRO A 1 176 ? -13.562 2.109 -1.311 1 98.38 176 PRO A N 1
ATOM 1376 C CA . PRO A 1 176 ? -13.836 0.691 -1.554 1 98.38 176 PRO A CA 1
ATOM 1377 C C . PRO A 1 176 ? -15.328 0.396 -1.699 1 98.38 176 PRO A C 1
ATOM 1379 O O . PRO A 1 176 ? -16.141 0.903 -0.92 1 98.38 176 PRO A O 1
ATOM 1382 N N . LYS A 1 177 ? -15.609 -0.378 -2.662 1 97.94 177 LYS A N 1
ATOM 1383 C CA . LYS A 1 177 ? -16.938 -0.945 -2.867 1 97.94 177 LYS A CA 1
ATOM 1384 C C . LYS A 1 177 ? -16.938 -2.451 -2.617 1 97.94 177 LYS A C 1
ATOM 1386 O O . LYS A 1 177 ? -16.047 -3.164 -3.092 1 97.94 177 LYS A O 1
ATOM 1391 N N . ASP A 1 178 ? -17.969 -2.922 -1.961 1 97.56 178 ASP A N 1
ATOM 1392 C CA . ASP A 1 178 ? -18.078 -4.34 -1.631 1 97.56 178 ASP A CA 1
ATOM 1393 C C . ASP A 1 178 ? -18.234 -5.188 -2.891 1 97.56 178 ASP A C 1
ATOM 1395 O O . ASP A 1 178 ? -19.141 -4.941 -3.697 1 97.56 178 ASP A O 1
ATOM 1399 N N . SER A 1 179 ? -17.344 -6.141 -3.023 1 95.12 179 SER A N 1
ATOM 1400 C CA . SER A 1 179 ? -17.438 -7.027 -4.18 1 95.12 179 SER A CA 1
ATOM 1401 C C . SER A 1 179 ? -18.469 -8.133 -3.939 1 95.12 179 SER A C 1
ATOM 1403 O O . SER A 1 179 ? -18.875 -8.82 -4.875 1 95.12 179 SER A O 1
ATOM 1405 N N . GLY A 1 180 ? -18.875 -8.258 -2.697 1 94.5 180 GLY A N 1
ATOM 1406 C CA . GLY A 1 180 ? -19.766 -9.336 -2.297 1 94.5 180 GLY A CA 1
ATOM 1407 C C . GLY A 1 180 ? -19.031 -10.602 -1.883 1 94.5 180 GLY A C 1
ATOM 1408 O O . GLY A 1 180 ? -19.672 -11.625 -1.602 1 94.5 180 GLY A O 1
ATOM 1409 N N . LYS A 1 181 ? -17.719 -10.57 -1.857 1 93.62 181 LYS A N 1
ATOM 1410 C CA . LYS A 1 181 ? -16.906 -11.719 -1.496 1 93.62 181 LYS A CA 1
ATOM 1411 C C . LYS A 1 181 ? -16.062 -11.422 -0.258 1 93.62 181 LYS A C 1
ATOM 1413 O O . LYS A 1 181 ? -15.547 -10.312 -0.1 1 93.62 181 LYS A O 1
ATOM 1418 N N . SER A 1 182 ? -16.016 -12.398 0.573 1 93.88 182 SER A N 1
ATOM 1419 C CA . SER A 1 182 ? -15.203 -12.32 1.781 1 93.88 182 SER A CA 1
ATOM 1420 C C . SER A 1 182 ? -14.555 -13.664 2.1 1 93.88 182 SER A C 1
ATOM 1422 O O . SER A 1 182 ? -14.922 -14.688 1.518 1 93.88 182 SER A O 1
ATOM 1424 N N . ALA A 1 183 ? -13.531 -13.594 2.883 1 91.81 183 ALA A N 1
ATOM 1425 C CA . ALA A 1 183 ? -12.852 -14.828 3.277 1 91.81 183 ALA A CA 1
ATOM 1426 C C . ALA A 1 183 ? -12.438 -14.781 4.746 1 91.81 183 ALA A C 1
ATOM 1428 O O . ALA A 1 183 ? -12.008 -13.734 5.246 1 91.81 183 ALA A O 1
ATOM 1429 N N . ASP A 1 184 ? -12.562 -15.984 5.371 1 89.94 184 ASP A N 1
ATOM 1430 C CA . ASP A 1 184 ? -12.039 -16.156 6.723 1 89.94 184 ASP A CA 1
ATOM 1431 C C . ASP A 1 184 ? -10.547 -16.469 6.695 1 89.94 184 ASP A C 1
ATOM 1433 O O . ASP A 1 184 ? -10.086 -17.234 5.836 1 89.94 184 ASP A O 1
ATOM 1437 N N . TYR A 1 185 ? -9.82 -15.859 7.652 1 85.88 185 TYR A N 1
ATOM 1438 C CA . TYR A 1 185 ? -8.391 -16.156 7.711 1 85.88 185 TYR A CA 1
ATOM 1439 C C . TYR A 1 185 ? -8.141 -17.656 7.801 1 85.88 185 TYR A C 1
ATOM 1441 O O . TYR A 1 185 ? -7.125 -18.141 7.301 1 85.88 185 TYR A O 1
ATOM 1449 N N . SER A 1 186 ? -9 -18.359 8.422 1 81.75 186 SER A N 1
ATOM 1450 C CA . SER A 1 186 ? -8.867 -19.812 8.586 1 81.75 186 SER A CA 1
ATOM 1451 C C . SER A 1 186 ? -8.875 -20.516 7.238 1 81.75 186 SER A C 1
ATOM 1453 O O . SER A 1 186 ? -8.367 -21.641 7.117 1 81.75 186 SER A O 1
ATOM 1455 N N . GLU A 1 187 ? -9.453 -19.922 6.223 1 81.06 187 GLU A N 1
ATOM 1456 C CA . GLU A 1 187 ? -9.531 -20.516 4.887 1 81.06 187 GLU A CA 1
ATOM 1457 C C . GLU A 1 187 ? -8.172 -20.5 4.195 1 81.06 187 GLU A C 1
ATOM 1459 O O . GLU A 1 187 ? -7.961 -21.203 3.209 1 81.06 187 GLU A O 1
ATOM 1464 N N . MET A 1 188 ? -7.312 -19.703 4.629 1 72.19 188 MET A N 1
ATOM 1465 C CA . MET A 1 188 ? -6.004 -19.531 4.012 1 72.19 188 MET A CA 1
ATOM 1466 C C . MET A 1 188 ? -5.016 -20.578 4.527 1 72.19 188 MET A C 1
ATOM 1468 O O . MET A 1 188 ? -3.922 -20.719 3.975 1 72.19 188 MET A O 1
ATOM 1472 N N . PHE A 1 189 ? -5.359 -21.297 5.578 1 61.66 189 PHE A N 1
ATOM 1473 C CA . PHE A 1 189 ? -4.543 -22.359 6.125 1 61.66 189 PHE A CA 1
ATOM 1474 C C . PHE A 1 189 ? -5.098 -23.719 5.73 1 61.66 189 PHE A C 1
ATOM 1476 O O . PHE A 1 189 ? -6.305 -23.969 5.828 1 61.66 189 PHE A O 1
ATOM 1483 N N . LEU A 1 190 ? -4.539 -24.516 4.859 1 52.47 190 LEU A N 1
ATOM 1484 C CA . LEU A 1 190 ? -5.07 -25.812 4.477 1 52.47 190 LEU A CA 1
ATOM 1485 C C . LEU A 1 190 ? -5.633 -26.547 5.691 1 52.47 190 LEU A C 1
ATOM 1487 O O . LEU A 1 190 ? -6.648 -27.234 5.582 1 52.47 190 LEU A O 1
ATOM 1491 N N . GLY A 1 191 ? -4.742 -26.953 6.895 1 46.97 191 GLY A N 1
ATOM 1492 C CA . GLY A 1 191 ? -5.145 -27.719 8.062 1 46.97 191 GLY A CA 1
ATOM 1493 C C . GLY A 1 191 ? -6.047 -26.953 9 1 46.97 191 GLY A C 1
ATOM 1494 O O . GLY A 1 191 ? -5.84 -25.75 9.227 1 46.97 191 GLY A O 1
ATOM 1495 N N . GLY A 1 192 ? -7.402 -27.062 9.266 1 37 192 GLY A N 1
ATOM 1496 C CA . GLY A 1 192 ? -8.219 -26.469 10.312 1 37 192 GLY A CA 1
ATOM 1497 C C . GLY A 1 192 ? -7.402 -25.984 11.492 1 37 192 GLY A C 1
ATOM 1498 O O . GLY A 1 192 ? -7.961 -25.5 12.484 1 37 192 GLY A O 1
ATOM 1499 N N . LYS A 1 193 ? -6.426 -26.766 12.266 1 35.28 193 LYS A N 1
ATOM 1500 C CA . LYS A 1 193 ? -5.785 -26.438 13.539 1 35.28 193 LYS A CA 1
ATOM 1501 C C . LYS A 1 193 ? -4.844 -25.25 13.391 1 35.28 193 LYS A C 1
ATOM 1503 O O . LYS A 1 193 ? -4.348 -24.969 12.297 1 35.28 193 LYS A O 1
ATOM 1508 N N . GLU A 1 194 ? -4.449 -24.5 14.617 1 36.12 194 GLU A N 1
ATOM 1509 C CA . GLU A 1 194 ? -3.777 -23.266 14.984 1 36.12 194 GLU A CA 1
ATOM 1510 C C . GLU A 1 194 ? -2.379 -23.188 14.383 1 36.12 194 GLU A C 1
ATOM 1512 O O . GLU A 1 194 ? -1.434 -23.766 14.922 1 36.12 194 GLU A O 1
ATOM 1517 N N . ALA A 1 195 ? -2.104 -23.219 13.25 1 34.75 195 ALA A N 1
ATOM 1518 C CA . ALA A 1 195 ? -0.755 -23.25 12.688 1 34.75 195 ALA A CA 1
ATOM 1519 C C . ALA A 1 195 ? 0.122 -22.156 13.305 1 34.75 195 ALA A C 1
ATOM 1521 O O . ALA A 1 195 ? 1.305 -22.047 12.969 1 34.75 195 ALA A O 1
ATOM 1522 N N . LEU A 1 196 ? -0.363 -21.094 13.734 1 35.03 196 LEU A N 1
ATOM 1523 C CA . LEU A 1 196 ? 0.544 -20.094 14.281 1 35.03 196 LEU A CA 1
ATOM 1524 C C . LEU A 1 196 ? 1.052 -20.516 15.656 1 35.03 196 LEU A C 1
ATOM 1526 O O . LEU A 1 196 ? 1.47 -19.672 16.453 1 35.03 196 LEU A O 1
ATOM 1530 N N . SER A 1 197 ? 0.607 -21.672 16.141 1 27.47 197 SER A N 1
ATOM 1531 C CA . SER A 1 197 ? 1.138 -22 17.469 1 27.47 197 SER A CA 1
ATOM 1532 C C . SER A 1 197 ? 2.605 -22.406 17.391 1 27.47 197 SER A C 1
ATOM 1534 O O . SER A 1 197 ? 2.979 -23.234 16.562 1 27.47 197 SER A O 1
ATOM 1536 N N . PRO A 1 198 ? 3.57 -21.688 17.906 1 29.33 198 PRO A N 1
ATOM 1537 C CA . PRO A 1 198 ? 4.934 -22.188 18.062 1 29.33 198 PRO A CA 1
ATOM 1538 C C . PRO A 1 198 ? 4.977 -23.641 18.531 1 29.33 198 PRO A C 1
ATOM 1540 O O . PRO A 1 198 ? 4.145 -24.047 19.359 1 29.33 198 PRO A O 1
ATOM 1543 N N . LYS A 1 199 ? 5.141 -24.641 17.672 1 26.39 199 LYS A N 1
ATOM 1544 C CA . LYS A 1 199 ? 5.512 -25.859 18.375 1 26.39 199 LYS A CA 1
ATOM 1545 C C . LYS A 1 199 ? 6.246 -25.547 19.672 1 26.39 199 LYS A C 1
ATOM 1547 O O . LYS A 1 199 ? 7.137 -24.703 19.703 1 26.39 199 LYS A O 1
ATOM 1552 N N . PRO A 1 200 ? 5.758 -26.234 20.922 1 27.31 200 PRO A N 1
ATOM 1553 C CA . PRO A 1 200 ? 6.52 -26.016 22.156 1 27.31 200 PRO A CA 1
ATOM 1554 C C . PRO A 1 200 ? 8.023 -26.172 21.953 1 27.31 200 PRO A C 1
ATOM 1556 O O . PRO A 1 200 ? 8.461 -26.891 21.062 1 27.31 200 PRO A O 1
ATOM 1559 N N . MET B 1 1 ? -12.523 5.023 19.812 1 96.25 1 MET B N 1
ATOM 1560 C CA . MET B 1 1 ? -12.219 3.73 20.422 1 96.25 1 MET B CA 1
ATOM 1561 C C . MET B 1 1 ? -10.781 3.311 20.109 1 96.25 1 MET B C 1
ATOM 1563 O O . MET B 1 1 ? -10.258 3.609 19.031 1 96.25 1 MET B O 1
ATOM 1567 N N . LYS B 1 2 ? -10.211 2.639 21.078 1 97.56 2 LYS B N 1
ATOM 1568 C CA . LYS B 1 2 ? -8.836 2.189 20.906 1 97.56 2 LYS B CA 1
ATOM 1569 C C . LYS B 1 2 ? -8.781 0.746 20.422 1 97.56 2 LYS B C 1
ATOM 1571 O O . LYS B 1 2 ? -9.547 -0.101 20.875 1 97.56 2 LYS B O 1
ATOM 1576 N N . LEU B 1 3 ? -7.957 0.511 19.469 1 97.38 3 LEU B N 1
ATOM 1577 C CA . LEU B 1 3 ? -7.625 -0.838 19.016 1 97.38 3 LEU B CA 1
ATOM 1578 C C . LEU B 1 3 ? -6.176 -1.179 19.359 1 97.38 3 LEU B C 1
ATOM 1580 O O . LEU B 1 3 ? -5.363 -0.283 19.594 1 97.38 3 LEU B O 1
ATOM 1584 N N . LYS B 1 4 ? -5.91 -2.529 19.406 1 97.06 4 LYS B N 1
ATOM 1585 C CA . LYS B 1 4 ? -4.516 -2.939 19.531 1 97.06 4 LYS B CA 1
ATOM 1586 C C . LYS B 1 4 ? -3.703 -2.463 18.328 1 97.06 4 LYS B C 1
ATOM 1588 O O . LYS B 1 4 ? -4.172 -2.529 17.188 1 97.06 4 LYS B O 1
ATOM 1593 N N . PRO B 1 5 ? -2.494 -2.002 18.578 1 98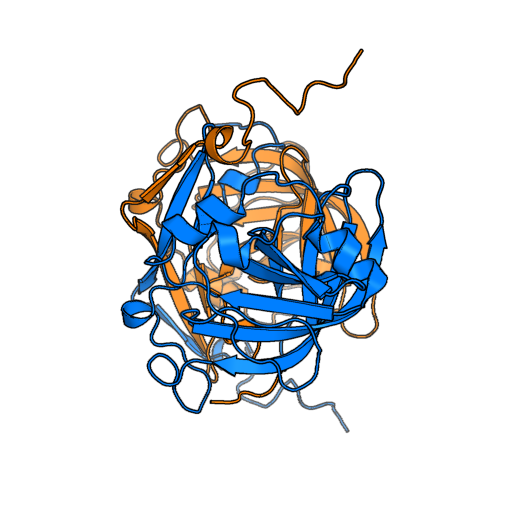 5 PRO B N 1
ATOM 1594 C CA . PRO B 1 5 ? -1.633 -1.548 17.484 1 98 5 PRO B CA 1
ATOM 1595 C C . PRO B 1 5 ? -1.427 -2.617 16.422 1 98 5 PRO B C 1
ATOM 1597 O O . PRO B 1 5 ? -1.256 -2.291 15.234 1 98 5 PRO B O 1
ATOM 1600 N N . SER B 1 6 ? -1.495 -3.84 16.828 1 96.88 6 SER B N 1
ATOM 1601 C CA . SER B 1 6 ? -1.298 -4.945 15.891 1 96.88 6 SER B CA 1
ATOM 1602 C C . SER B 1 6 ? -2.447 -5.043 14.898 1 96.88 6 SER B C 1
ATOM 1604 O O . SER B 1 6 ? -2.348 -5.75 13.891 1 96.88 6 SER B O 1
ATOM 1606 N N . LYS B 1 7 ? -3.533 -4.289 15.078 1 97.12 7 LYS B N 1
ATOM 1607 C CA . LYS B 1 7 ? -4.68 -4.285 14.172 1 97.12 7 LYS B CA 1
ATOM 1608 C C . LYS B 1 7 ? -4.609 -3.111 13.203 1 97.12 7 LYS B C 1
ATOM 1610 O O . LYS B 1 7 ? -5.609 -2.76 12.57 1 97.12 7 LYS B O 1
ATOM 1615 N N . ARG B 1 8 ? -3.428 -2.461 13.023 1 97.94 8 ARG B N 1
ATOM 1616 C CA . ARG B 1 8 ? -3.262 -1.274 12.188 1 97.94 8 ARG B CA 1
ATOM 1617 C C . ARG B 1 8 ? -3.637 -1.566 10.734 1 97.94 8 ARG B C 1
ATOM 1619 O O . ARG B 1 8 ? -4.051 -0.667 10.008 1 97.94 8 ARG B O 1
ATOM 1626 N N . GLU B 1 9 ? -3.514 -2.836 10.32 1 96.75 9 GLU B N 1
ATOM 1627 C CA . GLU B 1 9 ? -3.824 -3.197 8.938 1 96.75 9 GLU B CA 1
ATOM 1628 C C . GLU B 1 9 ? -5.309 -3.016 8.641 1 96.75 9 GLU B C 1
ATOM 1630 O O . GLU B 1 9 ? -5.707 -2.924 7.477 1 96.75 9 GLU B O 1
ATOM 1635 N N . GLN B 1 10 ? -6.152 -2.957 9.695 1 97.5 10 GLN B N 1
ATOM 1636 C CA . GLN B 1 10 ? -7.602 -2.928 9.531 1 97.5 10 GLN B CA 1
ATOM 1637 C C . GLN B 1 10 ? -8.086 -1.53 9.156 1 97.5 10 GLN B C 1
ATOM 1639 O O . GLN B 1 10 ? -9.25 -1.348 8.781 1 97.5 10 GLN B O 1
ATOM 1644 N N . ILE B 1 11 ? -7.18 -0.5 9.156 1 98.56 11 ILE B N 1
ATOM 1645 C CA . ILE B 1 11 ? -7.668 0.857 8.938 1 98.56 11 ILE B CA 1
ATOM 1646 C C . ILE B 1 11 ? -7.48 1.245 7.477 1 98.56 11 ILE B C 1
ATOM 1648 O O . ILE B 1 11 ? -7.977 2.281 7.031 1 98.56 11 ILE B O 1
ATOM 1652 N N . PHE B 1 12 ? -6.801 0.371 6.664 1 98.12 12 PHE B N 1
ATOM 1653 C CA . PHE B 1 12 ? -6.453 0.695 5.285 1 98.12 12 PHE B CA 1
ATOM 1654 C C . PHE B 1 12 ? -7.355 -0.056 4.312 1 98.12 12 PHE B C 1
ATOM 1656 O O . PHE B 1 12 ? -7.66 -1.231 4.523 1 98.12 12 PHE B O 1
ATOM 1663 N N . PRO B 1 13 ? -7.789 0.595 3.25 1 98.38 13 PRO B N 1
ATOM 1664 C CA . PRO B 1 13 ? -8.078 -0.167 2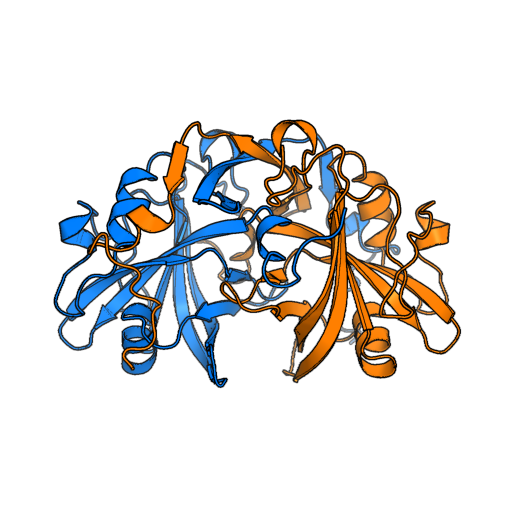.035 1 98.38 13 PRO B CA 1
ATOM 1665 C C . PRO B 1 13 ? -6.82 -0.558 1.268 1 98.38 13 PRO B C 1
ATOM 1667 O O . PRO B 1 13 ? -6.082 0.314 0.796 1 98.38 13 PRO B O 1
ATOM 1670 N N . LEU B 1 14 ? -6.551 -1.811 1.125 1 98.56 14 LEU B N 1
ATOM 1671 C CA . LEU B 1 14 ? -5.277 -2.256 0.574 1 98.56 14 LEU B CA 1
ATOM 1672 C C . LEU B 1 14 ? -5.473 -2.898 -0.796 1 98.56 14 LEU B C 1
ATOM 1674 O O . LEU B 1 14 ? -6.52 -3.494 -1.064 1 98.56 14 LEU B O 1
ATOM 1678 N N . PRO B 1 15 ? -4.488 -2.773 -1.654 1 98.62 15 PRO B N 1
ATOM 1679 C CA . PRO B 1 15 ? -4.543 -3.549 -2.896 1 98.62 15 PRO B CA 1
ATOM 1680 C C . PRO B 1 15 ? -4.371 -5.047 -2.664 1 98.62 15 PRO B C 1
ATOM 1682 O O . PRO B 1 15 ? -3.918 -5.461 -1.594 1 98.62 15 PRO B O 1
ATOM 1685 N N . VAL B 1 16 ? -4.828 -5.816 -3.576 1 98.44 16 VAL B N 1
ATOM 1686 C CA . VAL B 1 16 ? -4.531 -7.242 -3.623 1 98.44 16 VAL B CA 1
ATOM 1687 C C . VAL B 1 16 ? -3.801 -7.578 -4.922 1 98.44 16 VAL B C 1
ATOM 1689 O O . VAL B 1 16 ? -4.316 -7.32 -6.016 1 98.44 16 VAL B O 1
ATOM 1692 N N . ALA B 1 17 ? -2.646 -8.086 -4.801 1 98.62 17 ALA B N 1
ATOM 1693 C CA . ALA B 1 17 ? -1.874 -8.586 -5.938 1 98.62 17 ALA B CA 1
ATOM 1694 C C . ALA B 1 17 ? -1.619 -10.086 -5.812 1 98.62 17 ALA B C 1
ATOM 1696 O O . ALA B 1 17 ? -1.556 -10.617 -4.707 1 98.62 17 ALA B O 1
ATOM 1697 N N . LEU B 1 18 ? -1.52 -10.758 -6.91 1 98.56 18 LEU B N 1
ATOM 1698 C CA . LEU B 1 18 ? -0.921 -12.094 -6.977 1 98.56 18 LEU B CA 1
ATOM 1699 C C . LEU B 1 18 ? 0.536 -12.008 -7.418 1 98.56 18 LEU B C 1
ATOM 1701 O O . LEU B 1 18 ? 0.833 -11.508 -8.508 1 98.56 18 LEU B O 1
ATOM 1705 N N . VAL B 1 19 ? 1.364 -12.406 -6.539 1 98.81 19 VAL B N 1
ATOM 1706 C CA . VAL B 1 19 ? 2.775 -12.445 -6.906 1 98.81 19 VAL B CA 1
ATOM 1707 C C . VAL B 1 19 ? 3.141 -13.844 -7.391 1 98.81 19 VAL B C 1
ATOM 1709 O O . VAL B 1 19 ? 2.967 -14.828 -6.664 1 98.81 19 VAL B O 1
ATOM 1712 N N . SER B 1 20 ? 3.609 -13.93 -8.617 1 98.88 20 SER B N 1
ATOM 1713 C CA . SER B 1 20 ? 3.988 -15.219 -9.18 1 98.88 20 SER B CA 1
ATOM 1714 C C . SER B 1 20 ? 5.5 -15.328 -9.352 1 98.88 20 SER B C 1
ATOM 1716 O O . SER B 1 20 ? 6.164 -14.344 -9.672 1 98.88 20 SER B O 1
ATOM 1718 N N . THR B 1 21 ? 6.008 -16.453 -9.102 1 98.75 21 THR B N 1
ATOM 1719 C CA . THR B 1 21 ? 7.422 -16.781 -9.203 1 98.75 21 THR B CA 1
ATOM 1720 C C . THR B 1 21 ? 7.602 -18.188 -9.766 1 98.75 21 THR B C 1
ATOM 1722 O O . THR B 1 21 ? 6.621 -18.891 -10.016 1 98.75 21 THR B O 1
ATOM 1725 N N . VAL B 1 22 ? 8.828 -18.547 -10.078 1 98.31 22 VAL B N 1
ATOM 1726 C CA . VAL B 1 22 ? 9.211 -19.891 -10.477 1 98.31 22 VAL B CA 1
ATOM 1727 C C . VAL B 1 22 ? 10.469 -20.312 -9.719 1 98.31 22 VAL B C 1
ATOM 1729 O O . VAL B 1 22 ? 11.391 -19.516 -9.531 1 98.31 22 VAL B O 1
ATOM 1732 N N . SER B 1 23 ? 10.461 -21.547 -9.203 1 97.88 23 SER B N 1
ATOM 1733 C CA . SER B 1 23 ? 11.656 -22.078 -8.547 1 97.88 23 SER B CA 1
ATOM 1734 C C . SER B 1 23 ? 12.734 -22.422 -9.562 1 97.88 23 SER B C 1
ATOM 1736 O O . SER B 1 23 ? 12.484 -22.438 -10.773 1 97.88 23 SER B O 1
ATOM 1738 N N . ASN B 1 24 ? 13.938 -22.719 -9.062 1 96.88 24 ASN B N 1
ATOM 1739 C CA . ASN B 1 24 ? 15.023 -23.156 -9.938 1 96.88 24 ASN B CA 1
ATOM 1740 C C . ASN B 1 24 ? 14.68 -24.469 -10.641 1 96.88 24 ASN B C 1
ATOM 1742 O O . ASN B 1 24 ? 15.203 -24.75 -11.711 1 96.88 24 ASN B O 1
ATOM 1746 N N . GLU B 1 25 ? 13.789 -25.281 -10.062 1 96.62 25 GLU B N 1
ATOM 1747 C CA . GLU B 1 25 ? 13.367 -26.547 -10.633 1 96.62 25 GLU B CA 1
ATOM 1748 C C . GLU B 1 25 ? 12.203 -26.375 -11.609 1 96.62 25 GLU B C 1
ATOM 1750 O O . GLU B 1 25 ? 11.719 -27.344 -12.188 1 96.62 25 GLU B O 1
ATOM 1755 N N . GLY B 1 26 ? 11.758 -25.141 -11.711 1 96.81 26 GLY B N 1
ATOM 1756 C CA . GLY B 1 26 ? 10.727 -24.844 -12.688 1 96.81 26 GLY B CA 1
ATOM 1757 C C . GLY B 1 26 ? 9.32 -24.922 -12.133 1 96.81 26 GLY B C 1
ATOM 1758 O O . GLY B 1 26 ? 8.344 -24.906 -12.883 1 96.81 26 GLY B O 1
ATOM 1759 N N . ILE B 1 27 ? 9.188 -25.078 -10.836 1 97.19 27 ILE B N 1
ATOM 1760 C CA . ILE B 1 27 ? 7.879 -25.156 -10.195 1 97.19 27 ILE B CA 1
ATOM 1761 C C . ILE B 1 27 ? 7.309 -23.734 -10.031 1 97.19 27 ILE B C 1
ATOM 1763 O O . ILE B 1 27 ? 7.934 -22.875 -9.406 1 97.19 27 ILE B O 1
ATOM 1767 N N . ARG B 1 28 ? 6.098 -23.516 -10.578 1 98.06 28 ARG B N 1
ATOM 1768 C CA . ARG B 1 28 ? 5.461 -22.203 -10.5 1 98.06 28 ARG B CA 1
ATOM 1769 C C . ARG B 1 28 ? 4.789 -22 -9.148 1 98.06 28 ARG B C 1
ATOM 1771 O O . ARG B 1 28 ? 4.277 -22.953 -8.555 1 98.06 28 ARG B O 1
ATOM 1778 N N . ASN B 1 29 ? 4.895 -20.812 -8.672 1 97.94 29 ASN B N 1
ATOM 1779 C CA . ASN B 1 29 ? 4.27 -20.375 -7.426 1 97.94 29 ASN B CA 1
ATOM 1780 C C . ASN B 1 29 ? 3.453 -19.109 -7.613 1 97.94 29 ASN B C 1
ATOM 1782 O O . ASN B 1 29 ? 3.828 -18.234 -8.406 1 97.94 29 ASN B O 1
ATOM 1786 N N . ALA B 1 30 ? 2.275 -19.016 -7.027 1 98.06 30 ALA B N 1
ATOM 1787 C CA . ALA B 1 30 ? 1.444 -17.812 -6.957 1 98.06 30 ALA B CA 1
ATOM 1788 C C . ALA B 1 30 ? 0.879 -17.609 -5.555 1 98.06 30 ALA B C 1
ATOM 1790 O O . ALA B 1 30 ? 0.375 -18.562 -4.945 1 98.06 30 ALA B O 1
ATOM 1791 N N . ALA B 1 31 ? 1.011 -16.438 -5.043 1 97.31 31 ALA B N 1
ATOM 1792 C CA . ALA B 1 31 ? 0.493 -16.125 -3.713 1 97.31 31 ALA B CA 1
ATOM 1793 C C . ALA B 1 31 ? -0.034 -14.695 -3.648 1 97.31 31 ALA B C 1
ATOM 1795 O O . ALA B 1 31 ? 0.52 -13.797 -4.281 1 97.31 31 ALA B O 1
ATOM 1796 N N . PRO B 1 32 ? -1.063 -14.508 -2.916 1 97.06 32 PRO B N 1
ATOM 1797 C CA . PRO B 1 32 ? -1.616 -13.156 -2.799 1 97.06 32 PRO B CA 1
ATOM 1798 C C . PRO B 1 32 ? -0.829 -12.281 -1.828 1 97.06 32 PRO B C 1
ATOM 1800 O O . PRO B 1 32 ? -0.305 -12.781 -0.827 1 97.06 32 PRO B O 1
ATOM 1803 N N . TRP B 1 33 ? -0.76 -11 -2.127 1 97 33 TRP B N 1
ATOM 1804 C CA . TRP B 1 33 ? -0.094 -9.984 -1.322 1 97 33 TRP B CA 1
ATOM 1805 C C . TRP B 1 33 ? -0.944 -8.719 -1.231 1 97 33 TRP B C 1
ATOM 1807 O O . TRP B 1 33 ? -1.471 -8.242 -2.24 1 97 33 TRP B O 1
ATOM 1817 N N . SER B 1 34 ? -1.034 -8.203 -0.011 1 97.69 34 SER B N 1
ATOM 1818 C CA . SER B 1 34 ? -1.638 -6.883 0.161 1 97.69 34 SER B CA 1
ATOM 1819 C C . SER B 1 34 ? -0.634 -5.883 0.729 1 97.69 34 SER B C 1
ATOM 1821 O O . SER B 1 34 ? -0.834 -4.672 0.632 1 97.69 34 SER B O 1
ATOM 1823 N N . ASN B 1 35 ? 0.388 -6.34 1.357 1 98 35 ASN B N 1
ATOM 1824 C CA . ASN B 1 35 ? 1.447 -5.492 1.896 1 98 35 ASN B CA 1
ATOM 1825 C C . ASN B 1 35 ? 2.465 -5.117 0.823 1 98 35 ASN B C 1
ATOM 1827 O O . ASN B 1 35 ? 3.627 -5.516 0.895 1 98 35 ASN B O 1
ATOM 1831 N N . ILE B 1 36 ? 1.992 -4.359 -0.086 1 98.69 36 ILE B N 1
ATOM 1832 C CA . ILE B 1 36 ? 2.752 -3.979 -1.271 1 98.69 36 ILE B CA 1
ATOM 1833 C C . ILE B 1 36 ? 2.418 -2.539 -1.656 1 98.69 36 ILE B C 1
ATOM 1835 O O . ILE B 1 36 ? 1.267 -2.113 -1.553 1 98.69 36 ILE B O 1
ATOM 1839 N N . THR B 1 37 ? 3.406 -1.787 -2.076 1 98.75 37 THR B N 1
ATOM 1840 C CA . THR B 1 37 ? 3.174 -0.434 -2.568 1 98.75 37 THR B CA 1
ATOM 1841 C C . THR B 1 37 ? 4.285 -0.008 -3.523 1 98.75 37 THR B C 1
ATOM 1843 O O . THR B 1 37 ? 5.426 -0.457 -3.398 1 98.75 37 THR B O 1
ATOM 1846 N N . PRO B 1 38 ? 3.945 0.809 -4.562 1 98.56 38 PRO B N 1
ATOM 1847 C CA . PRO B 1 38 ? 5.008 1.404 -5.375 1 98.56 38 PRO B CA 1
ATOM 1848 C C . PRO B 1 38 ? 5.879 2.377 -4.586 1 98.56 38 PRO B C 1
ATOM 1850 O O . PRO B 1 38 ? 5.465 2.865 -3.529 1 98.56 38 PRO B O 1
ATOM 1853 N N . ILE B 1 39 ? 7.113 2.572 -5.078 1 98.31 39 ILE B N 1
ATOM 1854 C CA . ILE B 1 39 ? 8.016 3.545 -4.469 1 98.31 39 ILE B CA 1
ATOM 1855 C C . ILE B 1 39 ? 8.102 4.789 -5.352 1 98.31 39 ILE B C 1
ATOM 1857 O O . ILE B 1 39 ? 8.805 4.797 -6.359 1 98.31 39 ILE B O 1
ATOM 1861 N N . LEU B 1 40 ? 7.441 5.805 -5.098 1 94.25 40 LEU B N 1
ATOM 1862 C CA . LEU B 1 40 ? 7.449 7.16 -5.633 1 94.25 40 LEU B CA 1
ATOM 1863 C C . LEU B 1 40 ? 7.395 7.145 -7.156 1 94.25 40 LEU B C 1
ATOM 1865 O O . LEU B 1 40 ? 7.902 6.215 -7.789 1 94.25 40 LEU B O 1
ATOM 1869 N N . ARG B 1 41 ? 6.762 8.062 -7.668 1 88.44 41 ARG B N 1
ATOM 1870 C CA . ARG B 1 41 ? 6.887 8.391 -9.086 1 88.44 41 ARG B CA 1
ATOM 1871 C C . ARG B 1 41 ? 8.078 9.305 -9.328 1 88.44 41 ARG B C 1
ATOM 1873 O O . ARG B 1 41 ? 8.406 10.148 -8.492 1 88.44 41 ARG B O 1
ATOM 1880 N N . PRO B 1 42 ? 8.773 9.234 -10.469 1 90.94 42 PRO B N 1
ATOM 1881 C CA . PRO B 1 42 ? 8.57 8.289 -11.57 1 90.94 42 PRO B CA 1
ATOM 1882 C C . PRO B 1 42 ? 9.516 7.094 -11.5 1 90.94 42 PRO B C 1
ATOM 1884 O O . PRO B 1 42 ? 10.016 6.633 -12.523 1 90.94 42 PRO B O 1
ATOM 1887 N N . LEU B 1 43 ? 9.859 6.715 -10.273 1 94.5 43 LEU B N 1
ATOM 1888 C CA . LEU B 1 43 ? 10.773 5.59 -10.125 1 94.5 43 LEU B CA 1
ATOM 1889 C C . LEU B 1 43 ? 10.133 4.301 -10.625 1 94.5 43 LEU B C 1
ATOM 1891 O O . LEU B 1 43 ? 8.992 4.312 -11.102 1 94.5 43 LEU B O 1
ATOM 1895 N N . GLU B 1 44 ? 10.891 3.23 -10.633 1 98.44 44 GLU B N 1
ATOM 1896 C CA . GLU B 1 44 ? 10.422 1.976 -11.211 1 98.44 44 GLU B CA 1
ATOM 1897 C C . GLU B 1 44 ? 10.352 0.874 -10.156 1 98.44 44 GLU B C 1
ATOM 1899 O O . GLU B 1 44 ? 10.164 -0.299 -10.484 1 98.44 44 GLU B O 1
ATOM 1904 N N . GLU B 1 45 ? 10.484 1.236 -8.914 1 98.69 45 GLU B N 1
ATOM 1905 C CA . GLU B 1 45 ? 10.633 0.236 -7.859 1 98.69 45 GLU B CA 1
ATOM 1906 C C . GLU B 1 45 ? 9.336 0.07 -7.07 1 98.69 45 GLU B C 1
ATOM 1908 O O . GLU B 1 45 ? 8.492 0.968 -7.055 1 98.69 45 GLU B O 1
ATOM 1913 N N . VAL B 1 46 ? 9.188 -1.06 -6.5 1 98.81 46 VAL B N 1
ATOM 1914 C CA . VAL B 1 46 ? 8.125 -1.427 -5.57 1 98.81 46 VAL B CA 1
ATOM 1915 C C . VAL B 1 46 ? 8.727 -2.025 -4.301 1 98.81 46 VAL B C 1
ATOM 1917 O O . VAL B 1 46 ? 9.883 -2.441 -4.297 1 98.81 46 VAL B O 1
ATOM 1920 N N . VAL B 1 47 ? 7.953 -1.99 -3.238 1 98.88 47 VAL B N 1
ATOM 1921 C CA . VAL B 1 47 ? 8.352 -2.678 -2.014 1 98.88 47 VAL B CA 1
ATOM 1922 C C . VAL B 1 47 ? 7.211 -3.566 -1.524 1 98.88 47 VAL B C 1
ATOM 1924 O O . VAL B 1 47 ? 6.043 -3.172 -1.572 1 98.88 47 VAL B O 1
ATOM 1927 N N . LEU B 1 48 ? 7.473 -4.781 -1.173 1 98.38 48 LEU B N 1
ATOM 1928 C CA . LEU B 1 48 ? 6.512 -5.688 -0.549 1 98.38 48 LEU B CA 1
ATOM 1929 C C . LEU B 1 48 ? 7.074 -6.27 0.742 1 98.38 48 LEU B C 1
ATOM 1931 O O . LEU B 1 48 ? 8.273 -6.535 0.838 1 98.38 48 LEU B O 1
ATOM 1935 N N . ALA B 1 49 ? 6.246 -6.418 1.745 1 98.62 49 ALA B N 1
ATOM 1936 C CA . ALA B 1 49 ? 6.613 -7.074 3 1 98.62 49 ALA B CA 1
ATOM 1937 C C . ALA B 1 49 ? 6.277 -8.562 2.959 1 98.62 49 ALA B C 1
ATOM 1939 O O . ALA B 1 49 ? 5.176 -8.945 2.559 1 98.62 49 ALA B O 1
ATOM 1940 N N . SER B 1 50 ? 7.234 -9.375 3.389 1 97.88 50 SER B N 1
ATOM 1941 C CA . SER B 1 50 ? 7.051 -10.82 3.332 1 97.88 50 SER B CA 1
ATOM 1942 C C . SER B 1 50 ? 7.34 -11.469 4.684 1 97.88 50 SER B C 1
ATOM 1944 O O . SER B 1 50 ? 8.297 -11.094 5.363 1 97.88 50 SER B O 1
ATOM 1946 N N . TRP B 1 51 ? 6.453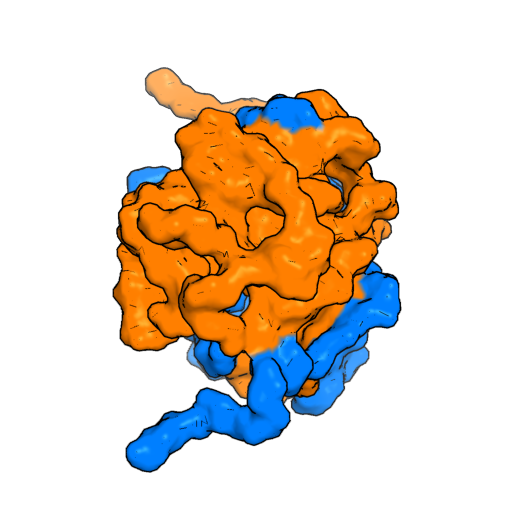 -12.445 4.961 1 96 51 TRP B N 1
ATOM 1947 C CA . TRP B 1 51 ? 6.852 -13.414 5.973 1 96 51 TRP B CA 1
ATOM 1948 C C . TRP B 1 51 ? 8.094 -14.188 5.527 1 96 51 TRP B C 1
ATOM 1950 O O . TRP B 1 51 ? 8.32 -14.359 4.328 1 96 51 TRP B O 1
ATOM 1960 N N . LEU B 1 52 ? 8.859 -14.688 6.484 1 95.19 52 LEU B N 1
ATOM 1961 C CA . LEU B 1 52 ? 10.164 -15.258 6.188 1 95.19 52 LEU B CA 1
ATOM 1962 C C . LEU B 1 52 ? 10.023 -16.656 5.617 1 95.19 52 LEU B C 1
ATOM 1964 O O . LEU B 1 52 ? 10.938 -17.156 4.949 1 95.19 52 LEU B O 1
ATOM 1968 N N . LYS B 1 53 ? 8.922 -17.312 5.926 1 91.38 53 LYS B N 1
ATOM 1969 C CA . LYS B 1 53 ? 8.742 -18.703 5.52 1 91.38 53 LYS B CA 1
ATOM 1970 C C . LYS B 1 53 ? 7.75 -18.812 4.367 1 91.38 53 LYS B C 1
ATOM 1972 O O . LYS B 1 53 ? 6.695 -19.438 4.508 1 91.38 53 LYS B O 1
ATOM 1977 N N . ARG B 1 54 ? 7.977 -18.156 3.273 1 92.62 54 ARG B N 1
ATOM 1978 C CA . ARG B 1 54 ? 7.137 -18.234 2.082 1 92.62 54 ARG B CA 1
ATOM 1979 C C . ARG B 1 54 ? 7.914 -18.797 0.898 1 92.62 54 ARG B C 1
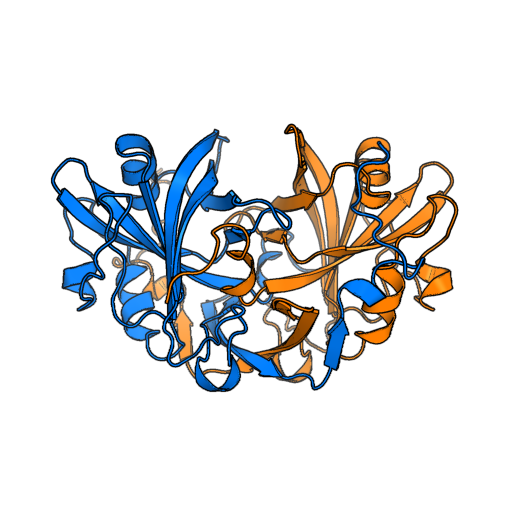ATOM 1981 O O . ARG B 1 54 ? 9.078 -18.453 0.698 1 92.62 54 ARG B O 1
ATOM 1988 N N . ASP B 1 55 ? 7.223 -19.656 0.131 1 95.62 55 ASP B N 1
ATOM 1989 C CA . ASP B 1 55 ? 7.805 -20.156 -1.109 1 95.62 55 ASP B CA 1
ATOM 1990 C C . ASP B 1 55 ? 8.133 -19.016 -2.066 1 95.62 55 ASP B C 1
ATOM 1992 O O . ASP B 1 55 ? 9.148 -19.047 -2.758 1 95.62 55 ASP B O 1
ATOM 1996 N N . THR B 1 56 ? 7.277 -18.047 -2.156 1 97.5 56 THR B N 1
ATOM 1997 C CA . THR B 1 56 ? 7.492 -16.875 -2.994 1 97.5 56 THR B CA 1
ATOM 1998 C C . THR B 1 56 ? 8.828 -16.219 -2.672 1 97.5 56 THR B C 1
ATOM 2000 O O . THR B 1 56 ? 9.617 -15.93 -3.574 1 97.5 56 THR B O 1
ATOM 2003 N N . LEU B 1 57 ? 9.062 -15.977 -1.35 1 98 57 LEU B N 1
ATOM 2004 C CA . LEU B 1 57 ? 10.312 -15.352 -0.936 1 98 57 LEU B CA 1
ATOM 2005 C C . LEU B 1 57 ? 11.508 -16.219 -1.304 1 98 57 LEU B C 1
ATOM 2007 O O . LEU B 1 57 ? 12.516 -15.727 -1.808 1 98 57 LEU B O 1
ATOM 2011 N N . THR B 1 58 ? 11.414 -17.5 -1.049 1 98 58 THR B N 1
ATOM 2012 C CA . THR B 1 58 ? 12.477 -18.438 -1.403 1 98 58 THR B CA 1
ATOM 2013 C C . THR B 1 58 ? 12.805 -18.344 -2.891 1 98 58 THR B C 1
ATOM 2015 O O . THR B 1 58 ? 13.977 -18.25 -3.27 1 98 58 THR B O 1
ATOM 2018 N N . ASN B 1 59 ? 11.781 -18.391 -3.717 1 98.62 59 ASN B N 1
ATOM 2019 C CA . ASN B 1 59 ? 11.969 -18.297 -5.16 1 98.62 59 ASN B CA 1
ATOM 2020 C C . ASN B 1 59 ? 12.633 -16.984 -5.551 1 98.62 59 ASN B C 1
ATOM 2022 O O . ASN B 1 59 ? 13.531 -16.969 -6.398 1 98.62 59 ASN B O 1
ATOM 2026 N N . ILE B 1 60 ? 12.164 -15.867 -4.957 1 98.75 60 ILE B N 1
ATOM 2027 C CA . ILE B 1 60 ? 12.719 -14.555 -5.27 1 98.75 60 ILE B CA 1
ATOM 2028 C C . ILE B 1 60 ? 14.203 -14.523 -4.902 1 98.75 60 ILE B C 1
ATOM 2030 O O . ILE B 1 60 ? 15.023 -13.992 -5.652 1 98.75 60 ILE B O 1
ATOM 2034 N N . ARG B 1 61 ? 14.547 -15.062 -3.742 1 98.31 61 ARG B N 1
ATOM 2035 C CA . ARG B 1 61 ? 15.945 -15.133 -3.311 1 98.31 61 ARG B CA 1
ATOM 2036 C C . ARG B 1 61 ? 16.781 -15.906 -4.316 1 98.31 61 ARG B C 1
ATOM 2038 O O . ARG B 1 61 ? 17.922 -15.508 -4.621 1 98.31 61 ARG B O 1
ATOM 2045 N N . GLU B 1 62 ? 16.234 -16.969 -4.828 1 98.12 62 GLU B N 1
ATOM 2046 C CA . GLU B 1 62 ? 16.984 -17.891 -5.68 1 98.12 62 GLU B CA 1
ATOM 2047 C C . GLU B 1 62 ? 17.094 -17.359 -7.109 1 98.12 62 GLU B C 1
ATOM 2049 O O . GLU B 1 62 ? 18.125 -17.484 -7.754 1 98.12 62 GLU B O 1
ATOM 2054 N N . THR B 1 63 ? 16.047 -16.812 -7.629 1 98.5 63 THR B N 1
ATOM 2055 C CA . THR B 1 63 ? 15.984 -16.5 -9.055 1 98.5 63 THR B CA 1
ATOM 2056 C C . THR B 1 63 ? 16.141 -15.008 -9.289 1 98.5 63 THR B C 1
ATOM 2058 O O . THR B 1 63 ? 16.469 -14.578 -10.398 1 98.5 63 THR B O 1
ATOM 2061 N N . GLY B 1 64 ? 15.781 -14.211 -8.266 1 98.75 64 GLY B N 1
ATOM 2062 C CA . GLY B 1 64 ? 15.812 -12.766 -8.391 1 98.75 64 GLY B CA 1
ATOM 2063 C C . GLY B 1 64 ? 14.648 -12.211 -9.195 1 98.75 64 GLY B C 1
ATOM 2064 O O . GLY B 1 64 ? 14.688 -11.055 -9.633 1 98.75 64 GLY B O 1
ATOM 2065 N N . GLU B 1 65 ? 13.633 -13.062 -9.422 1 98.88 65 GLU B N 1
ATOM 2066 C CA . GLU B 1 65 ? 12.578 -12.664 -10.352 1 98.88 65 GLU B CA 1
ATOM 2067 C C . GLU B 1 65 ? 11.195 -12.906 -9.758 1 98.88 65 GLU B C 1
ATOM 2069 O O . GLU B 1 65 ? 10.977 -13.906 -9.062 1 98.88 65 GLU B O 1
ATOM 2074 N N . PHE B 1 66 ? 10.25 -12.023 -10.031 1 98.94 66 PHE B N 1
ATOM 2075 C CA . PHE B 1 66 ? 8.844 -12.242 -9.703 1 98.94 66 PHE B CA 1
ATOM 2076 C C . PHE B 1 66 ? 7.945 -11.352 -10.562 1 98.94 66 PHE B C 1
ATOM 2078 O O . PHE B 1 66 ? 8.414 -10.375 -11.156 1 98.94 66 PHE B O 1
ATOM 2085 N N . VAL B 1 67 ? 6.746 -11.711 -10.711 1 98.94 67 VAL B N 1
ATOM 2086 C CA . VAL B 1 67 ? 5.754 -10.906 -11.422 1 98.94 67 VAL B CA 1
ATOM 2087 C C . VAL B 1 67 ? 4.668 -10.453 -10.453 1 98.94 67 VAL B C 1
ATOM 2089 O O . VAL B 1 67 ? 4.164 -11.242 -9.656 1 98.94 67 VAL B O 1
ATOM 2092 N N . ILE B 1 68 ? 4.348 -9.203 -10.422 1 98.94 68 ILE B N 1
ATOM 2093 C CA . ILE B 1 68 ? 3.174 -8.672 -9.734 1 98.94 68 ILE B CA 1
ATOM 2094 C C . ILE B 1 68 ? 1.982 -8.656 -10.688 1 98.94 68 ILE B C 1
ATOM 2096 O O . ILE B 1 68 ? 1.993 -7.938 -11.695 1 98.94 68 ILE B O 1
ATOM 2100 N N . ASN B 1 69 ? 1.003 -9.484 -10.414 1 98.94 69 ASN B N 1
ATOM 2101 C CA . ASN B 1 69 ? -0.233 -9.555 -11.188 1 98.94 69 ASN B CA 1
ATOM 2102 C C . ASN B 1 69 ? -1.386 -8.859 -10.461 1 98.94 69 ASN B C 1
ATOM 2104 O O . ASN B 1 69 ? -1.604 -9.094 -9.273 1 98.94 69 ASN B O 1
ATOM 2108 N N . ILE B 1 70 ? -2.129 -8.016 -11.164 1 98.94 70 ILE B N 1
ATOM 2109 C CA . ILE B 1 70 ? -3.289 -7.355 -10.57 1 98.94 70 ILE B CA 1
ATOM 2110 C C . ILE B 1 70 ? -4.566 -8.086 -10.984 1 98.94 70 ILE B C 1
ATOM 2112 O O . ILE B 1 70 ? -5.023 -7.949 -12.125 1 98.94 70 ILE B O 1
ATOM 2116 N N . PRO B 1 71 ? -5.125 -8.82 -10.062 1 98.81 71 PRO B N 1
ATOM 2117 C CA . PRO B 1 71 ? -6.34 -9.547 -10.422 1 98.81 71 PRO B CA 1
ATOM 2118 C C . PRO B 1 71 ? -7.598 -8.688 -10.328 1 98.81 71 PRO B C 1
ATOM 2120 O O . PRO B 1 71 ? -7.688 -7.809 -9.469 1 98.81 71 PRO B O 1
ATOM 2123 N N . PRO B 1 72 ? -8.57 -8.938 -11.219 1 98.75 72 PRO B N 1
ATOM 2124 C CA . PRO B 1 72 ? -9.906 -8.391 -11 1 98.75 72 PRO B CA 1
ATOM 2125 C C . PRO B 1 72 ? -10.672 -9.125 -9.898 1 98.75 72 PRO B C 1
ATOM 2127 O O . PRO B 1 72 ? -10.289 -10.234 -9.508 1 98.75 72 PRO B O 1
ATOM 2130 N N . VAL B 1 73 ? -11.773 -8.578 -9.438 1 98.12 73 VAL B N 1
ATOM 2131 C CA . VAL B 1 73 ? -12.547 -9.156 -8.344 1 98.12 73 VAL B CA 1
ATOM 2132 C C . VAL B 1 73 ? -13.109 -10.508 -8.766 1 98.12 73 VAL B C 1
ATOM 2134 O O . VAL B 1 73 ? -13.383 -11.367 -7.922 1 98.12 73 VAL B O 1
ATOM 2137 N N . GLU B 1 74 ? -13.227 -10.75 -10 1 97.44 74 GLU B N 1
ATOM 2138 C CA . GLU B 1 74 ? -13.773 -12 -10.516 1 97.44 74 GLU B CA 1
ATOM 2139 C C . GLU B 1 74 ? -12.836 -13.164 -10.25 1 97.44 74 GLU B C 1
ATOM 2141 O O . GLU B 1 74 ? -13.242 -14.328 -10.328 1 97.44 74 GLU B O 1
ATOM 2146 N N . MET B 1 75 ? -11.648 -12.867 -9.875 1 97.81 75 MET B N 1
ATOM 2147 C CA . MET B 1 75 ? -10.664 -13.922 -9.664 1 97.81 75 MET B CA 1
ATOM 2148 C C . MET B 1 75 ? -10.523 -14.25 -8.18 1 97.81 75 MET B C 1
ATOM 2150 O O . MET B 1 75 ? -9.547 -14.891 -7.77 1 97.81 75 MET B O 1
ATOM 2154 N N . VAL B 1 76 ? -11.484 -13.867 -7.348 1 97 76 VAL B N 1
ATOM 2155 C CA . VAL B 1 76 ? -11.414 -14.031 -5.898 1 97 76 VAL B CA 1
ATOM 2156 C C . VAL B 1 76 ? -11.195 -15.508 -5.555 1 97 76 VAL B C 1
AT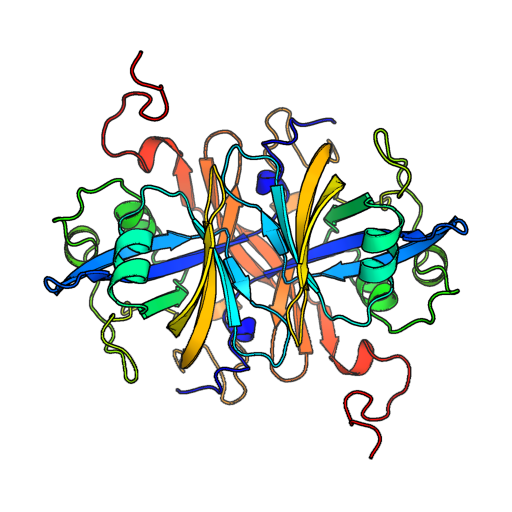OM 2158 O O . VAL B 1 76 ? -10.398 -15.836 -4.68 1 97 76 VAL B O 1
ATOM 2161 N N . GLU B 1 77 ? -11.852 -16.391 -6.23 1 95.25 77 GLU B N 1
ATOM 2162 C CA . GLU B 1 77 ? -11.719 -17.812 -5.934 1 95.25 77 GLU B CA 1
ATOM 2163 C C . GLU B 1 77 ? -10.289 -18.297 -6.176 1 95.25 77 GLU B C 1
ATOM 2165 O O . GLU B 1 77 ? -9.727 -19.016 -5.348 1 95.25 77 GLU B O 1
ATOM 2170 N N . ALA B 1 78 ? -9.75 -17.938 -7.266 1 96.31 78 ALA B N 1
ATOM 2171 C CA . ALA B 1 78 ? -8.375 -18.312 -7.586 1 96.31 78 ALA B CA 1
ATOM 2172 C C . ALA B 1 78 ? -7.402 -17.734 -6.559 1 96.31 78 ALA B C 1
ATOM 2174 O O . ALA B 1 78 ? -6.461 -18.406 -6.141 1 96.31 78 ALA B O 1
ATOM 2175 N N . VAL B 1 79 ? -7.656 -16.484 -6.172 1 95.94 79 VAL B N 1
ATOM 2176 C CA . VAL B 1 79 ? -6.812 -15.812 -5.184 1 95.94 79 VAL B CA 1
ATOM 2177 C C . VAL B 1 79 ? -6.852 -16.594 -3.867 1 95.94 79 VAL B C 1
ATOM 2179 O O . VAL B 1 79 ? -5.809 -16.828 -3.25 1 95.94 79 VAL B O 1
ATOM 2182 N N . MET B 1 80 ? -7.969 -17.031 -3.475 1 94.38 80 MET B N 1
ATOM 2183 C CA . MET B 1 80 ? -8.133 -17.766 -2.223 1 94.38 80 MET B CA 1
ATOM 2184 C C . MET B 1 80 ? -7.449 -19.141 -2.297 1 94.38 80 MET B C 1
ATOM 2186 O O . MET B 1 80 ? -6.832 -19.578 -1.324 1 94.38 80 MET B O 1
ATOM 2190 N N . VAL B 1 81 ? -7.559 -19.797 -3.42 1 94.25 81 VAL B N 1
ATOM 2191 C CA . VAL B 1 81 ? -6.875 -21.078 -3.596 1 94.25 81 VAL B CA 1
ATOM 2192 C C . VAL B 1 81 ? -5.367 -20.875 -3.459 1 94.25 81 VAL B C 1
ATOM 2194 O O . VAL B 1 81 ? -4.688 -21.672 -2.805 1 94.25 81 VAL B O 1
ATOM 2197 N N . CYS B 1 82 ? -4.848 -19.797 -3.988 1 94.5 82 CYS B N 1
ATOM 2198 C CA . CYS B 1 82 ? -3.418 -19.516 -3.959 1 94.5 82 CYS B CA 1
ATOM 2199 C C . CYS B 1 82 ? -2.965 -19.125 -2.555 1 94.5 82 CYS B C 1
ATOM 2201 O O . CYS B 1 82 ? -1.769 -19.141 -2.262 1 94.5 82 CYS B O 1
ATOM 2203 N N . SER B 1 83 ? -3.867 -18.75 -1.72 1 91.94 83 SER B N 1
ATOM 2204 C CA . SER B 1 83 ? -3.52 -18.25 -0.391 1 91.94 83 SER B CA 1
ATOM 2205 C C . SER B 1 83 ? -3.27 -19.406 0.577 1 91.94 83 SER B C 1
ATOM 2207 O O . SER B 1 83 ? -2.781 -19.188 1.689 1 91.94 83 SER B O 1
ATOM 2209 N N . ARG B 1 84 ? -3.508 -20.562 0.115 1 88.81 84 ARG B N 1
ATOM 2210 C CA . ARG B 1 84 ? -3.346 -21.719 0.983 1 88.81 84 ARG B CA 1
ATOM 2211 C C . ARG B 1 84 ? -1.873 -22.078 1.152 1 88.81 84 ARG B C 1
ATOM 2213 O O . ARG B 1 84 ? -1.05 -21.766 0.291 1 88.81 84 ARG B O 1
ATOM 2220 N N . ASN B 1 85 ? -1.552 -22.609 2.27 1 87.75 85 ASN B N 1
ATOM 2221 C CA . ASN B 1 85 ? -0.171 -22.953 2.594 1 87.75 85 ASN B CA 1
ATOM 2222 C C . ASN B 1 85 ? 0.249 -24.266 1.937 1 87.75 85 ASN B C 1
ATOM 2224 O O . ASN B 1 85 ? 0.437 -25.281 2.619 1 87.75 85 ASN B O 1
ATOM 2228 N N . TYR B 1 86 ? 0.605 -24.297 0.724 1 88.94 86 TYR B N 1
ATOM 2229 C CA . TYR B 1 86 ? 1.053 -25.484 -0.007 1 88.94 86 TYR B CA 1
ATOM 2230 C C . TYR B 1 86 ? 2.537 -25.734 0.225 1 88.94 86 TYR B C 1
ATOM 2232 O O . TYR B 1 86 ? 3.311 -24.797 0.423 1 88.94 86 TYR B O 1
ATOM 2240 N N . PRO B 1 87 ? 2.902 -26.984 0.205 1 91.31 87 PRO B N 1
ATOM 2241 C CA . PRO B 1 87 ? 4.34 -27.266 0.188 1 91.31 87 PRO B CA 1
ATOM 2242 C C . PRO B 1 87 ? 5.031 -26.734 -1.069 1 91.31 87 PRO B C 1
ATOM 2244 O O . PRO B 1 87 ? 4.367 -26.469 -2.072 1 91.31 87 PRO B O 1
ATOM 2247 N N . PRO B 1 88 ? 6.34 -26.578 -1.017 1 91.5 88 PRO B N 1
ATOM 2248 C CA . PRO B 1 88 ? 7.082 -25.938 -2.105 1 91.5 88 PRO B CA 1
ATOM 2249 C C . PRO B 1 88 ? 6.992 -26.719 -3.416 1 91.5 88 PRO B C 1
ATOM 2251 O O . PRO B 1 88 ? 7.238 -26.156 -4.488 1 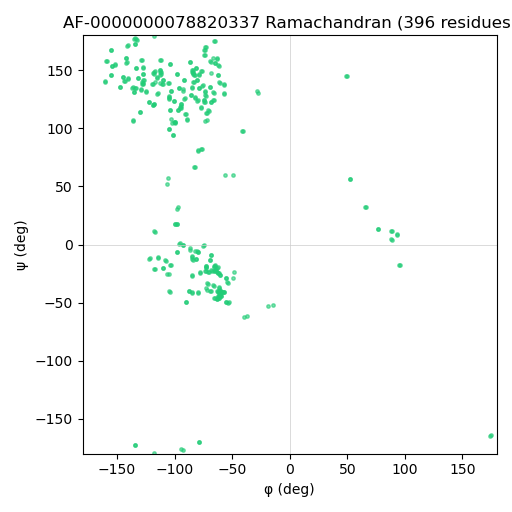91.5 88 PRO B O 1
ATOM 2254 N N . GLU B 1 89 ? 6.66 -27.953 -3.355 1 92.69 89 GLU B N 1
ATOM 2255 C CA . GLU B 1 89 ? 6.633 -28.781 -4.555 1 92.69 89 GLU B CA 1
ATOM 2256 C C . GLU B 1 89 ? 5.309 -28.641 -5.297 1 92.69 89 GLU B C 1
ATOM 2258 O O . GLU B 1 89 ? 5.172 -29.109 -6.434 1 92.69 89 GLU B O 1
ATOM 2263 N N . VAL B 1 90 ? 4.352 -28 -4.668 1 92.19 90 VAL B N 1
ATOM 2264 C CA . VAL B 1 90 ? 3.029 -27.844 -5.266 1 92.19 90 VAL B CA 1
ATOM 2265 C C . VAL B 1 90 ? 3.021 -26.625 -6.191 1 92.19 90 VAL B C 1
ATOM 2267 O O . VAL B 1 90 ? 3.562 -25.578 -5.852 1 92.19 90 VAL B O 1
ATOM 2270 N N . ASP B 1 91 ? 2.436 -26.812 -7.379 1 95.06 91 ASP B N 1
ATOM 2271 C CA . ASP B 1 91 ? 2.221 -25.766 -8.367 1 95.06 91 ASP B CA 1
ATOM 2272 C C . ASP B 1 91 ? 0.876 -25.062 -8.148 1 95.06 91 ASP B C 1
ATOM 2274 O O . ASP B 1 91 ? -0.174 -25.625 -8.484 1 95.06 91 ASP B O 1
ATOM 2278 N N . GLU B 1 92 ? 0.898 -23.844 -7.668 1 93.94 92 GLU B N 1
ATOM 2279 C CA . GLU B 1 92 ? -0.33 -23.125 -7.332 1 93.94 92 GLU B CA 1
ATOM 2280 C C . GLU B 1 92 ? -1.112 -22.75 -8.586 1 93.94 92 GLU B C 1
ATOM 2282 O O . GLU B 1 92 ? -2.326 -22.547 -8.531 1 93.94 92 GLU B O 1
ATOM 2287 N N . PHE B 1 93 ? -0.468 -22.641 -9.773 1 96.38 93 PHE B N 1
ATOM 2288 C CA . PHE B 1 93 ? -1.186 -22.406 -11.023 1 96.38 93 PHE B CA 1
ATOM 2289 C C . PHE B 1 93 ? -2.143 -23.562 -11.32 1 96.38 93 PHE B C 1
ATOM 2291 O O . PHE B 1 93 ? -3.303 -23.328 -11.672 1 96.38 93 PHE B O 1
ATOM 2298 N N . GLU B 1 94 ? -1.605 -24.734 -11.156 1 95.69 94 GLU B N 1
ATOM 2299 C CA . GLU B 1 94 ? -2.424 -25.922 -11.391 1 95.69 94 GLU B CA 1
ATOM 2300 C C . GLU B 1 94 ? -3.562 -26.016 -10.383 1 95.69 94 GLU B C 1
ATOM 2302 O O . GLU B 1 94 ? -4.707 -26.281 -10.75 1 95.69 94 GLU B O 1
ATOM 2307 N N . MET B 1 95 ? -3.26 -25.797 -9.094 1 94.62 95 MET B N 1
ATOM 2308 C CA . MET B 1 95 ? -4.25 -25.922 -8.031 1 94.62 95 MET B CA 1
ATOM 2309 C C . MET B 1 95 ? -5.391 -24.922 -8.234 1 94.62 95 MET B C 1
ATOM 2311 O O . MET B 1 95 ? -6.551 -25.234 -7.965 1 94.62 95 MET B O 1
ATOM 2315 N N . ALA B 1 96 ? -5.016 -23.688 -8.727 1 96.06 96 ALA B N 1
ATOM 2316 C CA . ALA B 1 96 ? -5.996 -22.609 -8.844 1 96.06 96 ALA B CA 1
ATOM 2317 C C . ALA B 1 96 ? -6.582 -22.547 -10.25 1 96.06 96 ALA B C 1
ATOM 2319 O O . ALA B 1 96 ? -7.41 -21.688 -10.547 1 96.06 96 ALA B O 1
ATOM 2320 N N . GLY B 1 97 ? -6.156 -23.469 -11.148 1 96.88 97 GLY B N 1
ATOM 2321 C CA . GLY B 1 97 ? -6.645 -23.453 -12.523 1 96.88 97 GLY B CA 1
ATOM 2322 C C . GLY B 1 97 ? -6.215 -22.219 -13.297 1 96.88 97 GLY B C 1
ATOM 2323 O O . GLY B 1 97 ? -6.988 -21.672 -14.086 1 96.88 97 GLY B O 1
ATOM 2324 N N . LEU B 1 98 ? -5.09 -21.734 -12.977 1 97.81 98 LEU B N 1
ATOM 2325 C CA . LEU B 1 98 ? -4.574 -20.531 -13.617 1 97.81 98 LEU B CA 1
ATOM 2326 C C . LEU B 1 98 ? -3.725 -20.875 -14.828 1 97.81 98 LEU B C 1
ATOM 2328 O O . LEU B 1 98 ? -2.99 -21.859 -14.82 1 97.81 98 LEU B O 1
ATOM 2332 N N . LYS B 1 99 ? -3.848 -20.078 -15.852 1 98.12 99 LYS B N 1
ATOM 2333 C CA . LYS B 1 99 ? -2.967 -20.172 -17.016 1 98.12 99 LYS B CA 1
ATOM 2334 C C . LYS B 1 99 ? -1.85 -19.141 -16.938 1 98.12 99 LYS B C 1
ATOM 2336 O O . LYS B 1 99 ? -2.061 -18.031 -16.453 1 98.12 99 LYS B O 1
ATOM 2341 N N . SER B 1 100 ? -0.7 -19.531 -17.469 1 98.44 100 SER B N 1
ATOM 2342 C CA . SER B 1 100 ? 0.449 -18.625 -17.453 1 98.44 100 SER B CA 1
ATOM 2343 C C . SER B 1 100 ? 0.298 -17.531 -18.5 1 98.44 100 SER B C 1
ATOM 2345 O O . SER B 1 100 ? -0.194 -17.781 -19.609 1 98.44 100 SER B O 1
ATOM 2347 N N . HIS B 1 101 ? 0.609 -16.359 -18.156 1 98.44 101 HIS B N 1
ATOM 2348 C CA . HIS B 1 101 ? 0.901 -15.266 -19.062 1 98.44 101 HIS B CA 1
ATOM 2349 C C . HIS B 1 101 ? 2.402 -15.125 -19.312 1 98.44 101 HIS B C 1
ATOM 2351 O O . HIS B 1 101 ? 3.164 -14.891 -18.359 1 98.44 101 HIS B O 1
ATOM 2357 N N . ILE B 1 102 ? 2.846 -15.273 -20.469 1 97.81 102 ILE B N 1
ATOM 2358 C CA . ILE B 1 102 ? 4.27 -15.344 -20.781 1 97.81 102 ILE B CA 1
ATOM 2359 C C . ILE B 1 102 ? 4.934 -14 -20.484 1 97.81 102 ILE B C 1
ATOM 2361 O O . ILE B 1 102 ? 4.445 -12.953 -20.891 1 97.81 102 ILE B O 1
ATOM 2365 N N . SER B 1 103 ? 6.051 -14.062 -19.75 1 98.5 103 SER B N 1
ATOM 2366 C CA . SER B 1 103 ? 6.863 -12.883 -19.484 1 98.5 103 SER B CA 1
ATOM 2367 C C . SER B 1 103 ? 7.879 -12.648 -20.594 1 98.5 103 SER B C 1
ATOM 2369 O O . SER B 1 103 ? 8.258 -13.578 -21.297 1 98.5 103 SER B O 1
ATOM 2371 N N . GLU B 1 104 ? 8.312 -11.461 -20.703 1 98.5 104 GLU B N 1
ATOM 2372 C CA . GLU B 1 104 ? 9.242 -11.109 -21.781 1 98.5 104 GLU B CA 1
ATOM 2373 C C . GLU B 1 104 ? 10.664 -10.953 -21.25 1 98.5 104 GLU B C 1
ATOM 2375 O O . GLU B 1 104 ? 11.625 -11.367 -21.906 1 98.5 104 GLU B O 1
ATOM 2380 N N . GLU B 1 105 ? 10.867 -10.375 -20.109 1 98.62 105 GLU B N 1
ATOM 2381 C CA . GLU B 1 105 ? 12.188 -9.961 -19.641 1 98.62 105 GLU B CA 1
ATOM 2382 C C . GLU B 1 105 ? 12.719 -10.914 -18.578 1 98.62 105 GLU B C 1
ATOM 2384 O O . GLU B 1 105 ? 13.914 -10.891 -18.25 1 98.62 105 GLU B O 1
ATOM 2389 N N . ILE B 1 106 ? 11.844 -11.703 -17.984 1 98.69 106 ILE B N 1
ATOM 2390 C CA . ILE B 1 106 ? 12.25 -12.633 -16.938 1 98.69 106 ILE B CA 1
ATOM 2391 C C . ILE B 1 106 ? 11.617 -14 -17.188 1 98.69 106 ILE B C 1
ATOM 2393 O O . ILE B 1 106 ? 10.836 -14.164 -18.125 1 98.69 106 ILE B O 1
ATOM 2397 N N . ARG B 1 107 ? 11.93 -15 -16.344 1 98.38 107 ARG B N 1
ATOM 2398 C CA . ARG B 1 107 ? 11.461 -16.375 -16.531 1 98.38 107 ARG B CA 1
ATOM 2399 C C . ARG B 1 107 ? 10.102 -16.578 -15.883 1 98.38 107 ARG B C 1
ATOM 2401 O O . ARG B 1 107 ? 9.258 -17.312 -16.406 1 98.38 107 ARG B O 1
ATOM 2408 N N . ALA B 1 108 ? 9.945 -15.977 -14.68 1 98.69 108 ALA B N 1
ATOM 2409 C CA . ALA B 1 108 ? 8.688 -16.172 -13.953 1 98.69 108 ALA B CA 1
ATOM 2410 C C . ALA B 1 108 ? 7.496 -15.734 -14.797 1 98.69 108 ALA B C 1
ATOM 2412 O O . ALA B 1 108 ? 7.488 -14.633 -15.352 1 98.69 108 ALA B O 1
ATOM 2413 N N . PRO B 1 109 ? 6.512 -16.531 -14.922 1 98.75 109 PRO B N 1
ATOM 2414 C CA . PRO B 1 109 ? 5.336 -16.172 -15.711 1 98.75 109 PRO B CA 1
ATOM 2415 C C . PRO B 1 109 ? 4.363 -15.281 -14.938 1 98.75 109 PRO B C 1
ATOM 2417 O O . PRO B 1 109 ? 4.324 -15.328 -13.703 1 98.75 109 PRO B O 1
ATOM 2420 N N . GLY B 1 110 ? 3.631 -14.477 -15.688 1 98.81 110 GLY B N 1
ATOM 2421 C CA . GLY B 1 110 ? 2.443 -13.859 -15.125 1 98.81 110 GLY B CA 1
ATOM 2422 C C . GLY B 1 110 ? 1.249 -14.797 -15.078 1 98.81 110 GLY B C 1
ATOM 2423 O O . GLY B 1 110 ? 1.392 -16 -15.281 1 98.81 110 GLY B O 1
ATOM 2424 N N . ILE B 1 111 ? 0.13 -14.234 -14.781 1 98.88 111 ILE B N 1
ATOM 2425 C CA . ILE B 1 111 ? -1.101 -15.008 -14.656 1 98.88 111 ILE B CA 1
ATOM 2426 C C . ILE B 1 111 ? -2.15 -14.461 -15.625 1 98.88 111 ILE B C 1
ATOM 2428 O O . ILE B 1 111 ? -2.545 -13.297 -15.539 1 98.88 111 ILE B O 1
ATOM 2432 N N . GLU B 1 112 ? -2.652 -15.328 -16.5 1 98.56 112 GLU B N 1
ATOM 2433 C CA . GLU B 1 112 ? -3.697 -14.93 -17.438 1 98.56 112 GLU B CA 1
ATOM 2434 C C . GLU B 1 112 ? -4.965 -14.508 -16.703 1 98.56 112 GLU B C 1
ATOM 2436 O O . GLU B 1 112 ? -5.305 -15.07 -15.656 1 98.56 112 GLU B O 1
ATOM 2441 N N . GLY B 1 113 ? -5.621 -13.562 -17.281 1 98.31 113 GLY B N 1
ATOM 2442 C CA . GLY B 1 113 ? -6.855 -13.094 -16.688 1 98.31 113 GLY B CA 1
ATOM 2443 C C . GLY B 1 113 ? -6.66 -11.867 -15.805 1 98.31 113 GLY B C 1
ATOM 2444 O O . GLY B 1 113 ? -7.625 -11.18 -15.469 1 98.31 113 GLY B O 1
ATOM 2445 N N . CYS B 1 114 ? -5.422 -11.617 -15.406 1 98.81 114 CYS B N 1
ATOM 2446 C CA . CYS B 1 114 ? -5.133 -10.422 -14.625 1 98.81 114 CYS B CA 1
ATOM 2447 C C . CYS B 1 114 ? -5.172 -9.172 -15.5 1 98.81 114 CYS B C 1
ATOM 2449 O O . CYS B 1 114 ? -5.148 -9.273 -16.734 1 98.81 114 CYS B O 1
ATOM 2451 N N . LEU B 1 115 ? -5.262 -8.07 -14.859 1 98.88 115 LEU B N 1
ATOM 2452 C CA . LEU B 1 115 ? -5.43 -6.777 -15.516 1 98.88 115 LEU B CA 1
ATOM 2453 C C . LEU B 1 115 ? -4.082 -6.195 -15.93 1 98.88 115 LEU B C 1
ATOM 2455 O O . LEU B 1 115 ? -4.008 -5.379 -16.844 1 98.88 115 LEU B O 1
ATOM 2459 N N . ALA B 1 116 ? -3.07 -6.555 -15.258 1 98.94 116 ALA B N 1
ATOM 2460 C CA . ALA B 1 116 ? -1.722 -6.035 -15.461 1 98.94 116 ALA B CA 1
ATOM 2461 C C . ALA B 1 116 ? -0.67 -7.031 -14.992 1 98.94 116 ALA B C 1
ATOM 2463 O O . ALA B 1 116 ? -0.932 -7.844 -14.102 1 98.94 116 ALA B O 1
ATOM 2464 N N . TRP B 1 117 ? 0.477 -6.961 -15.562 1 98.94 117 TRP B N 1
ATOM 2465 C CA . TRP B 1 117 ? 1.624 -7.812 -15.266 1 98.94 117 TRP B CA 1
ATOM 2466 C C . TRP B 1 117 ? 2.904 -6.988 -15.172 1 98.94 117 TRP B C 1
ATOM 2468 O O . TRP B 1 117 ? 3.426 -6.52 -16.188 1 98.94 117 TRP B O 1
ATOM 2478 N N . ALA B 1 118 ? 3.395 -6.809 -13.984 1 98.94 118 ALA B N 1
ATOM 2479 C CA . ALA B 1 118 ? 4.676 -6.137 -13.781 1 98.94 118 ALA B CA 1
ATOM 2480 C C . ALA B 1 118 ? 5.793 -7.145 -13.531 1 98.94 118 ALA B C 1
ATOM 2482 O O . ALA B 1 118 ? 5.848 -7.77 -12.469 1 98.94 118 ALA B O 1
ATOM 2483 N N . GLU B 1 119 ? 6.625 -7.344 -14.508 1 99 119 GLU B N 1
ATOM 2484 C CA . GLU B 1 119 ? 7.82 -8.164 -14.336 1 99 119 GLU B CA 1
ATOM 2485 C C . GLU B 1 119 ? 8.875 -7.438 -13.508 1 99 119 GLU B C 1
ATOM 2487 O O . GLU B 1 119 ? 9.242 -6.301 -13.82 1 99 119 GLU B O 1
ATOM 2492 N N . CYS B 1 120 ? 9.344 -8.141 -12.477 1 98.94 120 CYS B N 1
ATOM 2493 C CA . CYS B 1 120 ? 10.258 -7.477 -11.555 1 98.94 120 CYS B CA 1
ATOM 2494 C C . CYS B 1 120 ? 11.531 -8.289 -11.359 1 98.94 120 CYS B C 1
ATOM 2496 O O . CYS B 1 120 ? 11.492 -9.523 -11.375 1 98.94 120 CYS B O 1
ATOM 2498 N N . THR B 1 121 ? 12.594 -7.562 -11.164 1 98.94 121 THR B N 1
ATOM 2499 C CA . THR B 1 121 ? 13.844 -8.148 -10.68 1 98.94 121 THR B CA 1
ATOM 2500 C C . THR B 1 121 ? 14.156 -7.648 -9.273 1 98.94 121 THR B C 1
ATOM 2502 O O . THR B 1 121 ? 13.828 -6.516 -8.914 1 98.94 121 THR B O 1
ATOM 2505 N N . LEU B 1 122 ? 14.758 -8.531 -8.516 1 98.88 122 LEU B N 1
ATOM 2506 C CA . LEU B 1 122 ? 15.109 -8.188 -7.141 1 98.88 122 LEU B CA 1
ATOM 2507 C C . LEU B 1 122 ? 16.219 -7.133 -7.113 1 98.88 122 LEU B C 1
ATOM 2509 O O . LEU B 1 122 ? 17.281 -7.336 -7.695 1 98.88 122 LEU B O 1
ATOM 2513 N N . VAL B 1 123 ? 15.977 -6.031 -6.496 1 98.69 123 VAL B N 1
ATOM 2514 C CA . VAL B 1 123 ? 17 -5.016 -6.27 1 98.69 123 VAL B CA 1
ATOM 2515 C C . VAL B 1 123 ? 17.703 -5.281 -4.941 1 98.69 123 VAL B C 1
ATOM 2517 O O . VAL B 1 123 ? 18.938 -5.242 -4.863 1 98.69 123 VAL B O 1
ATOM 2520 N N . GLU B 1 124 ? 16.812 -5.477 -3.908 1 98.19 124 GLU B N 1
ATOM 2521 C CA . GLU B 1 124 ? 17.375 -5.695 -2.576 1 98.19 124 GLU B CA 1
ATOM 2522 C C . GLU B 1 124 ? 16.344 -6.359 -1.654 1 98.19 124 GLU B C 1
ATOM 2524 O O . GLU B 1 124 ? 15.148 -6.098 -1.759 1 98.19 124 GLU B O 1
ATOM 2529 N N . GLU B 1 125 ? 16.844 -7.289 -0.83 1 98.62 125 GLU B N 1
ATOM 2530 C CA . GLU B 1 125 ? 16.094 -7.762 0.324 1 98.62 125 GLU B CA 1
ATOM 2531 C C . GLU B 1 125 ? 16.578 -7.098 1.611 1 98.62 125 GLU B C 1
ATOM 2533 O O . GLU B 1 125 ? 17.766 -7.105 1.908 1 98.62 125 GLU B O 1
ATOM 2538 N N . ILE B 1 126 ? 15.734 -6.473 2.318 1 98.5 126 ILE B N 1
ATOM 2539 C CA . ILE B 1 126 ? 16.016 -5.926 3.641 1 98.5 126 ILE B CA 1
ATOM 2540 C C . ILE B 1 126 ? 15.445 -6.852 4.711 1 98.5 126 ILE B C 1
ATOM 2542 O O . ILE B 1 126 ? 14.273 -6.734 5.086 1 98.5 126 ILE B O 1
ATOM 2546 N N . LEU B 1 127 ? 16.344 -7.758 5.191 1 98.12 127 LEU B N 1
ATOM 2547 C CA . LEU B 1 127 ? 15.938 -8.812 6.121 1 98.12 127 LEU B CA 1
ATOM 2548 C C . LEU B 1 127 ? 15.891 -8.281 7.551 1 98.12 127 LEU B C 1
ATOM 2550 O O . LEU B 1 127 ? 16.797 -7.562 7.984 1 98.12 127 LEU B O 1
ATOM 2554 N N . ARG B 1 128 ? 14.781 -8.469 8.188 1 97.81 128 ARG B N 1
ATOM 2555 C CA . ARG B 1 128 ? 14.641 -8.234 9.617 1 97.81 128 ARG B CA 1
ATOM 2556 C C . ARG B 1 128 ? 14.281 -9.523 10.352 1 97.81 128 ARG B C 1
ATOM 2558 O O . ARG B 1 128 ? 14.195 -10.586 9.742 1 97.81 128 ARG B O 1
ATOM 2565 N N . GLU B 1 129 ? 14.117 -9.461 11.656 1 96.56 129 GLU B N 1
ATOM 2566 C CA . GLU B 1 129 ? 13.914 -10.648 12.492 1 96.56 129 GLU B CA 1
ATOM 2567 C C . GLU B 1 129 ? 12.617 -11.367 12.125 1 96.56 129 GLU B C 1
ATOM 2569 O O . GLU B 1 129 ? 12.594 -12.594 12.023 1 96.56 129 GLU B O 1
ATOM 2574 N N . LYS B 1 130 ? 11.594 -10.586 11.852 1 95.69 130 LYS B N 1
ATOM 2575 C CA . LYS B 1 130 ? 10.273 -11.195 11.742 1 95.69 130 LYS B CA 1
ATOM 2576 C C . LYS B 1 130 ? 9.734 -11.086 10.312 1 95.69 130 LYS B C 1
ATOM 2578 O O . LYS B 1 130 ? 8.727 -11.711 9.977 1 95.69 130 LYS B O 1
ATOM 2583 N N . PHE B 1 131 ? 10.375 -10.328 9.531 1 97.69 131 PHE B N 1
ATOM 2584 C CA . PHE B 1 131 ? 9.867 -10.094 8.18 1 97.69 131 PHE B CA 1
ATOM 2585 C C . PHE B 1 131 ? 11 -9.695 7.238 1 97.69 131 PHE B C 1
ATOM 2587 O O . PHE B 1 131 ? 12.117 -9.438 7.68 1 97.69 131 PHE B O 1
ATOM 2594 N N . SER B 1 132 ? 10.758 -9.695 5.941 1 98.19 132 SER B N 1
ATOM 2595 C CA . SER B 1 132 ? 11.633 -9.172 4.902 1 98.19 132 SER B CA 1
ATOM 2596 C C . SER B 1 132 ? 10.914 -8.148 4.035 1 98.19 132 SER B C 1
ATOM 2598 O O . SER B 1 132 ? 9.742 -8.328 3.686 1 98.19 132 SER B O 1
ATOM 2600 N N . LEU B 1 133 ? 11.578 -7.012 3.844 1 98.75 133 LEU B N 1
ATOM 2601 C CA . LEU B 1 133 ? 11.141 -6.113 2.783 1 98.75 133 LEU B CA 1
ATOM 2602 C C . LEU B 1 133 ? 11.867 -6.414 1.479 1 98.75 133 LEU B C 1
ATOM 2604 O O . LEU B 1 133 ? 13.102 -6.48 1.453 1 98.75 133 LEU B O 1
ATOM 2608 N N . ILE B 1 134 ? 11.094 -6.645 0.414 1 98.88 134 ILE B N 1
ATOM 2609 C CA . ILE B 1 134 ? 11.633 -6.898 -0.914 1 98.88 134 ILE B CA 1
ATOM 2610 C C . ILE B 1 134 ? 11.477 -5.656 -1.787 1 98.88 134 ILE B C 1
ATOM 2612 O O . ILE B 1 134 ? 10.352 -5.207 -2.033 1 98.88 134 ILE B O 1
ATOM 2616 N N . ILE B 1 135 ? 12.562 -5.113 -2.176 1 98.88 135 ILE B N 1
ATOM 2617 C CA . ILE B 1 135 ? 12.523 -4.051 -3.176 1 98.88 135 ILE B CA 1
ATOM 2618 C C . ILE B 1 135 ? 12.758 -4.641 -4.566 1 98.88 135 ILE B C 1
ATOM 2620 O O . ILE B 1 135 ? 13.789 -5.27 -4.816 1 98.88 135 ILE B O 1
ATOM 2624 N N . GLY B 1 136 ? 11.797 -4.496 -5.371 1 98.81 136 GLY B N 1
ATOM 2625 C CA . GLY B 1 136 ? 11.883 -4.938 -6.754 1 98.81 136 GLY B CA 1
ATOM 2626 C C . GLY B 1 136 ? 11.883 -3.791 -7.75 1 98.81 136 GLY B C 1
ATOM 2627 O O . GLY B 1 136 ? 11.281 -2.748 -7.496 1 98.81 136 GLY B O 1
ATOM 2628 N N . LYS B 1 137 ? 12.531 -4.012 -8.844 1 98.88 137 LYS B N 1
ATOM 2629 C CA . LYS B 1 137 ? 12.484 -3.092 -9.984 1 98.88 137 LYS B CA 1
ATOM 2630 C C . LYS B 1 137 ? 11.617 -3.652 -11.102 1 98.88 137 LYS B C 1
ATOM 2632 O O . LYS B 1 137 ? 11.82 -4.785 -11.547 1 98.88 137 LYS B O 1
ATOM 2637 N N . VAL B 1 138 ? 10.648 -2.865 -11.516 1 98.88 138 VAL B N 1
ATOM 2638 C CA . VAL B 1 138 ? 9.844 -3.264 -12.664 1 98.88 138 VAL B CA 1
ATOM 2639 C C . VAL B 1 138 ? 10.648 -3.104 -13.945 1 98.88 138 VAL B C 1
ATOM 2641 O O . VAL B 1 138 ? 11.102 -2.002 -14.273 1 98.88 138 VAL B O 1
ATOM 2644 N N . VAL B 1 139 ? 10.773 -4.188 -14.664 1 98.88 139 VAL B N 1
ATOM 2645 C CA . VAL B 1 139 ? 11.617 -4.152 -15.859 1 98.88 139 VAL B CA 1
ATOM 2646 C C . VAL B 1 139 ? 10.742 -4.254 -17.109 1 98.88 139 VAL B C 1
ATOM 2648 O O . VAL B 1 139 ? 11.195 -3.951 -18.219 1 98.88 139 VAL B O 1
ATOM 2651 N N . ASN B 1 140 ? 9.625 -4.711 -16.969 1 98.88 140 ASN B N 1
ATOM 2652 C CA . ASN B 1 140 ? 8.594 -4.75 -18 1 98.88 140 ASN B CA 1
ATOM 2653 C C . ASN B 1 140 ? 7.195 -4.605 -17.406 1 98.88 140 ASN B C 1
ATOM 2655 O O . ASN B 1 140 ? 6.891 -5.219 -16.391 1 98.88 140 ASN B O 1
ATOM 2659 N N . LEU B 1 141 ? 6.391 -3.816 -18 1 98.81 141 LEU B N 1
ATOM 2660 C CA . LEU B 1 141 ? 5.027 -3.58 -17.531 1 98.81 141 LEU B CA 1
ATOM 2661 C C . LEU B 1 141 ? 4.027 -3.736 -18.672 1 98.81 141 LEU B C 1
ATOM 2663 O O . LEU B 1 141 ? 4.051 -2.959 -19.641 1 98.81 141 LEU B O 1
ATOM 2667 N N . GLU B 1 142 ? 3.205 -4.73 -18.562 1 98.75 142 GLU B N 1
ATOM 2668 C CA . GLU B 1 142 ? 2.127 -4.965 -19.516 1 98.75 142 GLU B CA 1
ATOM 2669 C C . GLU B 1 142 ? 0.761 -4.82 -18.859 1 98.75 142 GLU B C 1
ATOM 2671 O O . GLU B 1 142 ? 0.588 -5.188 -17.688 1 98.75 142 GLU B O 1
ATOM 2676 N N . VAL B 1 143 ? -0.196 -4.281 -19.609 1 98.75 143 VAL B N 1
ATOM 2677 C CA . VAL B 1 143 ? -1.549 -4.129 -19.094 1 98.75 143 VAL B CA 1
ATOM 2678 C C . VAL B 1 143 ? -2.561 -4.609 -20.125 1 98.75 143 VAL B C 1
ATOM 2680 O O . VAL B 1 143 ? -2.256 -4.668 -21.312 1 98.75 143 VAL B O 1
ATOM 2683 N N . ASP B 1 144 ? -3.699 -5.066 -19.688 1 98.62 144 ASP B N 1
ATOM 2684 C CA . ASP B 1 144 ? -4.785 -5.48 -20.578 1 98.62 144 ASP B CA 1
ATOM 2685 C C . ASP B 1 144 ? -5.422 -4.273 -21.266 1 98.62 144 ASP B C 1
ATOM 2687 O O . ASP B 1 144 ? -6.105 -3.477 -20.625 1 98.62 144 ASP B O 1
ATOM 2691 N N . GLU B 1 145 ? -5.316 -4.199 -22.453 1 97.81 145 GLU B N 1
ATOM 2692 C CA . GLU B 1 145 ? -5.734 -3.049 -23.25 1 97.81 145 GLU B CA 1
ATOM 2693 C C . GLU B 1 145 ? -7.25 -2.859 -23.188 1 97.81 145 GLU B C 1
ATOM 2695 O O . GLU B 1 145 ? -7.762 -1.799 -23.547 1 97.81 145 GLU B O 1
ATOM 2700 N N . LYS B 1 146 ? -7.938 -3.855 -22.812 1 98.19 146 LYS B N 1
ATOM 2701 C CA . LYS B 1 146 ? -9.383 -3.734 -22.656 1 98.19 146 LYS B CA 1
ATOM 2702 C C . LYS B 1 146 ? -9.742 -2.766 -21.531 1 98.19 146 LYS B C 1
ATOM 2704 O O . LYS B 1 146 ? -10.844 -2.213 -21.516 1 98.19 146 LYS B O 1
ATOM 2709 N N . PHE B 1 147 ? -8.797 -2.564 -20.594 1 98.38 147 PHE B N 1
ATOM 2710 C CA . PHE B 1 147 ? -9.156 -1.831 -19.375 1 98.38 147 PHE B CA 1
ATOM 2711 C C . PHE B 1 147 ? -8.266 -0.603 -19.203 1 98.38 147 PHE B C 1
ATOM 2713 O O . PHE B 1 147 ? -8.5 0.218 -18.312 1 98.38 147 PHE B O 1
ATOM 2720 N N . PHE B 1 148 ? -7.195 -0.503 -19.969 1 98 148 PHE B N 1
ATOM 2721 C CA . PHE B 1 148 ? -6.277 0.628 -19.906 1 98 148 PHE B CA 1
ATOM 2722 C C . PHE B 1 148 ? -6.238 1.377 -21.234 1 98 148 PHE B C 1
ATOM 2724 O O . PHE B 1 148 ? -6.328 0.767 -22.297 1 98 148 PHE B O 1
ATOM 2731 N N . ASP B 1 149 ? -6.047 2.678 -21.172 1 96.25 149 ASP B N 1
ATOM 2732 C CA . ASP B 1 149 ? -5.797 3.424 -22.391 1 96.25 149 ASP B CA 1
ATOM 2733 C C . ASP B 1 149 ? -4.301 3.561 -22.656 1 96.25 149 ASP B C 1
ATOM 2735 O O . ASP B 1 149 ? -3.479 3.031 -21.906 1 96.25 149 ASP B O 1
ATOM 2739 N N . GLU B 1 150 ? -3.934 4.246 -23.656 1 94.19 150 GLU B N 1
ATOM 2740 C CA . GLU B 1 150 ? -2.553 4.316 -24.125 1 94.19 150 GLU B CA 1
ATOM 2741 C C . GLU B 1 150 ? -1.667 5.047 -23.109 1 94.19 150 GLU B C 1
ATOM 2743 O O . GLU B 1 150 ? -0.449 4.855 -23.094 1 94.19 150 GLU B O 1
ATOM 2748 N N . GLU B 1 151 ? -2.303 5.844 -22.312 1 93.44 151 GLU B N 1
ATOM 2749 C CA . GLU B 1 151 ? -1.551 6.605 -21.312 1 93.44 151 GLU B CA 1
ATOM 2750 C C . GLU B 1 151 ? -1.477 5.859 -19.984 1 93.44 151 GLU B C 1
ATOM 2752 O O . GLU B 1 151 ? -0.811 6.309 -19.047 1 93.44 151 GLU B O 1
ATOM 2757 N N . GLY B 1 152 ? -2.055 4.715 -19.891 1 95.12 152 GLY B N 1
ATOM 2758 C CA . GLY B 1 152 ? -1.989 3.889 -18.688 1 95.12 152 GLY B CA 1
ATOM 2759 C C . GLY B 1 152 ? -3.09 4.191 -17.703 1 95.12 152 GLY B C 1
ATOM 2760 O O . GLY B 1 152 ? -3.006 3.801 -16.531 1 95.12 152 GLY B O 1
ATOM 2761 N N . GLN B 1 153 ? -4.066 4.98 -18.188 1 95.75 153 GLN B N 1
ATOM 2762 C CA . GLN B 1 153 ? -5.23 5.215 -17.344 1 95.75 153 GLN B CA 1
ATOM 2763 C C . GLN B 1 153 ? -6.133 3.988 -17.297 1 95.75 153 GLN B C 1
ATOM 2765 O O . GLN B 1 153 ? -6.594 3.508 -18.328 1 95.75 153 GLN B O 1
ATOM 2770 N N . MET B 1 154 ? -6.395 3.514 -16.109 1 98.06 154 MET B N 1
ATOM 2771 C CA . MET B 1 154 ? -7.242 2.34 -15.93 1 98.06 154 MET B CA 1
ATOM 2772 C C . MET B 1 154 ? -8.711 2.736 -15.883 1 98.06 154 MET B C 1
ATOM 2774 O O . MET B 1 154 ? -9.086 3.682 -15.18 1 98.06 154 MET B O 1
ATOM 2778 N N . ASP B 1 155 ? -9.547 2.113 -16.656 1 97.88 155 ASP B N 1
ATOM 2779 C CA . ASP B 1 155 ? -10.992 2.145 -16.422 1 97.88 155 ASP B CA 1
ATOM 2780 C C . ASP B 1 155 ? -11.375 1.214 -15.281 1 97.88 155 ASP B C 1
ATOM 2782 O O . ASP B 1 155 ? -11.859 0.104 -15.508 1 97.88 155 ASP B O 1
ATOM 2786 N N . PHE B 1 156 ? -11.203 1.731 -14.039 1 98.06 156 PHE B N 1
ATOM 2787 C CA . PHE B 1 156 ? -11.297 0.861 -12.867 1 98.06 156 PHE B CA 1
ATOM 2788 C C . PHE B 1 156 ? -12.742 0.464 -12.602 1 98.06 156 PHE B C 1
ATOM 2790 O O . PHE B 1 156 ? -13 -0.502 -11.883 1 98.06 156 PHE B O 1
ATOM 2797 N N . GLU B 1 157 ? -13.711 1.202 -13.055 1 97.12 157 GLU B N 1
ATOM 2798 C CA . GLU B 1 157 ? -15.109 0.801 -12.891 1 97.12 157 GLU B CA 1
ATOM 2799 C C . GLU B 1 157 ? -15.414 -0.462 -13.688 1 97.12 157 GLU B C 1
ATOM 2801 O O . GLU B 1 157 ? -16.219 -1.298 -13.25 1 97.12 157 GLU B O 1
ATOM 2806 N N . LYS B 1 158 ? -14.781 -0.574 -14.844 1 97.81 158 LYS B N 1
ATOM 2807 C CA . LYS B 1 158 ? -14.938 -1.764 -15.68 1 97.81 158 LYS B CA 1
ATOM 2808 C C . LYS B 1 158 ? -13.984 -2.871 -15.242 1 97.81 158 LYS B C 1
ATOM 2810 O O . LYS B 1 158 ? -14.367 -4.043 -15.195 1 97.81 158 LYS B O 1
ATOM 2815 N N . ALA B 1 159 ? -12.742 -2.533 -14.914 1 98.5 159 ALA B N 1
ATOM 2816 C CA . ALA B 1 159 ? -11.68 -3.486 -14.609 1 98.5 159 ALA B CA 1
ATOM 2817 C C . ALA B 1 159 ? -11.906 -4.148 -13.25 1 98.5 159 ALA B C 1
ATOM 2819 O O . ALA B 1 159 ? -11.531 -5.305 -13.047 1 98.5 159 ALA B O 1
ATOM 2820 N N . LYS B 1 160 ? -12.406 -3.355 -12.297 1 98.5 160 LYS B N 1
ATOM 2821 C CA . LYS B 1 160 ? -12.664 -3.787 -10.922 1 98.5 160 LYS B CA 1
ATOM 2822 C C . LYS B 1 160 ? -11.43 -4.449 -10.312 1 98.5 160 LYS B C 1
ATOM 2824 O O . LYS B 1 160 ? -11.508 -5.578 -9.828 1 98.5 160 LYS B O 1
ATOM 2829 N N . PRO B 1 161 ? -10.305 -3.688 -10.32 1 98.81 161 PRO B N 1
ATOM 2830 C CA . PRO B 1 161 ? -9.125 -4.266 -9.68 1 98.81 161 PRO B CA 1
ATOM 2831 C C . PRO B 1 161 ? -9.367 -4.648 -8.227 1 98.81 161 PRO B C 1
ATOM 2833 O O . PRO B 1 161 ? -9.992 -3.887 -7.48 1 98.81 161 PRO B O 1
ATOM 2836 N N . MET B 1 162 ? -8.883 -5.762 -7.828 1 98.69 162 MET B N 1
ATOM 2837 C CA . MET B 1 162 ? -9.188 -6.324 -6.516 1 98.69 162 MET B CA 1
ATOM 2838 C C . MET B 1 162 ? -8.453 -5.559 -5.418 1 98.69 162 MET B C 1
ATOM 2840 O O . MET B 1 162 ? -7.281 -5.215 -5.566 1 98.69 162 MET B O 1
ATOM 2844 N N . SER B 1 163 ? -9.086 -5.199 -4.418 1 98.69 163 SER B N 1
ATOM 2845 C CA . SER B 1 163 ? -8.609 -4.656 -3.152 1 98.69 163 SER B CA 1
ATOM 2846 C C . SER B 1 163 ? -9.281 -5.332 -1.965 1 98.69 163 SER B C 1
ATOM 2848 O O . SER B 1 163 ? -10.086 -6.254 -2.143 1 98.69 163 SER B O 1
ATOM 2850 N N . CYS B 1 164 ? -8.852 -4.949 -0.726 1 98.44 164 CYS B N 1
ATOM 2851 C CA . CYS B 1 164 ? -9.484 -5.594 0.422 1 98.44 164 CYS B CA 1
ATOM 2852 C C . CYS B 1 164 ? -9.469 -4.672 1.637 1 98.44 164 CYS B C 1
ATOM 2854 O O . CYS B 1 164 ? -8.695 -3.717 1.688 1 98.44 164 CYS B O 1
ATOM 2856 N N . VAL B 1 165 ? -10.375 -4.914 2.445 1 98.19 165 VAL B N 1
ATOM 2857 C CA . VAL B 1 165 ? -10.414 -4.367 3.797 1 98.19 165 VAL B CA 1
ATOM 2858 C C . VAL B 1 165 ? -10.352 -5.504 4.816 1 98.19 165 VAL B C 1
ATOM 2860 O O . VAL B 1 165 ? -11.195 -6.402 4.801 1 98.19 165 VAL B O 1
ATOM 2863 N N . LEU B 1 166 ? -9.289 -5.402 5.641 1 96.44 166 LEU B N 1
ATOM 2864 C CA . LEU B 1 166 ? -9.086 -6.473 6.609 1 96.44 166 LEU B CA 1
ATOM 2865 C C . LEU B 1 166 ? -9.914 -6.238 7.867 1 96.44 166 LEU B C 1
ATOM 2867 O O . LEU B 1 166 ? -10.211 -5.094 8.219 1 96.44 166 LEU B O 1
ATOM 2871 N N . GLY B 1 167 ? -10.289 -7.309 8.477 1 92.75 167 GLY B N 1
ATOM 2872 C CA . GLY B 1 167 ? -10.992 -7.305 9.75 1 92.75 167 GLY B CA 1
ATOM 2873 C C . GLY B 1 167 ? -10.43 -8.305 10.742 1 92.75 167 GLY B C 1
ATOM 2874 O O . GLY B 1 167 ? -9.336 -8.836 10.547 1 92.75 167 GLY B O 1
ATOM 2875 N N . SER B 1 168 ? -11.125 -8.453 11.836 1 88.31 168 SER B N 1
ATOM 2876 C CA . SER B 1 168 ? -10.641 -9.305 12.914 1 88.31 168 SER B CA 1
ATOM 2877 C C . SER B 1 168 ? -10.742 -10.781 12.547 1 88.31 168 SER B C 1
ATOM 2879 O O . SER B 1 168 ? -9.883 -11.586 12.922 1 88.31 168 SER B O 1
ATOM 2881 N N . LYS B 1 169 ? -11.711 -11.18 11.789 1 88.25 169 LYS B N 1
ATOM 2882 C CA . LYS B 1 169 ? -11.953 -12.586 11.508 1 88.25 169 LYS B CA 1
ATOM 2883 C C . LYS B 1 169 ? -11.586 -12.93 10.07 1 88.25 169 LYS B C 1
ATOM 2885 O O . LYS B 1 169 ? -11.531 -14.109 9.703 1 88.25 169 LYS B O 1
ATOM 2890 N N . GLY B 1 170 ? -11.414 -11.938 9.336 1 92.81 170 GLY B N 1
ATOM 2891 C CA . GLY B 1 170 ? -11.141 -12.125 7.922 1 92.81 170 GLY B CA 1
ATOM 2892 C C . GLY B 1 170 ? -11.094 -10.828 7.145 1 92.81 170 GLY B C 1
ATOM 2893 O O . GLY B 1 170 ? -10.891 -9.758 7.723 1 92.81 170 GLY B O 1
ATOM 2894 N N . LEU B 1 171 ? -11.164 -11.039 5.848 1 94.19 171 LEU B N 1
ATOM 2895 C CA . LEU B 1 171 ? -11.102 -9.852 5 1 94.19 171 LEU B CA 1
ATOM 2896 C C . LEU B 1 171 ? -12.273 -9.812 4.027 1 94.19 171 LEU B C 1
ATOM 2898 O O . LEU B 1 171 ? -12.914 -10.836 3.781 1 94.19 171 LEU B O 1
ATOM 2902 N N . THR B 1 172 ? -12.641 -8.648 3.652 1 97.25 172 THR B N 1
ATOM 2903 C CA . THR B 1 172 ? -13.625 -8.414 2.602 1 97.25 172 THR B CA 1
ATOM 2904 C C . THR B 1 172 ? -12.953 -7.945 1.318 1 97.25 172 THR B C 1
ATOM 2906 O O . THR B 1 172 ? -12.133 -7.023 1.344 1 97.25 172 THR B O 1
ATOM 2909 N N . PHE B 1 173 ? -13.273 -8.656 0.216 1 98.12 173 PHE B N 1
ATOM 2910 C CA . PHE B 1 173 ? -12.75 -8.234 -1.077 1 98.12 173 PHE B CA 1
ATOM 2911 C C . PHE B 1 173 ? -13.555 -7.062 -1.625 1 98.12 173 PHE B C 1
ATOM 2913 O O . PHE B 1 173 ? -14.781 -7.039 -1.517 1 98.12 173 PHE B O 1
ATOM 2920 N N . THR B 1 174 ? -12.844 -6.078 -2.117 1 98.69 174 THR B N 1
ATOM 2921 C CA . THR B 1 174 ? -13.453 -4.844 -2.594 1 98.69 174 THR B CA 1
ATOM 2922 C C . THR B 1 174 ? -12.867 -4.434 -3.941 1 98.69 174 THR B C 1
ATOM 2924 O O . THR B 1 174 ? -11.945 -5.074 -4.445 1 98.69 174 THR B O 1
ATOM 2927 N N . CYS B 1 175 ? -13.406 -3.439 -4.555 1 98.56 175 CYS B N 1
ATOM 2928 C CA . CYS B 1 175 ? -12.875 -2.738 -5.719 1 98.56 175 CYS B CA 1
ATOM 2929 C C . CYS B 1 175 ? -13.141 -1.241 -5.621 1 98.56 175 CYS B C 1
ATOM 2931 O O . CYS B 1 175 ? -14 -0.806 -4.852 1 98.56 175 CYS B O 1
ATOM 2933 N N . PRO B 1 176 ? -12.352 -0.449 -6.297 1 98.38 176 PRO B N 1
ATOM 2934 C CA . PRO B 1 176 ? -12.516 1.002 -6.172 1 98.38 176 PRO B CA 1
ATOM 2935 C C . PRO B 1 176 ? -13.805 1.51 -6.812 1 98.38 176 PRO B C 1
ATOM 2937 O O . PRO B 1 176 ? -14.156 1.091 -7.918 1 98.38 176 PRO B O 1
ATOM 2940 N N . LYS B 1 177 ? -14.43 2.35 -6.102 1 97.94 177 LYS B N 1
ATOM 2941 C CA . LYS B 1 177 ? -15.57 3.111 -6.598 1 97.94 177 LYS B CA 1
ATOM 2942 C C . LYS B 1 177 ? -15.219 4.586 -6.758 1 97.94 177 LYS B C 1
ATOM 2944 O O . LYS B 1 177 ? -14.625 5.188 -5.863 1 97.94 177 LYS B O 1
ATOM 2949 N N . ASP B 1 178 ? -15.672 5.164 -7.844 1 97.56 178 ASP B N 1
ATOM 2950 C CA . ASP B 1 178 ? -15.383 6.566 -8.125 1 97.56 178 ASP B CA 1
ATOM 2951 C C . ASP B 1 178 ? -16.062 7.48 -7.109 1 97.56 178 ASP B C 1
ATOM 2953 O O . ASP B 1 178 ? -17.281 7.402 -6.906 1 97.56 178 ASP B O 1
ATOM 2957 N N . SER B 1 179 ? -15.242 8.305 -6.477 1 95.19 179 SER B N 1
ATOM 2958 C CA . SER B 1 179 ? -15.805 9.242 -5.512 1 95.19 179 SER B CA 1
ATOM 2959 C C . SER B 1 179 ? -16.391 10.469 -6.211 1 95.19 179 SER B C 1
ATOM 2961 O O . SER B 1 179 ? -17.125 11.25 -5.594 1 95.19 179 SER B O 1
ATOM 2963 N N . GLY B 1 180 ? -16.078 10.602 -7.484 1 94.62 180 GLY B N 1
ATOM 2964 C CA . GLY B 1 180 ? -16.469 11.773 -8.25 1 94.62 180 GLY B CA 1
ATOM 2965 C C . GLY B 1 180 ? -15.461 12.906 -8.172 1 94.62 180 GLY B C 1
ATOM 2966 O O . GLY B 1 180 ? -15.703 14 -8.695 1 94.62 180 GLY B O 1
ATOM 2967 N N . LYS B 1 181 ? -14.336 12.68 -7.523 1 93.69 181 LYS B N 1
ATOM 2968 C CA . LYS B 1 181 ? -13.289 13.688 -7.363 1 93.69 181 LYS B CA 1
ATOM 2969 C C . LYS B 1 181 ? -11.977 13.227 -7.988 1 93.69 181 LYS B C 1
ATOM 2971 O O . LYS B 1 181 ? -11.625 12.047 -7.898 1 93.69 181 LYS B O 1
ATOM 2976 N N . SER B 1 182 ? -11.375 14.148 -8.633 1 93.94 182 SER B N 1
ATOM 2977 C CA . SER B 1 182 ? -10.07 13.914 -9.242 1 93.94 182 SER B CA 1
ATOM 2978 C C . SER B 1 182 ? -9.164 15.133 -9.125 1 93.94 182 SER B C 1
ATOM 2980 O O . SER B 1 182 ? -9.633 16.219 -8.781 1 93.94 182 SER B O 1
ATOM 2982 N N . ALA B 1 183 ? -7.91 14.891 -9.266 1 91.94 183 ALA B N 1
ATOM 2983 C CA . ALA B 1 183 ? -6.953 16 -9.195 1 91.94 183 ALA B CA 1
ATOM 2984 C C . ALA B 1 183 ? -5.848 15.836 -10.234 1 91.94 183 ALA B C 1
ATOM 2986 O O . ALA B 1 183 ? -5.371 14.719 -10.469 1 91.94 183 ALA B O 1
ATOM 2987 N N . ASP B 1 184 ? -5.461 17.016 -10.781 1 90.25 184 ASP B N 1
ATOM 2988 C CA . ASP B 1 184 ? -4.289 17.047 -11.656 1 90.25 184 ASP B CA 1
ATOM 2989 C C . ASP B 1 184 ? -3.002 17.156 -10.844 1 90.25 184 ASP B C 1
ATOM 2991 O O . ASP B 1 184 ? -2.951 17.875 -9.836 1 90.25 184 ASP B O 1
ATOM 2995 N N . TYR B 1 185 ? -1.982 16.406 -11.297 1 86 185 TYR B N 1
ATOM 2996 C CA . TYR B 1 185 ? -0.706 16.484 -10.594 1 86 185 TYR B CA 1
ATOM 2997 C C . TYR B 1 185 ? -0.231 17.922 -10.484 1 86 185 TYR B C 1
ATOM 2999 O O . TYR B 1 185 ? 0.437 18.281 -9.516 1 86 185 TYR B O 1
ATOM 3007 N N . SER B 1 186 ? -0.526 18.719 -11.445 1 81.94 186 SER B N 1
ATOM 3008 C CA . SER B 1 186 ? -0.124 20.125 -11.461 1 81.94 186 SER B CA 1
ATOM 3009 C C . SER B 1 186 ? -0.731 20.891 -10.289 1 81.94 186 SER B C 1
ATOM 3011 O O . SER B 1 186 ? -0.205 21.922 -9.883 1 81.94 186 SER B O 1
ATOM 3013 N N . GLU B 1 187 ? -1.843 20.438 -9.742 1 81 187 GLU B N 1
ATOM 3014 C CA . GLU B 1 187 ? -2.516 21.094 -8.625 1 81 187 GLU B CA 1
ATOM 3015 C C . GLU B 1 187 ? -1.729 20.906 -7.328 1 81 187 GLU B C 1
ATOM 3017 O O . GLU B 1 187 ? -1.953 21.625 -6.352 1 81 187 GLU B O 1
ATOM 3022 N N . MET B 1 188 ? -0.917 19.969 -7.285 1 72.75 188 MET B N 1
ATOM 3023 C CA . MET B 1 188 ? -0.16 19.641 -6.082 1 72.75 188 MET B CA 1
ATOM 3024 C C . MET B 1 188 ? 1.091 20.5 -5.969 1 72.75 188 MET B C 1
ATOM 3026 O O . MET B 1 188 ? 1.729 20.531 -4.914 1 72.75 188 MET B O 1
ATOM 3030 N N . PHE B 1 189 ? 1.467 21.188 -7.031 1 61.69 189 PHE B N 1
ATOM 3031 C CA . PHE B 1 189 ? 2.602 22.109 -7.031 1 61.69 189 PHE B CA 1
ATOM 3032 C C . PHE B 1 189 ? 2.133 23.562 -6.945 1 61.69 189 PHE B C 1
ATOM 3034 O O . PHE B 1 189 ? 1.209 23.953 -7.656 1 61.69 189 PHE B O 1
ATOM 3041 N N . LEU B 1 190 ? 2.213 24.281 -5.879 1 52.16 190 LEU B N 1
ATOM 3042 C CA . LEU B 1 190 ? 1.764 25.672 -5.789 1 52.16 190 LEU B CA 1
ATOM 3043 C C . LEU B 1 190 ? 2.057 26.422 -7.082 1 52.16 190 LEU B C 1
ATOM 3045 O O . LEU B 1 190 ? 1.264 27.266 -7.508 1 52.16 190 LEU B O 1
ATOM 3049 N N . GLY B 1 191 ? 3.51 26.609 -7.602 1 45.97 191 GLY B N 1
ATOM 3050 C CA . GLY B 1 191 ? 3.92 27.391 -8.758 1 45.97 191 GLY B CA 1
ATOM 3051 C C . GLY B 1 191 ? 3.57 26.719 -10.078 1 45.97 191 GLY B C 1
ATOM 3052 O O . GLY B 1 191 ? 3.713 25.516 -10.227 1 45.97 191 GLY B O 1
ATOM 3053 N N . GLY B 1 192 ? 2.582 27.016 -11.008 1 36.5 192 GLY B N 1
ATOM 3054 C CA . GLY B 1 192 ? 2.385 26.562 -12.375 1 36.5 192 GLY B CA 1
ATOM 3055 C C . GLY B 1 192 ? 3.609 25.891 -12.953 1 36.5 192 GLY B C 1
ATOM 3056 O O . GLY B 1 192 ? 3.6 25.469 -14.117 1 36.5 192 GLY B O 1
ATOM 3057 N N . LYS B 1 193 ? 4.977 26.422 -12.992 1 34.88 193 LYS B N 1
ATOM 3058 C CA . LYS B 1 193 ? 6.156 25.969 -13.719 1 34.88 193 LYS B CA 1
ATOM 3059 C C . LYS B 1 193 ? 6.652 24.625 -13.18 1 34.88 193 LYS B C 1
ATOM 3061 O O . LYS B 1 193 ? 6.484 24.328 -11.992 1 34.88 193 LYS B O 1
ATOM 3066 N N . GLU B 1 194 ? 7.262 23.734 -14.086 1 36.03 194 GLU B N 1
ATOM 3067 C CA . GLU B 1 194 ? 7.809 22.375 -14.055 1 36.03 194 GLU B CA 1
ATOM 3068 C C . GLU B 1 194 ? 8.773 22.188 -12.891 1 36.03 194 GLU B C 1
ATOM 3070 O O . GLU B 1 194 ? 9.93 22.609 -12.961 1 36.03 194 GLU B O 1
ATOM 3075 N N . ALA B 1 195 ? 8.516 22.312 -11.773 1 34.59 195 ALA B N 1
ATOM 3076 C CA . ALA B 1 195 ? 9.445 22.25 -10.641 1 34.59 195 ALA B CA 1
ATOM 3077 C C . ALA B 1 195 ? 10.344 21.016 -10.734 1 34.59 195 ALA B C 1
ATOM 3079 O O . ALA B 1 195 ? 11.203 20.812 -9.875 1 34.59 195 ALA B O 1
ATOM 3080 N N . LEU B 1 196 ? 10.016 20 -11.367 1 34.84 196 LEU B N 1
ATOM 3081 C CA . LEU B 1 196 ? 10.93 18.859 -11.398 1 34.84 196 LEU B CA 1
ATOM 3082 C C . LEU B 1 196 ? 12.094 19.141 -12.344 1 34.84 196 LEU B C 1
ATOM 3084 O O . LEU B 1 196 ? 12.75 18.203 -12.812 1 34.84 196 LEU B O 1
ATOM 3088 N N . SER B 1 197 ? 12.141 20.297 -13.008 1 27.17 197 SER B N 1
ATOM 3089 C CA . SER B 1 197 ? 13.305 20.5 -13.875 1 27.17 197 SER B CA 1
ATOM 3090 C C . SER B 1 197 ? 14.57 20.734 -13.055 1 27.17 197 SER B C 1
ATOM 3092 O O . SER B 1 197 ? 14.578 21.578 -12.148 1 27.17 197 SER B O 1
ATOM 3094 N N . PRO B 1 198 ? 15.57 19.891 -13.031 1 29.41 198 PRO B N 1
ATOM 3095 C CA . PRO B 1 198 ? 16.875 20.219 -12.453 1 29.41 198 PRO B CA 1
ATOM 3096 C C . PRO B 1 198 ? 17.344 21.641 -12.812 1 29.41 198 PRO B C 1
ATOM 3098 O O . PRO B 1 198 ? 17.094 22.109 -13.93 1 29.41 198 PRO B O 1
ATOM 3101 N N . LYS B 1 199 ? 17.156 22.656 -11.953 1 26.23 199 LYS B N 1
ATOM 3102 C CA . LYS B 1 199 ? 17.984 23.781 -12.344 1 26.23 199 LYS B CA 1
ATOM 3103 C C . LYS B 1 199 ? 19.25 23.312 -13.078 1 26.23 199 LYS B C 1
ATOM 3105 O O . LYS B 1 199 ? 19.906 22.375 -12.648 1 26.23 199 LYS B O 1
ATOM 3110 N N . PRO B 1 200 ? 19.578 24.016 -14.375 1 27.53 200 PRO B N 1
ATOM 3111 C CA . PRO B 1 200 ? 20.844 23.672 -15.039 1 27.53 200 PRO B CA 1
ATOM 3112 C C . PRO B 1 200 ? 22.031 23.672 -14.078 1 27.53 200 PRO B C 1
ATOM 3114 O O . PRO B 1 200 ? 22.016 24.391 -13.078 1 27.53 200 PRO B O 1
#

Sequence (400 aa):
MKLKPSKREQIFPLPVALVSTVSNEGIRNAAPWSNITPILRPLEEVVLASWLKRDTLTNIRETGEFVINIPPVEMVEAVMVCSRNYPPEVDEFEMAGLKSHISEEIRAPGIEGCLAWAECTLVEEILREKFSLIIGKVVNLEVDEKFFDEEGQMDFEKAKPMSCVLGSKGLTFTCPKDSGKSADYSEMFLGGKEALSPKPMKLKPSKREQIFPLPVALVSTVSNEGIRNAAPWSNITPILRPLEEVVLASWLKRDTLTNIRETGEFVINIPPVEMVEAVMVCSRNYPPEVDEFEMAGLKSHISEEIRAPGIEGCLAWAECTLVEEILREKFSLIIGKVVNLEVDEKFFDEEGQMDFEKAKPMSCVLGSKGLTFTCPKDSGKSADYSEMFLGGKEALSPKP

Radius of gyration: 20.05 Å; Cα contacts (8 Å, |Δi|>4): 1052; chains: 2; bounding box: 41×56×48 Å

Organism: Methanosarcina acetivorans (strain ATCC 35395 / DSM 2834 / JCM 12185 / C2A) (NCBI:txid188937)